Protein AF-0000000072099851 (afdb_homodimer)

Foldseek 3Di:
DPQLPQCAAAEEEEEPLLDDPNVVVQVLCLVSHAQYEYEYQPQVSQVVSQVVNDDDVGRRYHGFHDDLLDDLVVLLVSLVVVCVVSVAHAEYELDFADQFWQAAPVGDDPVRLSVRLSGQAVSLVSNCVNNLVSLQVVLPQEHEYEYEAAPCQVVVPDDHRRVSNNVNRVNNQVVQVVCQVPSVVSRYHGYYDHPPVPPPVVSCVSVVPPDPPPPDD/DPQLPQCAAAEEEEEPCLDDPNVVVQVNCLVSHAQYEYEYQPQVSQVVSQVVNDDDVGRRYHGFHDDLLDDLVVLLVSLVVVCVVRVAHAEYEYDFADQDWQAAPVGDDPVRLSVRLSGQAVSLVSNCVNNLVSLQVVLPQEHEYEYEAAPCQVVVPDDHRRVSNNVNRVNNQVVQVVCQVPSVVSRYHGYYDHPPVPPPVVSCVSPVPPDPPPPDD

Radius of gyration: 24.05 Å; Cα contacts (8 Å, |Δi|>4): 828; chains: 2; bounding box: 36×79×54 Å

Nearest PDB structures (foldseek):
  3rkr-assembly1_A-2  TM=8.604E-01  e=1.351E-16  uncultured bacterium Bio5
  8bci-assembly1_B  TM=9.138E-01  e=2.128E-15  Pseudomonas aeruginosa PAO1
  8bci-assembly1_A  TM=8.397E-01  e=1.746E-16  Pseudomonas aeruginosa PAO1
  5zi0-assembly1_D  TM=8.598E-01  e=4.871E-16  Levilactobacillus brevis ATCC 367
  1iy8-assembly1_B  TM=8.325E-01  e=2.751E-15  Leifsonia aquatica

Sequence (434 aa):
MEPWKDLRGKVVMVTGASSGIGRELCLDLAKAGCSVIAAARRIDRLKSLCNHFNSEGLHRAFSLKLDVTSNGATIEATVQRAWDAFGRIDALINNAGFRGSVSSPLELSEEEWDHTIKTNLRGAWLVSKYVCRCTRDAKLSGGSVINISSAAGQNWVLLPGSLAYASSKMALDMLTRMMALELGAYKIRVNSIAPGVFKSEITERLVEKEGFNNVILMEPWKDLRGKVVMVTGASSGIGRELCLDLAKAGCSVIAAARRIDRLKSLCNHFNSEGLHRAFSLKLDVTSNGATIEATVQRAWDAFGRIDALINNAGFRGSVSSPLELSEEEWDHTIKTNLRGAWLVSKYVCRCTRDAKLSGGSVINISSAAGQNWVLLPGSLAYASSKMALDMLTRMMALELGAYKIRVNSIAPGVFKSEITERLVEKEGFNNVIL

Secondary structure (DSSP, 8-state):
-------TT-EEEEESTTSHHHHHHHHHHHHTT-EEEEEES-HHHHHHHHHTT-BTTB--EEEEE--TTS-HHHHHHHHHHHHHHHT--SEEEE--------B-TTT--HHHHHHHHIIIIIHHHHHHHHHHHHHHHTT-S-EEEEEE--HHHHHT---TTBHHHHHHHHHHHHHHHHHHHHHGGGTEEEEEE-TTSHHHHHHHHHH--S-------/-------TT-EEEEESTTSHHHHHHHHHHHHTT-EEEEEES-HHHHHHHHHTT-BTTB--EEEEE--TTS-HHHHHHHHHHHHHHHT--SEEEE--------B-TTT--HHHHHHHHIIIIIHHHHHHHHHHHHHHHTT-S-EEEEEE--HHHHHT---TTBHHHHHHHHHHHHHHHHHHHHHGGGTEEEEEE-TTSHHHHHHHHHH--S-------

pLDDT: mean 85.49, std 19.68, range [21.44, 98.88]

Organism: Capsicum annuum (NCBI:txid4072)

Structure (mmCIF, N/CA/C/O backbone):
data_AF-0000000072099851-model_v1
#
loop_
_entity.id
_entity.type
_entity.pdbx_description
1 polymer 3-oxoacyl-
#
loop_
_atom_site.group_PDB
_atom_site.id
_atom_site.type_symbol
_atom_site.label_atom_id
_atom_site.label_alt_id
_atom_site.label_comp_id
_atom_site.label_asym_id
_atom_site.label_entity_id
_atom_site.label_seq_id
_atom_site.pdbx_PDB_ins_code
_atom_site.Cartn_x
_atom_site.Cartn_y
_atom_site.Cartn_z
_atom_site.occupancy
_atom_site.B_iso_or_equiv
_atom_site.auth_seq_id
_atom_site.auth_comp_id
_atom_site.auth_asym_id
_atom_site.auth_atom_id
_atom_site.pdbx_PDB_model_num
ATOM 1 N N . MET A 1 1 ? -16.281 -19.453 -29.062 1 25.25 1 MET A N 1
ATOM 2 C CA . MET A 1 1 ? -15.305 -18.984 -28.078 1 25.25 1 MET A CA 1
ATOM 3 C C . MET A 1 1 ? -13.922 -19.531 -28.391 1 25.25 1 MET A C 1
ATOM 5 O O . MET A 1 1 ? -13.758 -20.719 -28.656 1 25.25 1 MET A O 1
ATOM 9 N N . GLU A 1 2 ? -13 -18.844 -28.875 1 34.69 2 GLU A N 1
ATOM 10 C CA . GLU A 1 2 ? -11.797 -19.422 -29.453 1 34.69 2 GLU A CA 1
ATOM 11 C C . GLU A 1 2 ? -11.117 -20.375 -28.469 1 34.69 2 GLU A C 1
ATOM 13 O O . GLU A 1 2 ? -11.109 -20.125 -27.266 1 34.69 2 GLU A O 1
ATOM 18 N N . PRO A 1 3 ? -10.93 -21.547 -28.703 1 38.53 3 PRO A N 1
ATOM 19 C CA . PRO A 1 3 ? -10.438 -22.625 -27.844 1 38.53 3 PRO A CA 1
ATOM 20 C C . PRO A 1 3 ? -9.156 -22.25 -27.109 1 38.53 3 PRO A C 1
ATOM 22 O O . PRO A 1 3 ? -8.406 -21.375 -27.562 1 38.53 3 PRO A O 1
ATOM 25 N N . TRP A 1 4 ? -9.047 -22.234 -25.688 1 43.72 4 TRP A N 1
ATOM 26 C CA . TRP A 1 4 ? -7.828 -22.156 -24.891 1 43.72 4 TRP A CA 1
ATOM 27 C C . TRP A 1 4 ? -6.652 -22.812 -25.609 1 43.72 4 TRP A C 1
ATOM 29 O O . TRP A 1 4 ? -6.828 -23.797 -26.328 1 43.72 4 TRP A O 1
ATOM 39 N N . LYS A 1 5 ? -5.672 -22.031 -26.156 1 52.62 5 LYS A N 1
ATOM 40 C CA . LYS A 1 5 ? -4.469 -22.719 -26.609 1 52.62 5 LYS A CA 1
ATOM 41 C C . LYS A 1 5 ? -4.125 -23.891 -25.703 1 52.62 5 LYS A C 1
ATOM 43 O O . LYS A 1 5 ? -4.602 -23.953 -24.562 1 52.62 5 LYS A O 1
ATOM 48 N N . ASP A 1 6 ? -3.48 -24.859 -26.188 1 61.16 6 ASP A N 1
ATOM 49 C CA . ASP A 1 6 ? -3.133 -26.109 -25.531 1 61.16 6 ASP A CA 1
ATOM 50 C C . ASP A 1 6 ? -2.355 -25.859 -24.25 1 61.16 6 ASP A C 1
ATOM 52 O O . ASP A 1 6 ? -1.217 -25.391 -24.281 1 61.16 6 ASP A O 1
ATOM 56 N N . LEU A 1 7 ? -3.084 -25.641 -23.031 1 75.88 7 LEU A N 1
ATOM 57 C CA . LEU A 1 7 ? -2.516 -25.469 -21.703 1 75.88 7 LEU A CA 1
ATOM 58 C C . LEU A 1 7 ? -2.271 -26.812 -21.031 1 75.88 7 LEU A C 1
ATOM 60 O O . LEU A 1 7 ? -2.033 -26.875 -19.828 1 75.88 7 LEU A O 1
ATOM 64 N N . ARG A 1 8 ? -2.279 -27.812 -21.938 1 82.81 8 ARG A N 1
ATOM 65 C CA . ARG A 1 8 ? -2.129 -29.156 -21.375 1 82.81 8 ARG A CA 1
ATOM 66 C C . ARG A 1 8 ? -0.788 -29.297 -20.672 1 82.81 8 ARG A C 1
ATOM 68 O O . ARG A 1 8 ? 0.253 -28.922 -21.203 1 82.81 8 ARG A O 1
ATOM 75 N N . GLY A 1 9 ? -0.885 -29.672 -19.422 1 85.31 9 GLY A N 1
ATOM 76 C CA . GLY A 1 9 ? 0.287 -30.031 -18.625 1 85.31 9 GLY A CA 1
ATOM 77 C C . GLY A 1 9 ? 0.813 -28.859 -17.797 1 85.31 9 GLY A C 1
ATOM 78 O O . GLY A 1 9 ? 1.679 -29.047 -16.953 1 85.31 9 GLY A O 1
ATOM 79 N N . LYS A 1 10 ? 0.314 -27.656 -18.062 1 92.31 10 LYS A N 1
ATOM 80 C CA . LYS A 1 10 ? 0.747 -26.531 -17.25 1 92.31 10 LYS A CA 1
ATOM 81 C C . LYS A 1 10 ? 0.189 -26.625 -15.828 1 92.31 10 LYS A C 1
ATOM 83 O O . LYS A 1 10 ? -0.963 -27.016 -15.633 1 92.31 10 LYS A O 1
ATOM 88 N N . VAL A 1 11 ? 1.03 -26.266 -14.891 1 95.75 11 VAL A N 1
ATOM 89 C CA . VAL A 1 11 ? 0.613 -26.234 -13.5 1 95.75 11 VAL A CA 1
ATOM 90 C C . VAL A 1 11 ? 0.329 -24.797 -13.078 1 95.75 11 VAL A C 1
ATOM 92 O O . VAL A 1 11 ? 1.226 -23.953 -13.094 1 95.75 11 VAL A O 1
ATOM 95 N N . VAL A 1 12 ? -0.945 -24.5 -12.688 1 96.62 12 VAL A N 1
ATOM 96 C CA . VAL A 1 12 ? -1.36 -23.141 -12.359 1 96.62 12 VAL A CA 1
ATOM 97 C C . VAL A 1 12 ? -1.85 -23.078 -10.914 1 96.62 12 VAL A C 1
ATOM 99 O O . VAL A 1 12 ? -2.707 -23.859 -10.508 1 96.62 12 VAL A O 1
ATOM 102 N N . MET A 1 13 ? -1.251 -22.234 -10.141 1 98.12 13 MET A N 1
ATOM 103 C CA . MET A 1 13 ? -1.711 -21.969 -8.781 1 98.12 13 MET A CA 1
ATOM 104 C C . MET A 1 13 ? -2.617 -20.734 -8.742 1 98.12 13 MET A C 1
ATOM 106 O O . MET A 1 13 ? -2.279 -19.688 -9.297 1 98.12 13 MET A O 1
ATOM 110 N N . VAL A 1 14 ? -3.803 -20.859 -8.148 1 97.12 14 VAL A N 1
ATOM 111 C CA . VAL A 1 14 ? -4.77 -19.766 -8.031 1 97.12 14 VAL A CA 1
ATOM 112 C C . VAL A 1 14 ? -5.074 -19.5 -6.559 1 97.12 14 VAL A C 1
ATOM 114 O O . VAL A 1 14 ? -5.477 -20.406 -5.828 1 97.12 14 VAL A O 1
ATOM 117 N N . THR A 1 15 ? -4.852 -18.281 -6.117 1 98.19 15 THR A N 1
ATOM 118 C CA . THR A 1 15 ? -5.254 -17.922 -4.766 1 98.19 15 THR A CA 1
ATOM 119 C C . THR A 1 15 ? -6.691 -17.406 -4.746 1 98.19 15 THR A C 1
ATOM 121 O O . THR A 1 15 ? -7.195 -16.922 -5.766 1 98.19 15 THR A O 1
ATOM 124 N N . GLY A 1 16 ? -7.34 -17.484 -3.547 1 96.38 16 GLY A N 1
ATOM 125 C CA . GLY A 1 16 ? -8.742 -17.109 -3.463 1 96.38 16 GLY A CA 1
ATOM 126 C C . GLY A 1 16 ? -9.648 -18 -4.293 1 96.38 16 GLY A C 1
ATOM 127 O O . GLY A 1 16 ? -10.586 -17.516 -4.93 1 96.38 16 GLY A O 1
ATOM 128 N N . ALA A 1 17 ? -9.414 -19.234 -4.32 1 95.75 17 ALA A N 1
ATOM 129 C CA . ALA A 1 17 ? -10.016 -20.156 -5.277 1 95.75 17 ALA A CA 1
ATOM 130 C C . ALA A 1 17 ? -11.328 -20.719 -4.742 1 95.75 17 ALA A C 1
ATOM 132 O O . ALA A 1 17 ? -12.008 -21.469 -5.43 1 95.75 17 ALA A O 1
ATOM 133 N N . 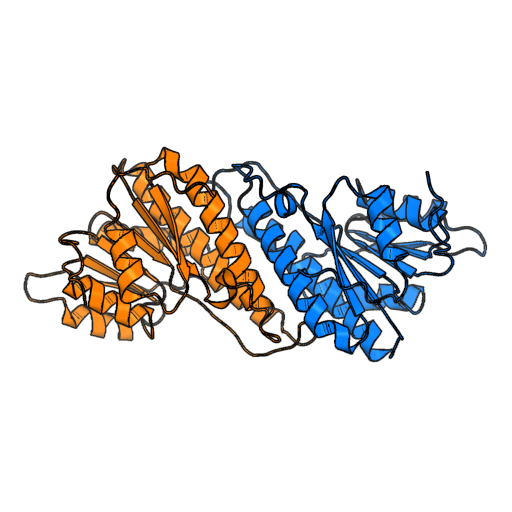SER A 1 18 ? -11.766 -20.375 -3.562 1 92.69 18 SER A N 1
ATOM 134 C CA . SER A 1 18 ? -12.898 -21.062 -2.934 1 92.69 18 SER A CA 1
ATOM 135 C C . SER A 1 18 ? -14.227 -20.453 -3.387 1 92.69 18 SER A C 1
ATOM 137 O O . SER A 1 18 ? -15.289 -21.016 -3.104 1 92.69 18 SER A O 1
ATOM 139 N N . SER A 1 19 ? -14.172 -19.312 -4.008 1 86.44 19 SER A N 1
ATOM 140 C CA . SER A 1 19 ? -15.422 -18.672 -4.414 1 86.44 19 SER A CA 1
ATOM 141 C C . SER A 1 19 ? -15.203 -17.703 -5.559 1 86.44 19 SER A C 1
ATOM 143 O O . SER A 1 19 ? -14.055 -17.438 -5.941 1 86.44 19 SER A O 1
ATOM 145 N N . GLY A 1 20 ? -16.312 -17.359 -6.156 1 86 20 GLY A N 1
ATOM 146 C CA . GLY A 1 20 ? -16.297 -16.266 -7.121 1 86 20 GLY A CA 1
ATOM 147 C C . GLY A 1 20 ? -15.445 -16.562 -8.344 1 86 20 GLY A C 1
ATOM 148 O O . GLY A 1 20 ? -15.523 -17.656 -8.906 1 86 20 GLY A O 1
ATOM 149 N N . ILE A 1 21 ? -14.703 -15.531 -8.727 1 83.69 21 ILE A N 1
ATOM 150 C CA . ILE A 1 21 ? -13.875 -15.578 -9.922 1 83.69 21 ILE A CA 1
ATOM 151 C C . ILE A 1 21 ? -12.797 -16.656 -9.773 1 83.69 21 ILE A C 1
ATOM 153 O O . ILE A 1 21 ? -12.508 -17.391 -10.719 1 83.69 21 ILE A O 1
ATOM 157 N N . GLY A 1 22 ? -12.289 -16.797 -8.562 1 91.19 22 GLY A N 1
ATOM 158 C CA . GLY A 1 22 ? -11.242 -17.781 -8.312 1 91.19 22 GLY A CA 1
ATOM 159 C C . GLY A 1 22 ? -11.68 -19.203 -8.562 1 91.19 22 GLY A C 1
ATOM 160 O O . GLY A 1 22 ? -10.961 -19.984 -9.188 1 91.19 22 GLY A O 1
ATOM 161 N N . ARG A 1 23 ? -12.828 -19.453 -8.109 1 90.75 23 ARG A N 1
ATOM 162 C CA . ARG A 1 23 ? -13.375 -20.781 -8.312 1 90.75 23 ARG A CA 1
ATOM 163 C C . ARG A 1 23 ? -13.625 -21.062 -9.789 1 90.75 23 ARG A C 1
ATOM 165 O O . ARG A 1 23 ? -13.258 -22.125 -10.297 1 90.75 23 ARG A O 1
ATOM 172 N N . GLU A 1 24 ? -14.195 -20.156 -10.469 1 87.12 24 GLU A N 1
ATOM 173 C CA . GLU A 1 24 ? -14.484 -20.297 -11.891 1 87.12 24 GLU A CA 1
ATOM 174 C C . GLU A 1 24 ? -13.195 -20.453 -12.703 1 87.12 24 GLU A C 1
ATOM 176 O O . GLU A 1 24 ? -13.141 -21.234 -13.648 1 87.12 24 GLU A O 1
ATOM 181 N N . LEU A 1 25 ? -12.203 -19.766 -12.305 1 89.38 25 LEU A N 1
ATOM 182 C CA . LEU A 1 25 ? -10.914 -19.859 -12.969 1 89.38 25 LEU A CA 1
ATOM 183 C C . LEU A 1 25 ? -10.328 -21.266 -12.836 1 89.38 25 LEU A C 1
ATOM 185 O O . LEU A 1 25 ? -9.82 -21.828 -13.812 1 89.38 25 LEU A O 1
ATOM 189 N N . CYS A 1 26 ? -10.414 -21.734 -11.688 1 92.25 26 CYS A N 1
ATOM 190 C CA . CYS A 1 26 ? -9.906 -23.078 -11.461 1 92.25 26 CYS A CA 1
ATOM 191 C C . CYS A 1 26 ? -10.617 -24.094 -12.344 1 92.25 26 CYS A C 1
ATOM 193 O O . CYS A 1 26 ? -9.977 -24.969 -12.945 1 92.25 26 CYS A O 1
ATOM 195 N N . LEU A 1 27 ? -11.906 -23.969 -12.453 1 88.31 27 LEU A N 1
ATOM 196 C CA . LEU A 1 27 ? -12.695 -24.891 -13.266 1 88.31 27 LEU A CA 1
ATOM 197 C C . LEU A 1 27 ? -12.312 -24.781 -14.734 1 88.31 27 LEU A C 1
ATOM 199 O O . LEU A 1 27 ? -12.078 -25.797 -15.398 1 88.31 27 LEU A O 1
ATOM 203 N N . ASP A 1 28 ? -12.18 -23.609 -15.172 1 86.81 28 ASP A N 1
ATOM 204 C CA . ASP A 1 28 ? -11.859 -23.359 -16.578 1 86.81 28 ASP A CA 1
ATOM 205 C C . ASP A 1 28 ? -10.453 -23.859 -16.906 1 86.81 28 ASP A C 1
ATOM 207 O O . ASP A 1 28 ? -10.234 -24.438 -17.969 1 86.81 28 ASP A O 1
ATOM 211 N N . LEU A 1 29 ? -9.531 -23.625 -16.047 1 90.31 29 LEU A N 1
ATOM 212 C CA . LEU A 1 29 ? -8.156 -24.062 -16.25 1 90.31 29 LEU A CA 1
ATOM 213 C C . LEU A 1 29 ? -8.062 -25.594 -16.266 1 90.31 29 LEU A C 1
ATOM 215 O O . LEU A 1 29 ? -7.363 -26.156 -17.109 1 90.31 29 LEU A O 1
ATOM 219 N N . ALA A 1 30 ? -8.75 -26.188 -15.391 1 88.81 30 ALA A N 1
ATOM 220 C CA . ALA A 1 30 ? -8.758 -27.641 -15.352 1 88.81 30 ALA A CA 1
ATOM 221 C C . ALA A 1 30 ? -9.367 -28.219 -16.625 1 88.81 30 ALA A C 1
ATOM 223 O O . ALA A 1 30 ? -8.836 -29.188 -17.188 1 88.81 30 ALA A O 1
ATOM 224 N N . LYS A 1 31 ? -10.43 -27.625 -17.047 1 85.38 31 LYS A N 1
ATOM 225 C CA . LYS A 1 31 ? -11.086 -28.062 -18.281 1 85.38 31 LYS A CA 1
ATOM 226 C C . LYS A 1 31 ? -10.156 -27.906 -19.484 1 85.38 31 LYS A C 1
ATOM 228 O O . LYS A 1 31 ? -10.227 -28.688 -20.438 1 85.38 31 LYS A O 1
ATOM 233 N N . ALA A 1 32 ? -9.32 -26.953 -19.359 1 85.19 32 ALA A N 1
ATOM 234 C CA . ALA A 1 32 ? -8.391 -26.672 -20.438 1 85.19 32 ALA A CA 1
ATOM 235 C C . ALA A 1 32 ? -7.184 -27.609 -20.391 1 85.19 32 ALA A C 1
ATOM 237 O O . ALA A 1 32 ? -6.297 -27.531 -21.25 1 85.19 32 ALA A O 1
ATOM 238 N N . GLY A 1 33 ? -7.125 -28.484 -19.375 1 86.62 33 GLY A N 1
ATOM 239 C CA . GLY A 1 33 ? -6.094 -29.516 -19.312 1 86.62 33 GLY A CA 1
ATOM 240 C C . GLY A 1 33 ? -4.973 -29.172 -18.344 1 86.62 33 GLY A C 1
ATOM 241 O O . GLY A 1 33 ? -4.008 -29.938 -18.219 1 86.62 33 GLY A O 1
ATOM 242 N N . CYS A 1 34 ? -5.09 -28.078 -17.641 1 91.62 34 CYS A N 1
ATOM 243 C CA . CYS A 1 34 ? -4.074 -27.703 -16.672 1 91.62 34 CYS A CA 1
ATOM 244 C C . CYS A 1 34 ? -4.184 -28.547 -15.406 1 91.62 34 CYS A C 1
ATOM 246 O O . CYS A 1 34 ? -5.25 -29.094 -15.102 1 91.62 34 CYS A O 1
ATOM 248 N N . SER A 1 35 ? -2.994 -28.75 -14.805 1 95.06 35 SER A N 1
ATOM 249 C CA . SER A 1 35 ? -3.023 -29.094 -13.391 1 95.06 35 SER A CA 1
ATOM 250 C C . SER A 1 35 ? -3.199 -27.844 -12.523 1 95.06 35 SER A C 1
ATOM 252 O O . SER A 1 35 ? -2.518 -26.844 -12.734 1 95.06 35 SER A O 1
ATOM 254 N N . VAL A 1 36 ? -4.16 -27.906 -11.578 1 96.62 36 VAL A N 1
ATOM 255 C CA . VAL A 1 36 ? -4.531 -26.703 -10.859 1 96.62 36 VAL A CA 1
ATOM 256 C C . VAL A 1 36 ? -4.246 -26.875 -9.367 1 96.62 36 VAL A C 1
ATOM 258 O O . VAL A 1 36 ? -4.605 -27.906 -8.781 1 96.62 36 VAL A O 1
ATOM 261 N N . ILE A 1 37 ? -3.512 -25.938 -8.797 1 98.19 37 ILE A N 1
ATOM 262 C CA . ILE A 1 37 ? -3.402 -25.797 -7.348 1 98.19 37 ILE A CA 1
ATOM 263 C C . ILE A 1 37 ? -4.367 -24.719 -6.855 1 98.19 37 ILE A C 1
ATOM 265 O O . ILE A 1 37 ? -4.117 -23.531 -7.039 1 98.19 37 ILE A O 1
ATOM 269 N N . ALA A 1 38 ? -5.488 -25.172 -6.27 1 97.81 38 ALA A N 1
ATOM 270 C CA . ALA A 1 38 ? -6.492 -24.25 -5.727 1 97.81 38 ALA A CA 1
ATOM 271 C C . ALA A 1 38 ? -6.18 -23.891 -4.281 1 97.81 38 ALA A C 1
ATOM 273 O O . ALA A 1 38 ? -6.18 -24.75 -3.4 1 97.81 38 ALA A O 1
ATOM 274 N N . ALA A 1 39 ? -5.938 -22.609 -4.016 1 98.56 39 ALA A N 1
ATOM 275 C CA . ALA A 1 39 ? -5.504 -22.188 -2.684 1 98.56 39 ALA A CA 1
ATOM 276 C C . ALA A 1 39 ? -6.484 -21.172 -2.082 1 98.56 39 ALA A C 1
ATOM 278 O O . ALA A 1 39 ? -6.875 -20.203 -2.74 1 98.56 39 ALA A O 1
ATOM 279 N N . ALA A 1 40 ? -6.898 -21.391 -0.935 1 98 40 ALA A N 1
ATOM 280 C CA . ALA A 1 40 ? -7.773 -20.5 -0.192 1 98 40 ALA A CA 1
ATOM 281 C C . ALA A 1 40 ? -7.816 -20.859 1.287 1 98 40 ALA A C 1
ATOM 283 O O . ALA A 1 40 ? -7.156 -21.812 1.714 1 98 40 ALA A O 1
ATOM 284 N N . ARG A 1 41 ? -8.555 -20.062 2.029 1 95.25 41 ARG A N 1
ATOM 285 C CA . ARG A 1 41 ? -8.672 -20.312 3.463 1 95.25 41 ARG A CA 1
ATOM 286 C C . ARG A 1 41 ? -9.641 -21.453 3.746 1 95.25 41 ARG A C 1
ATOM 288 O O . ARG A 1 41 ? -9.43 -22.234 4.676 1 95.25 41 ARG A O 1
ATOM 295 N N . ARG A 1 42 ? -10.711 -21.609 2.912 1 91.5 42 ARG A N 1
ATOM 296 C CA . ARG A 1 42 ? -11.758 -22.594 3.123 1 91.5 42 ARG A CA 1
ATOM 297 C C . ARG A 1 42 ? -11.453 -23.875 2.352 1 91.5 42 ARG A C 1
ATOM 299 O O . ARG A 1 42 ? -11.977 -24.094 1.255 1 91.5 42 ARG A O 1
ATOM 306 N N . ILE A 1 43 ? -10.828 -24.703 3.062 1 94 43 ILE A N 1
ATOM 307 C CA . ILE A 1 43 ? -10.25 -25.859 2.393 1 94 43 ILE A CA 1
ATOM 308 C C . ILE A 1 43 ? -11.359 -26.828 1.984 1 94 43 ILE A C 1
ATOM 310 O O . ILE A 1 43 ? -11.258 -27.5 0.959 1 94 43 ILE A O 1
ATOM 314 N N . ASP A 1 44 ? -12.453 -26.859 2.707 1 93.25 44 ASP A N 1
ATOM 315 C CA . ASP A 1 44 ? -13.531 -27.781 2.395 1 93.25 44 ASP A CA 1
ATOM 316 C C . ASP A 1 44 ? -14.164 -27.469 1.039 1 93.25 44 ASP A C 1
ATOM 318 O O . ASP A 1 44 ? -14.508 -28.375 0.278 1 93.25 44 ASP A O 1
ATOM 322 N N . ARG A 1 45 ? -14.25 -26.219 0.767 1 90.88 45 ARG A N 1
ATOM 323 C CA . ARG A 1 45 ? -14.797 -25.781 -0.521 1 90.88 45 ARG A CA 1
ATOM 324 C C . ARG A 1 45 ? -13.844 -26.141 -1.659 1 90.88 45 ARG A C 1
ATOM 326 O O . ARG A 1 45 ? -14.289 -26.406 -2.781 1 90.88 45 ARG A O 1
ATOM 333 N N . LEU A 1 46 ? -12.602 -26.203 -1.383 1 94.75 46 LEU A N 1
ATOM 334 C CA . LEU A 1 46 ? -11.594 -26.547 -2.383 1 94.75 46 LEU A CA 1
ATOM 335 C C . LEU A 1 46 ? -11.617 -28.031 -2.697 1 94.75 46 LEU A C 1
ATOM 337 O O . LEU A 1 46 ? -11.469 -28.422 -3.855 1 94.75 46 LEU A O 1
ATOM 341 N N . LYS A 1 47 ? -11.797 -28.781 -1.665 1 93.5 47 LYS A N 1
ATOM 342 C CA . LYS A 1 47 ? -11.805 -30.234 -1.851 1 93.5 47 LYS A CA 1
ATOM 343 C C . LYS A 1 47 ? -12.945 -30.656 -2.775 1 93.5 47 LYS A C 1
ATOM 345 O O . LYS A 1 47 ? -12.75 -31.516 -3.648 1 93.5 47 LYS A O 1
ATOM 350 N N . SER A 1 48 ? -14.047 -30.062 -2.557 1 87.75 48 SER A N 1
ATOM 351 C CA . SER A 1 48 ? -15.18 -30.359 -3.43 1 87.75 48 SER A CA 1
ATOM 352 C C . SER A 1 48 ? -14.859 -30.016 -4.883 1 87.75 48 SER A C 1
ATOM 354 O O . SER A 1 48 ? -15.156 -30.797 -5.785 1 87.75 48 SER A O 1
ATOM 356 N N . LEU A 1 49 ? -14.219 -28.938 -5.109 1 86.56 49 LEU A N 1
ATOM 357 C CA . LEU A 1 49 ? -13.805 -28.484 -6.438 1 86.56 49 LEU A CA 1
ATOM 358 C C . LEU A 1 49 ? -12.781 -29.453 -7.035 1 86.56 49 LEU A C 1
ATOM 360 O O . LEU A 1 49 ? -12.914 -29.859 -8.188 1 86.56 49 LEU A O 1
ATOM 364 N N . CYS A 1 50 ? -11.828 -29.859 -6.277 1 91.94 50 CYS A N 1
ATOM 365 C CA . CYS A 1 50 ? -10.727 -30.688 -6.758 1 91.94 50 CYS A CA 1
ATOM 366 C C . CYS A 1 50 ? -11.195 -32.094 -7.035 1 91.94 50 CYS A C 1
ATOM 368 O O . CYS A 1 50 ? -10.695 -32.781 -7.949 1 91.94 50 CYS A O 1
ATOM 370 N N . ASN A 1 51 ? -12.125 -32.562 -6.281 1 89.88 51 ASN A N 1
ATOM 371 C CA . ASN A 1 51 ? -12.648 -33.906 -6.469 1 89.88 51 ASN A CA 1
ATOM 372 C C . ASN A 1 51 ? -13.305 -34.062 -7.836 1 89.88 51 ASN A C 1
ATOM 374 O O . ASN A 1 51 ? -13.32 -35.156 -8.391 1 89.88 51 ASN A O 1
ATOM 378 N N . HIS A 1 52 ? -13.75 -32.969 -8.289 1 84.31 52 HIS A N 1
ATOM 379 C CA . HIS A 1 52 ? -14.367 -33 -9.609 1 84.31 52 HIS A CA 1
ATOM 380 C C . HIS A 1 52 ? -13.344 -33.312 -10.688 1 84.31 52 HIS A C 1
ATOM 382 O O . HIS A 1 52 ? -13.688 -33.906 -11.711 1 84.31 52 HIS A O 1
ATOM 388 N N . PHE A 1 53 ? -12.117 -33.031 -10.406 1 87.06 53 PHE A N 1
ATOM 389 C CA . PHE A 1 53 ? -11.117 -33.156 -11.461 1 87.06 53 PHE A CA 1
ATOM 390 C C . PHE A 1 53 ? -10.141 -34.281 -11.141 1 87.06 53 PHE A C 1
ATOM 392 O O . PHE A 1 53 ? -9.266 -34.625 -11.945 1 87.06 53 PHE A O 1
ATOM 399 N N . ASN A 1 54 ? -10.328 -34.75 -9.984 1 90 54 ASN A N 1
ATOM 400 C CA . ASN A 1 54 ? -9.484 -35.875 -9.594 1 90 54 ASN A CA 1
ATOM 401 C C . ASN A 1 54 ? -10.234 -37.219 -9.672 1 90 54 ASN A C 1
ATOM 403 O O . ASN A 1 54 ? -11.43 -37.281 -9.375 1 90 54 ASN A O 1
ATOM 407 N N . SER A 1 55 ? -9.719 -38.125 -10.352 1 83.31 55 SER A N 1
ATOM 408 C CA . SER A 1 55 ? -10.227 -39.469 -10.406 1 83.31 55 SER A CA 1
ATOM 409 C C . SER A 1 55 ? -9.102 -40.5 -10.195 1 83.31 55 SER A C 1
ATOM 411 O O . SER A 1 55 ? -7.969 -40.125 -9.891 1 83.31 55 SER A O 1
ATOM 413 N N . GLU A 1 56 ? -9.633 -41.781 -10.188 1 75.56 56 GLU A N 1
ATOM 414 C CA . GLU A 1 56 ? -8.633 -42.844 -10.039 1 75.56 56 GLU A CA 1
ATOM 415 C C . GLU A 1 56 ? -7.555 -42.719 -11.117 1 75.56 56 GLU A C 1
ATOM 417 O O . GLU A 1 56 ? -7.855 -42.781 -12.312 1 75.56 56 GLU A O 1
ATOM 422 N N . GLY A 1 57 ? -6.328 -42.312 -10.711 1 78.06 57 GLY A N 1
ATOM 423 C CA . GLY A 1 57 ? -5.188 -42.25 -11.609 1 78.06 57 GLY A CA 1
ATOM 424 C C . GLY A 1 57 ? -4.965 -40.875 -12.195 1 78.06 57 GLY A C 1
ATOM 425 O O . GLY A 1 57 ? -3.977 -40.656 -12.898 1 78.06 57 GLY A O 1
ATOM 426 N N . LEU A 1 58 ? -5.988 -40.031 -12.062 1 79.81 58 LEU A N 1
ATOM 427 C CA . LEU A 1 58 ? -5.84 -38.688 -12.609 1 79.81 58 LEU A CA 1
ATOM 428 C C . LEU A 1 58 ? -5.887 -37.656 -11.5 1 79.81 58 LEU A C 1
ATOM 430 O O . LEU A 1 58 ? -6.902 -37.5 -10.812 1 79.81 58 LEU A O 1
ATOM 434 N N . HIS A 1 59 ? -4.73 -37.062 -11.25 1 87.25 59 HIS A N 1
ATOM 435 C CA . HIS A 1 59 ? -4.602 -36 -10.258 1 87.25 59 HIS A CA 1
ATOM 436 C C . HIS A 1 59 ? -4.219 -34.688 -10.914 1 87.25 59 HIS A C 1
ATOM 438 O O . HIS A 1 59 ? -3.041 -34.438 -11.195 1 87.25 59 HIS A O 1
ATOM 444 N N . ARG A 1 60 ? -5.258 -33.938 -11.109 1 91.56 60 ARG A N 1
ATOM 445 C CA . ARG A 1 60 ? -5.012 -32.688 -11.852 1 91.56 60 ARG A CA 1
ATOM 446 C C . ARG A 1 60 ? -5.34 -31.469 -11 1 91.56 60 ARG A C 1
ATOM 448 O O . ARG A 1 60 ? -5.156 -30.328 -11.438 1 91.56 60 ARG A O 1
ATOM 455 N N . ALA A 1 61 ? -5.84 -31.75 -9.805 1 95.44 61 ALA A N 1
ATOM 456 C CA . ALA A 1 61 ? -6.176 -30.625 -8.93 1 95.44 61 ALA A CA 1
ATOM 457 C C . ALA A 1 61 ? -5.699 -30.891 -7.5 1 95.44 61 ALA A C 1
ATOM 459 O O . ALA A 1 61 ? -5.809 -32 -6.996 1 95.44 61 ALA A O 1
ATOM 460 N N . PHE A 1 62 ? -5.078 -29.922 -6.918 1 96.88 62 PHE A N 1
ATOM 461 C CA . PHE A 1 62 ? -4.566 -29.984 -5.555 1 96.88 62 PHE A CA 1
ATOM 462 C C . PHE A 1 62 ? -5.164 -28.859 -4.707 1 96.88 62 PHE A C 1
ATOM 464 O O . PHE A 1 62 ? -5.105 -27.688 -5.078 1 96.88 62 PHE A O 1
ATOM 471 N N . SER A 1 63 ? -5.891 -29.234 -3.59 1 97.62 63 SER A N 1
ATOM 472 C CA . SER A 1 63 ? -6.449 -28.266 -2.66 1 97.62 63 SER A CA 1
ATOM 473 C C . SER A 1 63 ? -5.418 -27.828 -1.622 1 97.62 63 SER A C 1
ATOM 475 O O . SER A 1 63 ? -4.844 -28.672 -0.927 1 97.62 63 SER A O 1
ATOM 477 N N . LEU A 1 64 ? -5.211 -26.5 -1.472 1 98.31 64 LEU A N 1
ATOM 478 C CA . LEU A 1 64 ? -4.176 -25.969 -0.594 1 98.31 64 LEU A CA 1
ATOM 479 C C . LEU A 1 64 ? -4.762 -24.938 0.36 1 98.31 64 LEU A C 1
ATOM 481 O O . LEU A 1 64 ? -5.324 -23.922 -0.078 1 98.31 64 LEU A O 1
ATOM 485 N N . LYS A 1 65 ? -4.664 -25.188 1.689 1 98.31 65 LYS A N 1
ATOM 486 C CA . LYS A 1 65 ? -5.074 -24.188 2.662 1 98.31 65 LYS A CA 1
ATOM 487 C C . LYS A 1 65 ? -4.059 -23.047 2.732 1 98.31 65 LYS A C 1
ATOM 489 O O . LYS A 1 65 ? -2.9 -23.25 3.09 1 98.31 65 LYS A O 1
ATOM 494 N N . LEU A 1 66 ? -4.52 -21.859 2.346 1 98.5 66 LEU A N 1
ATOM 495 C CA . LEU A 1 66 ? -3.633 -20.703 2.338 1 98.5 66 LEU A CA 1
ATOM 496 C C . LEU A 1 66 ? -4.383 -19.438 2.75 1 98.5 66 LEU A C 1
ATOM 498 O O . LEU A 1 66 ? -5.414 -19.109 2.162 1 98.5 66 LEU A O 1
ATOM 502 N N . ASP A 1 67 ? -3.943 -18.859 3.801 1 98.44 67 ASP A N 1
ATOM 503 C CA . ASP A 1 67 ? -4.297 -17.484 4.148 1 98.44 67 ASP A CA 1
ATOM 504 C C . ASP A 1 67 ? -3.211 -16.516 3.701 1 98.44 67 ASP A C 1
ATOM 506 O O . ASP A 1 67 ? -2.137 -16.453 4.305 1 98.44 67 ASP A O 1
ATOM 510 N N . VAL A 1 68 ? -3.559 -15.711 2.668 1 98.5 68 VAL A N 1
ATOM 511 C CA . VAL A 1 68 ? -2.539 -14.867 2.062 1 98.5 68 VAL A CA 1
ATOM 512 C C . VAL A 1 68 ? -2.135 -13.766 3.041 1 98.5 68 VAL A C 1
ATOM 514 O O . VAL A 1 68 ? -1.144 -13.062 2.822 1 98.5 68 VAL A O 1
ATOM 517 N N . THR A 1 69 ? -2.873 -13.578 4.125 1 98.19 69 THR A N 1
ATOM 518 C CA . THR A 1 69 ? -2.531 -12.547 5.105 1 98.19 69 THR A CA 1
ATOM 519 C C . THR A 1 69 ? -1.564 -13.102 6.148 1 98.19 69 THR A C 1
ATOM 521 O O . THR A 1 69 ? -1.141 -12.375 7.051 1 98.19 69 THR A O 1
ATOM 524 N N . SER A 1 70 ? -1.203 -14.375 6.078 1 98.5 70 SER A N 1
ATOM 525 C CA . SER A 1 70 ? -0.26 -14.969 7.02 1 98.5 70 SER A CA 1
ATOM 526 C C . SER A 1 70 ? 1.119 -14.328 6.898 1 98.5 70 SER A C 1
ATOM 528 O O . SER A 1 70 ? 1.373 -13.562 5.965 1 98.5 70 SER A O 1
ATOM 530 N N . ASN A 1 71 ? 1.999 -14.641 7.922 1 98 71 ASN A N 1
ATOM 531 C CA . ASN A 1 71 ? 3.361 -14.125 7.844 1 98 71 ASN A CA 1
ATOM 532 C C . ASN A 1 71 ? 4.176 -14.852 6.773 1 98 71 ASN A C 1
ATOM 534 O O . ASN A 1 71 ? 3.775 -15.914 6.301 1 98 71 ASN A O 1
ATOM 538 N N . GLY A 1 72 ? 5.293 -14.266 6.477 1 98.25 72 GLY A N 1
ATOM 539 C CA . GLY A 1 72 ? 6.125 -14.75 5.387 1 98.25 72 GLY A CA 1
ATOM 540 C C . GLY A 1 72 ? 6.543 -16.203 5.551 1 98.25 72 GLY A C 1
ATOM 541 O O . GLY A 1 72 ? 6.48 -16.984 4.598 1 98.25 72 GLY A O 1
ATOM 542 N N . ALA A 1 73 ? 6.941 -16.562 6.707 1 98.38 73 ALA A N 1
ATOM 543 C CA . ALA A 1 73 ? 7.41 -17.922 6.949 1 98.38 73 ALA A CA 1
ATOM 544 C C . ALA A 1 73 ? 6.305 -18.938 6.68 1 98.38 73 ALA A C 1
ATOM 546 O O . ALA A 1 73 ? 6.551 -19.984 6.086 1 98.38 73 ALA A O 1
ATOM 547 N N . THR A 1 74 ? 5.102 -18.625 7.09 1 98.56 74 THR A N 1
ATOM 548 C CA . THR A 1 74 ? 3.955 -19.5 6.871 1 98.56 74 THR A CA 1
ATOM 549 C C . THR A 1 74 ? 3.637 -19.609 5.383 1 98.56 74 THR A C 1
ATOM 551 O O . THR A 1 74 ? 3.395 -20.703 4.875 1 98.56 74 THR A O 1
ATOM 554 N N . ILE A 1 75 ? 3.678 -18.531 4.652 1 98.81 75 ILE A N 1
ATOM 555 C CA . ILE A 1 75 ? 3.385 -18.516 3.225 1 98.81 75 ILE A CA 1
ATOM 556 C C . ILE A 1 75 ? 4.473 -19.281 2.471 1 98.81 75 ILE A C 1
ATOM 558 O O . ILE A 1 75 ? 4.18 -20.047 1.554 1 98.81 75 ILE A O 1
ATOM 562 N N . GLU A 1 76 ? 5.676 -19.094 2.893 1 98.69 76 GLU A N 1
ATOM 563 C CA . GLU A 1 76 ? 6.781 -19.812 2.26 1 98.69 76 GLU A CA 1
ATOM 564 C C . GLU A 1 76 ? 6.605 -21.312 2.379 1 98.69 76 GLU A C 1
ATOM 566 O O . GLU A 1 76 ? 6.723 -22.047 1.388 1 98.69 76 GLU A O 1
ATOM 571 N N . ALA A 1 77 ? 6.301 -21.75 3.559 1 98.75 77 ALA A N 1
ATOM 572 C CA . ALA A 1 77 ? 6.094 -23.188 3.787 1 98.75 77 ALA A CA 1
ATOM 573 C C . ALA A 1 77 ? 4.914 -23.703 2.969 1 98.75 77 ALA A C 1
ATOM 575 O O . ALA A 1 77 ? 4.969 -24.812 2.428 1 98.75 77 ALA A O 1
ATOM 576 N N . THR A 1 78 ? 3.871 -22.906 2.924 1 98.81 78 THR A N 1
ATOM 577 C CA . THR A 1 78 ? 2.684 -23.297 2.17 1 98.81 78 THR A CA 1
ATOM 578 C C . THR A 1 78 ? 2.988 -23.375 0.677 1 98.81 78 THR A C 1
ATOM 580 O O . THR A 1 78 ? 2.539 -24.281 -0.012 1 98.81 78 THR A O 1
ATOM 583 N N . VAL A 1 79 ? 3.75 -22.422 0.158 1 98.75 79 VAL A N 1
ATOM 584 C CA . VAL A 1 79 ? 4.133 -22.391 -1.25 1 98.75 79 VAL A CA 1
ATOM 585 C C . VAL A 1 79 ? 5 -23.609 -1.567 1 98.75 79 VAL A C 1
ATOM 587 O O . VAL A 1 79 ? 4.891 -24.203 -2.648 1 98.75 79 VAL A O 1
ATOM 590 N N . GLN A 1 80 ? 5.805 -24 -0.599 1 98.69 80 GLN A N 1
ATOM 591 C CA . GLN A 1 80 ? 6.613 -25.188 -0.805 1 98.69 80 GLN A CA 1
ATOM 592 C C . GLN A 1 80 ? 5.734 -26.422 -0.966 1 98.69 80 GLN A C 1
ATOM 594 O O . GLN A 1 80 ? 6 -27.281 -1.814 1 98.69 80 GLN A O 1
ATOM 599 N N . ARG A 1 81 ? 4.727 -26.547 -0.177 1 98.56 81 ARG A N 1
ATOM 600 C CA . ARG A 1 81 ? 3.777 -27.641 -0.322 1 98.56 81 ARG A CA 1
ATOM 601 C C . ARG A 1 81 ? 3.1 -27.609 -1.687 1 98.56 81 ARG A C 1
ATOM 603 O O . ARG A 1 81 ? 2.891 -28.656 -2.312 1 98.56 81 ARG A O 1
ATOM 610 N N . ALA A 1 82 ? 2.754 -26.422 -2.115 1 98.56 82 ALA A N 1
ATOM 611 C CA . ALA A 1 82 ? 2.168 -26.25 -3.441 1 98.56 82 ALA A CA 1
ATOM 612 C C . ALA A 1 82 ? 3.125 -26.734 -4.527 1 98.56 82 ALA A C 1
ATOM 614 O O . ALA A 1 82 ? 2.725 -27.469 -5.434 1 98.56 82 ALA A O 1
ATOM 615 N N . TRP A 1 83 ? 4.367 -26.312 -4.41 1 98.12 83 TRP A N 1
ATOM 616 C CA . TRP A 1 83 ? 5.406 -26.688 -5.367 1 98.12 83 TRP A CA 1
ATOM 617 C C . TRP A 1 83 ? 5.586 -28.188 -5.422 1 98.12 83 TRP A C 1
ATOM 619 O O . TRP A 1 83 ? 5.688 -28.766 -6.508 1 98.12 83 TRP A O 1
ATOM 629 N N . ASP A 1 84 ? 5.531 -28.859 -4.289 1 97.94 84 ASP A N 1
ATOM 630 C CA . ASP A 1 84 ? 5.797 -30.281 -4.168 1 97.94 84 ASP A CA 1
ATOM 631 C C . ASP A 1 84 ? 4.66 -31.109 -4.766 1 97.94 84 ASP A C 1
ATOM 633 O O . ASP A 1 84 ? 4.852 -32.281 -5.133 1 97.94 84 ASP A O 1
ATOM 637 N N . ALA A 1 85 ? 3.482 -30.562 -4.844 1 96.94 85 ALA A N 1
ATOM 638 C CA . ALA A 1 85 ? 2.324 -31.297 -5.352 1 96.94 85 ALA A CA 1
ATOM 639 C C . ALA A 1 85 ? 2.557 -31.766 -6.789 1 96.94 85 ALA A C 1
ATOM 641 O O . ALA A 1 85 ? 2.129 -32.844 -7.172 1 96.94 85 ALA A O 1
ATOM 642 N N . PHE A 1 86 ? 3.209 -30.953 -7.598 1 96.12 86 PHE A N 1
ATOM 643 C CA . PHE A 1 86 ? 3.398 -31.297 -9 1 96.12 86 PHE A CA 1
ATOM 644 C C . PHE A 1 86 ? 4.855 -31.125 -9.406 1 96.12 86 PHE A C 1
ATOM 646 O O . PHE A 1 86 ? 5.227 -31.422 -10.547 1 96.12 86 PHE A O 1
ATOM 653 N N . GLY A 1 87 ? 5.703 -30.609 -8.523 1 96 87 GLY A N 1
ATOM 654 C CA . GLY A 1 87 ? 7.125 -30.406 -8.773 1 96 87 GLY A CA 1
ATOM 655 C C . GLY A 1 87 ? 7.434 -29.125 -9.523 1 96 87 GLY A C 1
ATOM 656 O O . GLY A 1 87 ? 8.57 -28.906 -9.938 1 96 87 GLY A O 1
ATOM 657 N N . ARG A 1 88 ? 6.391 -28.375 -9.773 1 95.94 88 ARG A N 1
ATOM 658 C CA . ARG A 1 88 ? 6.555 -27.125 -10.492 1 95.94 88 ARG A CA 1
ATOM 659 C C . ARG A 1 88 ? 5.297 -26.266 -10.391 1 95.94 88 ARG A C 1
ATOM 661 O O . ARG A 1 88 ? 4.227 -26.766 -10.031 1 95.94 88 ARG A O 1
ATOM 668 N N . ILE A 1 89 ? 5.445 -25 -10.656 1 97.31 89 ILE A N 1
ATOM 669 C CA . ILE A 1 89 ? 4.363 -24.047 -10.898 1 97.31 89 ILE A CA 1
ATOM 670 C C . ILE A 1 89 ? 4.695 -23.188 -12.117 1 97.31 89 ILE A C 1
ATOM 672 O O . ILE A 1 89 ? 5.641 -22.391 -12.086 1 97.31 89 ILE A O 1
ATOM 676 N N . ASP A 1 90 ? 3.9 -23.391 -13.172 1 95.44 90 ASP A N 1
ATOM 677 C CA . ASP A 1 90 ? 4.148 -22.656 -14.406 1 95.44 90 ASP A CA 1
ATOM 678 C C . ASP A 1 90 ? 3.578 -21.234 -14.32 1 95.44 90 ASP A C 1
ATOM 680 O O . ASP A 1 90 ? 4.105 -20.312 -14.945 1 95.44 90 ASP A O 1
ATOM 684 N N . ALA A 1 91 ? 2.453 -21.109 -13.602 1 96.25 91 ALA A N 1
ATOM 685 C CA . ALA A 1 91 ? 1.799 -19.812 -13.492 1 96.25 91 ALA A CA 1
ATOM 686 C C . ALA A 1 91 ? 1.146 -19.656 -12.125 1 96.25 91 ALA A C 1
ATOM 688 O O . ALA A 1 91 ? 0.591 -20.609 -11.57 1 96.25 91 ALA A O 1
ATOM 689 N N . LEU A 1 92 ? 1.297 -18.5 -11.625 1 97.81 92 LEU A N 1
ATOM 690 C CA . LEU A 1 92 ? 0.601 -18.062 -10.422 1 97.81 92 LEU A CA 1
ATOM 691 C C . LEU A 1 92 ? -0.435 -17 -10.742 1 97.81 92 LEU A C 1
ATOM 693 O O . LEU A 1 92 ? -0.122 -16 -11.406 1 97.81 92 LEU A O 1
ATOM 697 N N . ILE A 1 93 ? -1.655 -17.219 -10.328 1 96.44 93 ILE A N 1
ATOM 698 C CA . ILE A 1 93 ? -2.695 -16.203 -10.414 1 96.44 93 ILE A CA 1
ATOM 699 C C . ILE A 1 93 ? -3.055 -15.719 -9.016 1 96.44 93 ILE A C 1
ATOM 701 O O . ILE A 1 93 ? -3.705 -16.438 -8.25 1 96.44 93 ILE A O 1
ATOM 705 N N . ASN A 1 94 ? -2.615 -14.562 -8.742 1 97.56 94 ASN A N 1
ATOM 706 C CA . ASN A 1 94 ? -3.033 -13.891 -7.52 1 97.56 94 ASN A CA 1
ATOM 707 C C . ASN A 1 94 ? -4.438 -13.305 -7.652 1 97.56 94 ASN A C 1
ATOM 709 O O . ASN A 1 94 ? -4.598 -12.164 -8.086 1 97.56 94 ASN A O 1
ATOM 713 N N . ASN A 1 95 ? -5.375 -14.039 -7.152 1 94.62 95 ASN A N 1
ATOM 714 C CA . ASN A 1 95 ? -6.773 -13.648 -7.277 1 94.62 95 ASN A CA 1
ATOM 715 C C . ASN A 1 95 ? -7.371 -13.266 -5.926 1 94.62 95 ASN A C 1
ATOM 717 O O . ASN A 1 95 ? -8.367 -12.539 -5.863 1 94.62 95 ASN A O 1
ATOM 721 N N . ALA A 1 96 ? -6.75 -13.82 -4.875 1 95.88 96 ALA A N 1
ATOM 722 C CA . ALA A 1 96 ? -7.242 -13.453 -3.553 1 95.88 96 ALA A CA 1
ATOM 723 C C . ALA A 1 96 ? -7.324 -11.938 -3.402 1 95.88 96 ALA A C 1
ATOM 725 O O . ALA A 1 96 ? -6.379 -11.219 -3.746 1 95.88 96 ALA A O 1
ATOM 726 N N . GLY A 1 97 ? -8.422 -11.438 -2.967 1 93 97 GLY A N 1
ATOM 727 C CA . GLY A 1 97 ? -8.641 -10.008 -2.793 1 93 97 GLY A CA 1
ATOM 728 C C . GLY A 1 97 ? -9.805 -9.688 -1.871 1 93 97 GLY A C 1
ATOM 729 O O . GLY A 1 97 ? -10.633 -10.555 -1.587 1 93 97 GLY A O 1
ATOM 730 N N . PHE A 1 98 ? -9.773 -8.461 -1.408 1 91.94 98 PHE A N 1
ATOM 731 C CA . PHE A 1 98 ? -10.781 -7.953 -0.483 1 91.94 98 PHE A CA 1
ATOM 732 C C . PHE A 1 98 ? -11.141 -6.508 -0.812 1 91.94 98 PHE A C 1
ATOM 734 O O . PHE A 1 98 ? -10.266 -5.645 -0.867 1 91.94 98 PHE A O 1
ATOM 741 N N . ARG A 1 99 ? -12.336 -6.289 -1.142 1 86.38 99 ARG A N 1
ATOM 742 C CA . ARG A 1 99 ? -12.773 -4.938 -1.479 1 86.38 99 ARG A CA 1
ATOM 743 C C . ARG A 1 99 ? -13.031 -4.113 -0.22 1 86.38 99 ARG A C 1
ATOM 745 O O . ARG A 1 99 ? -12.688 -2.93 -0.167 1 86.38 99 ARG A O 1
ATOM 752 N N . GLY A 1 100 ? -13.602 -4.762 0.813 1 89.12 100 GLY A N 1
ATOM 753 C CA . GLY A 1 100 ? -13.953 -4.07 2.045 1 89.12 100 GLY A CA 1
ATOM 754 C C . GLY A 1 100 ? -15.266 -3.307 1.942 1 89.12 100 GLY A C 1
ATOM 755 O O . GLY A 1 100 ? -15.93 -3.338 0.904 1 89.12 100 GLY A O 1
ATOM 756 N N . SER A 1 101 ? -15.664 -2.623 3.023 1 90.69 101 SER A N 1
ATOM 757 C CA . SER A 1 101 ? -16.906 -1.864 3.121 1 90.69 101 SER A CA 1
ATOM 758 C C . SER A 1 101 ? -16.766 -0.491 2.473 1 90.69 101 SER A C 1
ATOM 760 O O . SER A 1 101 ? -15.664 -0.044 2.184 1 90.69 101 SER A O 1
ATOM 762 N N . VAL A 1 102 ? -17.938 0.067 2.143 1 92.31 102 VAL A N 1
ATOM 763 C CA . VAL A 1 102 ? -17.953 1.46 1.708 1 92.31 102 VAL A CA 1
ATOM 764 C C . VAL A 1 102 ? -17.797 2.381 2.916 1 92.31 102 VAL A C 1
ATOM 766 O O . VAL A 1 102 ? -18.609 2.326 3.85 1 92.31 102 VAL A O 1
ATOM 769 N N . SER A 1 103 ? -16.797 3.152 2.908 1 95.44 103 SER A N 1
ATOM 770 C CA . SER A 1 103 ? -16.516 4.043 4.031 1 95.44 103 SER A CA 1
ATOM 771 C C . SER A 1 103 ? -15.719 5.262 3.59 1 95.44 103 SER A C 1
ATOM 773 O O . SER A 1 103 ? -14.852 5.16 2.719 1 95.44 103 SER A O 1
ATOM 775 N N . SER A 1 104 ? -16.016 6.414 4.223 1 95.81 104 SER A N 1
ATOM 776 C CA . SER A 1 104 ? -15.195 7.594 3.982 1 95.81 104 SER A CA 1
ATOM 777 C C . SER A 1 104 ? -13.781 7.402 4.523 1 95.81 104 SER A C 1
ATOM 779 O O . SER A 1 104 ? -13.57 6.629 5.461 1 95.81 104 SER A O 1
ATOM 781 N N . PRO A 1 105 ? -12.773 8.172 3.93 1 97.38 105 PRO A N 1
ATOM 782 C CA . PRO A 1 105 ? -11.414 8.109 4.477 1 97.38 105 PRO A CA 1
ATOM 783 C C . PRO A 1 105 ? -11.359 8.453 5.961 1 97.38 105 PRO A C 1
ATOM 785 O O . PRO A 1 105 ? -10.445 8.023 6.664 1 97.38 105 PRO A O 1
ATOM 788 N N . LEU A 1 106 ? -12.352 9.219 6.426 1 98 106 LEU A N 1
ATOM 789 C CA . LEU A 1 106 ? -12.344 9.688 7.809 1 98 106 LEU A CA 1
ATOM 790 C C . LEU A 1 106 ? -12.969 8.656 8.734 1 98 106 LEU A C 1
ATOM 792 O O . LEU A 1 106 ? -12.789 8.719 9.953 1 98 106 LEU A O 1
ATOM 796 N N . GLU A 1 107 ? -13.688 7.68 8.18 1 97.56 107 GLU A N 1
ATOM 797 C CA . GLU A 1 107 ? -14.414 6.711 9 1 97.56 107 GLU A CA 1
ATOM 798 C C . GLU A 1 107 ? -13.836 5.309 8.836 1 97.56 107 GLU A C 1
ATOM 800 O O . GLU A 1 107 ? -14.133 4.414 9.625 1 97.56 107 GLU A O 1
ATOM 805 N N . LEU A 1 108 ? -13.062 5.117 7.812 1 97.94 108 LEU A N 1
ATOM 806 C CA . LEU A 1 108 ? -12.43 3.828 7.559 1 97.94 108 LEU A CA 1
ATOM 807 C C . LEU A 1 108 ? -11.609 3.379 8.766 1 97.94 108 LEU A C 1
ATOM 809 O O . LEU A 1 108 ? -10.812 4.148 9.305 1 97.94 108 LEU A O 1
ATOM 813 N N . SER A 1 109 ? -11.891 2.143 9.219 1 97.94 109 SER A N 1
ATOM 814 C CA . SER A 1 109 ? -11.156 1.648 10.375 1 97.94 109 SER A CA 1
ATOM 815 C C . SER A 1 109 ? -9.75 1.199 9.992 1 97.94 109 SER A C 1
ATOM 817 O O . SER A 1 109 ? -9.516 0.788 8.852 1 97.94 109 SER A O 1
ATOM 819 N N . GLU A 1 110 ? -8.875 1.298 10.953 1 97.75 110 GLU A N 1
ATOM 820 C CA . GLU A 1 110 ? -7.512 0.817 10.75 1 97.75 110 GLU A CA 1
ATOM 821 C C . GLU A 1 110 ? -7.492 -0.684 10.477 1 97.75 110 GLU A C 1
ATOM 823 O O . GLU A 1 110 ? -6.676 -1.164 9.688 1 97.75 110 GLU A O 1
ATOM 828 N N . GLU A 1 111 ? -8.305 -1.375 11.148 1 97.56 111 GLU A N 1
ATOM 829 C CA . GLU A 1 111 ? -8.398 -2.82 10.969 1 97.56 111 GLU A CA 1
ATOM 830 C C . GLU A 1 111 ? -8.758 -3.18 9.531 1 97.56 111 GLU A C 1
ATOM 832 O O . GLU A 1 111 ? -8.148 -4.07 8.938 1 97.56 111 GLU A O 1
ATOM 837 N N . GLU A 1 112 ? -9.766 -2.521 9.016 1 97.56 112 GLU A N 1
ATOM 838 C CA . GLU A 1 112 ? -10.164 -2.791 7.641 1 97.56 112 GLU A CA 1
ATOM 839 C C . GLU A 1 112 ? -9.07 -2.379 6.66 1 97.56 112 GLU A C 1
ATOM 841 O O . GLU A 1 112 ? -8.805 -3.088 5.684 1 97.56 112 GLU A O 1
ATOM 846 N N . TRP A 1 113 ? -8.453 -1.233 6.887 1 98.31 113 TRP A N 1
ATOM 847 C CA . TRP A 1 113 ? -7.32 -0.804 6.074 1 98.31 113 TRP A CA 1
ATOM 848 C C . TRP A 1 113 ? -6.242 -1.88 6.031 1 98.31 113 TRP A C 1
ATOM 850 O O . TRP A 1 113 ? -5.812 -2.299 4.953 1 98.31 113 TRP A O 1
ATOM 860 N N . ASP A 1 114 ? -5.887 -2.316 7.188 1 98.06 114 ASP A N 1
ATOM 861 C CA . ASP A 1 114 ? -4.809 -3.293 7.297 1 98.06 114 ASP A CA 1
ATOM 862 C C . ASP A 1 114 ? -5.172 -4.598 6.598 1 98.06 114 ASP A C 1
ATOM 864 O O . ASP A 1 114 ? -4.34 -5.195 5.91 1 98.06 114 ASP A O 1
ATOM 868 N N . HIS A 1 115 ? -6.352 -5.016 6.805 1 97.94 115 HIS A N 1
ATOM 869 C CA . HIS A 1 115 ? -6.801 -6.25 6.176 1 97.94 115 HIS A CA 1
ATOM 870 C C . HIS A 1 115 ? -6.758 -6.141 4.656 1 97.94 115 HIS A C 1
ATOM 872 O O . HIS A 1 115 ? -6.301 -7.062 3.975 1 97.94 115 HIS A O 1
ATOM 878 N N . THR A 1 116 ? -7.199 -5.059 4.129 1 97.56 116 THR A N 1
ATOM 879 C CA . THR A 1 116 ? -7.215 -4.828 2.688 1 97.56 116 THR A CA 1
ATOM 880 C C . THR A 1 116 ? -5.797 -4.828 2.123 1 97.56 116 THR A C 1
ATOM 882 O O . THR A 1 116 ? -5.512 -5.52 1.145 1 97.56 116 THR A O 1
ATOM 885 N N . ILE A 1 117 ? -4.887 -4.086 2.777 1 98.38 117 ILE A N 1
ATOM 886 C CA . ILE A 1 117 ? -3.516 -3.945 2.299 1 98.38 117 ILE A CA 1
ATOM 887 C C . ILE A 1 117 ? -2.787 -5.281 2.426 1 98.38 117 ILE A C 1
ATOM 889 O O . ILE A 1 117 ? -2.035 -5.672 1.531 1 98.38 117 ILE A O 1
ATOM 893 N N . LYS A 1 118 ? -3.021 -6.008 3.48 1 98.38 118 LYS A N 1
ATOM 894 C CA . LYS A 1 118 ? -2.383 -7.305 3.682 1 98.38 118 LYS A CA 1
ATOM 895 C C . LYS A 1 118 ? -2.855 -8.32 2.645 1 98.38 118 LYS A C 1
ATOM 897 O O . LYS A 1 118 ? -2.061 -9.102 2.129 1 98.38 118 LYS A O 1
ATOM 902 N N . THR A 1 119 ? -4.094 -8.281 2.375 1 98.06 119 THR A N 1
ATOM 903 C CA . THR A 1 119 ? -4.672 -9.266 1.465 1 98.06 119 THR A CA 1
ATOM 904 C C . THR A 1 119 ? -4.332 -8.922 0.017 1 98.06 119 THR A C 1
ATOM 906 O O . THR A 1 119 ? -3.744 -9.742 -0.695 1 98.06 119 THR A O 1
ATOM 909 N N . ASN A 1 120 ? -4.605 -7.688 -0.407 1 97.19 120 ASN A N 1
ATOM 910 C CA . ASN A 1 120 ? -4.566 -7.305 -1.815 1 97.19 120 ASN A CA 1
ATOM 911 C C . ASN A 1 120 ? -3.137 -7.039 -2.281 1 97.19 120 ASN A C 1
ATOM 913 O O . ASN A 1 120 ? -2.854 -7.074 -3.48 1 97.19 120 ASN A O 1
ATOM 917 N N . LEU A 1 121 ? -2.266 -6.727 -1.34 1 98.25 121 LEU A N 1
ATOM 918 C CA . LEU A 1 121 ? -0.959 -6.227 -1.753 1 98.25 121 LEU A CA 1
ATOM 919 C C . LEU A 1 121 ? 0.16 -7.078 -1.169 1 98.25 121 LEU A C 1
ATOM 921 O O . LEU A 1 121 ? 0.814 -7.832 -1.893 1 98.25 121 LEU A O 1
ATOM 925 N N . ARG A 1 122 ? 0.291 -7.059 0.134 1 98.75 122 ARG A N 1
ATOM 926 C CA . ARG A 1 122 ? 1.383 -7.809 0.747 1 98.75 122 ARG A CA 1
ATOM 927 C C . ARG A 1 122 ? 1.256 -9.305 0.453 1 98.75 122 ARG A C 1
ATOM 929 O O . ARG A 1 122 ? 2.25 -9.969 0.158 1 98.75 122 ARG A O 1
ATOM 936 N N . GLY A 1 123 ? 0.057 -9.836 0.587 1 98.75 123 GLY A N 1
ATOM 937 C CA . GLY A 1 123 ? -0.181 -11.242 0.301 1 98.75 123 GLY A CA 1
ATOM 938 C C . GLY A 1 123 ? 0.2 -11.633 -1.113 1 98.75 123 GLY A C 1
ATOM 939 O O . GLY A 1 123 ? 0.86 -12.656 -1.323 1 98.75 123 GLY A O 1
ATOM 940 N N . ALA A 1 124 ? -0.217 -10.805 -2.08 1 98.56 124 ALA A N 1
ATOM 941 C CA . ALA A 1 124 ? 0.128 -11.055 -3.477 1 98.56 124 ALA A CA 1
ATOM 942 C C . ALA A 1 124 ? 1.641 -11.047 -3.68 1 98.56 124 ALA A C 1
ATOM 944 O O . ALA A 1 124 ? 2.182 -11.875 -4.414 1 98.56 124 ALA A O 1
ATOM 945 N N . TRP A 1 125 ? 2.33 -10.148 -3.029 1 98.81 125 TRP A N 1
ATOM 946 C CA . TRP A 1 125 ? 3.785 -10.086 -3.123 1 98.81 125 TRP A CA 1
ATOM 947 C C . TRP A 1 125 ? 4.43 -11.328 -2.516 1 98.81 125 TRP A C 1
ATOM 949 O O . TRP A 1 125 ? 5.293 -11.953 -3.133 1 98.81 125 TRP A O 1
ATOM 959 N N . LEU A 1 126 ? 4.055 -11.68 -1.348 1 98.88 126 LEU A N 1
ATOM 960 C CA . LEU A 1 126 ? 4.703 -12.781 -0.644 1 98.88 126 LEU A CA 1
ATOM 961 C C . LEU A 1 126 ? 4.504 -14.094 -1.391 1 98.88 126 LEU A C 1
ATOM 963 O O . LEU A 1 126 ? 5.449 -14.875 -1.542 1 98.88 126 LEU A O 1
ATOM 967 N N . VAL A 1 127 ? 3.271 -14.328 -1.84 1 98.88 127 VAL A N 1
ATOM 968 C CA . VAL A 1 127 ? 3.041 -15.555 -2.6 1 98.88 127 VAL A CA 1
ATOM 969 C C . VAL A 1 127 ? 3.885 -15.539 -3.871 1 98.88 127 VAL A C 1
ATOM 971 O O . VAL A 1 127 ? 4.535 -16.531 -4.203 1 98.88 127 VAL A O 1
ATOM 974 N N . SER A 1 128 ? 3.908 -14.406 -4.586 1 98.88 128 SER A N 1
ATOM 975 C CA . SER A 1 128 ? 4.73 -14.266 -5.785 1 98.88 128 SER A CA 1
ATOM 976 C C . SER A 1 128 ? 6.203 -14.5 -5.473 1 98.88 128 SER A C 1
ATOM 978 O O . SER A 1 128 ? 6.898 -15.203 -6.215 1 98.88 128 SER A O 1
ATOM 980 N N . LYS A 1 129 ? 6.633 -13.883 -4.391 1 98.75 129 LYS A N 1
ATOM 981 C CA . LYS A 1 129 ? 8.023 -13.984 -3.971 1 98.75 129 LYS A CA 1
ATOM 982 C C . LYS A 1 129 ? 8.453 -15.445 -3.84 1 98.75 129 LYS A C 1
ATOM 984 O O . LYS A 1 129 ? 9.453 -15.859 -4.438 1 98.75 129 LYS A O 1
ATOM 989 N N . TYR A 1 130 ? 7.715 -16.172 -3.184 1 98.81 130 TYR A N 1
ATOM 990 C CA . TYR A 1 130 ? 8.156 -17.516 -2.85 1 98.81 130 TYR A CA 1
ATOM 991 C C . TYR A 1 130 ? 7.941 -18.469 -4.023 1 98.81 130 TYR A C 1
ATOM 993 O O . TYR A 1 130 ? 8.734 -19.391 -4.238 1 98.81 130 TYR A O 1
ATOM 1001 N N . VAL A 1 131 ? 6.887 -18.281 -4.828 1 98.81 131 VAL A N 1
ATOM 1002 C CA . VAL A 1 131 ? 6.723 -19.078 -6.043 1 98.81 131 VAL A CA 1
ATOM 1003 C C . VAL A 1 131 ? 7.871 -18.797 -7.004 1 98.81 131 VAL A C 1
ATOM 1005 O O . VAL A 1 131 ? 8.469 -19.734 -7.559 1 98.81 131 VAL A O 1
ATOM 1008 N N . CYS A 1 132 ? 8.211 -17.531 -7.164 1 98.44 132 CYS A N 1
ATOM 1009 C CA . CYS A 1 132 ? 9.25 -17.141 -8.109 1 98.44 132 CYS A CA 1
ATOM 1010 C C . CYS A 1 132 ? 10.625 -17.594 -7.617 1 98.44 132 CYS A C 1
ATOM 1012 O O . CYS A 1 132 ? 11.5 -17.922 -8.422 1 98.44 132 CYS A O 1
ATOM 1014 N N . ARG A 1 133 ? 10.781 -17.609 -6.289 1 98 133 ARG A N 1
ATOM 1015 C CA . ARG A 1 133 ? 12.031 -18.156 -5.75 1 98 133 ARG A CA 1
ATOM 1016 C C . ARG A 1 133 ? 12.188 -19.625 -6.102 1 98 133 ARG A C 1
ATOM 1018 O O . ARG A 1 133 ? 13.273 -20.078 -6.473 1 98 133 ARG A O 1
ATOM 1025 N N . CYS A 1 134 ? 11.133 -20.359 -5.945 1 98 134 CYS A N 1
ATOM 1026 C CA . CYS A 1 134 ? 11.156 -21.766 -6.336 1 98 134 CYS A CA 1
ATOM 1027 C C . CYS A 1 134 ? 11.5 -21.922 -7.812 1 98 134 CYS A C 1
ATOM 1029 O O . CYS A 1 134 ? 12.312 -22.766 -8.188 1 98 134 CYS A O 1
ATOM 1031 N N . THR A 1 135 ? 10.852 -21.094 -8.633 1 97.19 135 THR A N 1
ATOM 1032 C CA . THR A 1 135 ? 11.07 -21.125 -10.07 1 97.19 135 THR A CA 1
ATOM 1033 C C . THR A 1 135 ? 12.531 -20.812 -10.398 1 97.19 135 THR A C 1
ATOM 1035 O O . THR A 1 135 ? 13.156 -21.531 -11.195 1 97.19 135 THR A O 1
ATOM 1038 N N . ARG A 1 136 ? 13.031 -19.781 -9.781 1 96.31 136 ARG A N 1
ATOM 1039 C CA . ARG A 1 136 ? 14.422 -19.391 -9.977 1 96.31 136 ARG A CA 1
ATOM 1040 C C . ARG A 1 136 ? 15.367 -20.5 -9.539 1 96.31 136 ARG A C 1
ATOM 1042 O O . ARG A 1 136 ? 16.281 -20.859 -10.273 1 96.31 136 ARG A O 1
ATOM 1049 N N . ASP A 1 137 ? 15.125 -21.047 -8.383 1 96.31 137 ASP A N 1
ATOM 1050 C CA . ASP A 1 137 ? 16.031 -22.016 -7.785 1 96.31 137 ASP A CA 1
ATOM 1051 C C . ASP A 1 137 ? 16.016 -23.328 -8.547 1 96.31 137 ASP A C 1
ATOM 1053 O O . ASP A 1 137 ? 17.031 -24.047 -8.594 1 96.31 137 ASP A O 1
ATOM 1057 N N . ALA A 1 138 ? 14.922 -23.625 -9.164 1 95.88 138 ALA A N 1
ATOM 1058 C CA . ALA A 1 138 ? 14.789 -24.844 -9.969 1 95.88 138 ALA A CA 1
ATOM 1059 C C . ALA A 1 138 ? 15.328 -24.625 -11.375 1 95.88 138 ALA A C 1
ATOM 1061 O O . ALA A 1 138 ? 15.367 -25.562 -12.18 1 95.88 138 ALA A O 1
ATOM 1062 N N . LYS A 1 139 ? 15.703 -23.359 -11.734 1 92.38 139 LYS A N 1
ATOM 1063 C CA . LYS A 1 139 ? 16.234 -22.984 -13.039 1 92.38 139 LYS A CA 1
ATOM 1064 C C . LYS A 1 139 ? 15.258 -23.375 -14.156 1 92.38 139 LYS A C 1
ATOM 1066 O O . LYS A 1 139 ? 15.672 -23.938 -15.172 1 92.38 139 LYS A O 1
ATOM 1071 N N . LEU A 1 140 ? 14.039 -23.219 -13.812 1 86.69 140 LEU A N 1
ATOM 1072 C CA . LEU A 1 140 ? 13.031 -23.438 -14.836 1 86.69 140 LEU A CA 1
ATOM 1073 C C . LEU A 1 140 ? 13.07 -22.344 -15.891 1 86.69 140 LEU A C 1
ATOM 1075 O O . LEU A 1 140 ? 13.445 -21.203 -15.594 1 86.69 140 LEU A O 1
ATOM 1079 N N . SER A 1 141 ? 12.852 -22.719 -17.188 1 79.25 141 SER A N 1
ATOM 1080 C CA . SER A 1 141 ? 12.938 -21.766 -18.297 1 79.25 141 SER A CA 1
ATOM 1081 C C . SER A 1 141 ? 11.688 -20.891 -18.375 1 79.25 141 SER A C 1
ATOM 1083 O O . SER A 1 141 ? 11.227 -20.562 -19.469 1 79.25 141 SER A O 1
ATOM 1085 N N . GLY A 1 142 ? 11.156 -20.516 -17.312 1 85.06 142 GLY A N 1
ATOM 1086 C CA . GLY A 1 142 ? 10.039 -19.594 -17.469 1 85.06 142 GLY A CA 1
ATOM 1087 C C . GLY A 1 142 ? 9.055 -19.656 -16.312 1 85.06 142 GLY A C 1
ATOM 1088 O O . GLY A 1 142 ? 9.086 -20.594 -15.516 1 85.06 142 GLY A O 1
ATOM 1089 N N . GLY A 1 143 ? 8.273 -18.656 -16.094 1 93.81 143 GLY A N 1
ATOM 1090 C CA . GLY A 1 143 ? 7.207 -18.484 -15.117 1 93.81 143 GLY A CA 1
ATOM 1091 C C . GLY A 1 143 ? 6.324 -17.297 -15.391 1 93.81 143 GLY A C 1
ATOM 1092 O O . GLY A 1 143 ? 6.676 -16.422 -16.188 1 93.81 143 GLY A O 1
ATOM 1093 N N . SER A 1 144 ? 5.141 -17.469 -14.898 1 95.56 144 SER A N 1
ATOM 1094 C CA . SER A 1 144 ? 4.203 -16.359 -15.094 1 95.56 144 SER A CA 1
ATOM 1095 C C . SER A 1 144 ? 3.447 -16.047 -13.805 1 95.56 144 SER A C 1
ATOM 1097 O O . SER A 1 144 ? 2.986 -1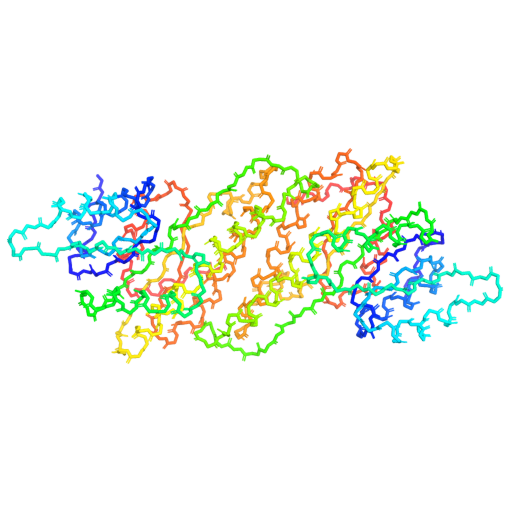6.953 -13.117 1 95.56 144 SER A O 1
ATOM 1099 N N . VAL A 1 145 ? 3.469 -14.789 -13.492 1 97 145 VAL A N 1
ATOM 1100 C CA . VAL A 1 145 ? 2.635 -14.297 -12.406 1 97 145 VAL A CA 1
ATOM 1101 C C . VAL A 1 145 ? 1.562 -13.359 -12.953 1 97 145 VAL A C 1
ATOM 1103 O O . VAL A 1 145 ? 1.866 -12.438 -13.711 1 97 145 VAL A O 1
ATOM 1106 N N . ILE A 1 146 ? 0.34 -13.648 -12.625 1 95 146 ILE A N 1
ATOM 1107 C CA . ILE A 1 146 ? -0.778 -12.797 -13.023 1 95 146 ILE A CA 1
ATOM 1108 C C . ILE A 1 146 ? -1.468 -12.242 -11.773 1 95 146 ILE A C 1
ATOM 1110 O O . ILE A 1 146 ? -1.96 -13.008 -10.938 1 95 146 ILE A O 1
ATOM 1114 N N . ASN A 1 147 ? -1.454 -10.953 -11.656 1 95.56 147 ASN A N 1
ATOM 1115 C CA . ASN A 1 147 ? -2.176 -10.266 -10.594 1 95.56 147 ASN A CA 1
ATOM 1116 C C . ASN A 1 147 ? -3.545 -9.781 -11.062 1 95.56 147 ASN A C 1
ATOM 1118 O O . ASN A 1 147 ? -3.654 -9.141 -12.109 1 95.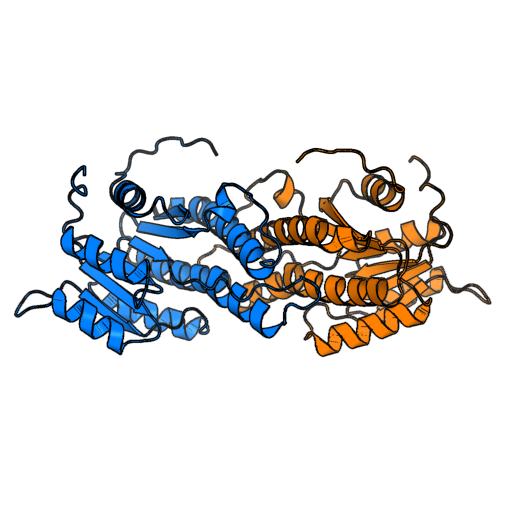56 147 ASN A O 1
ATOM 1122 N N . ILE A 1 148 ? -4.555 -10.109 -10.305 1 90 148 ILE A N 1
ATOM 1123 C CA . ILE A 1 148 ? -5.887 -9.617 -10.656 1 90 148 ILE A CA 1
ATOM 1124 C C . ILE A 1 148 ? -6.09 -8.219 -10.086 1 90 148 ILE A C 1
ATOM 1126 O O . ILE A 1 148 ? -6.152 -8.039 -8.867 1 90 148 ILE A O 1
ATOM 1130 N N . SER A 1 149 ? -6.105 -7.301 -10.984 1 82.25 149 SER A N 1
ATOM 1131 C CA . SER A 1 149 ? -6.289 -5.902 -10.594 1 82.25 149 SER A CA 1
ATOM 1132 C C . SER A 1 149 ? -7.758 -5.504 -10.648 1 82.25 149 SER A C 1
ATOM 1134 O O . SER A 1 149 ? -8.641 -6.363 -10.641 1 82.25 149 SER A O 1
ATOM 1136 N N . SER A 1 150 ? -8.148 -4.301 -10.32 1 66.69 150 SER A N 1
ATOM 1137 C CA . SER A 1 150 ? -9.523 -3.824 -10.398 1 66.69 150 SER A CA 1
ATOM 1138 C C . SER A 1 150 ? -9.773 -3.062 -11.695 1 66.69 150 SER A C 1
ATOM 1140 O O . SER A 1 150 ? -8.844 -2.504 -12.281 1 66.69 150 SER A O 1
ATOM 1142 N N . ALA A 1 151 ? -11.016 -3.455 -12.305 1 53.97 151 ALA A N 1
ATOM 1143 C CA . ALA A 1 151 ? -11.438 -2.588 -13.406 1 53.97 151 ALA A CA 1
ATOM 1144 C C . ALA A 1 151 ? -11.219 -1.118 -13.055 1 53.97 151 ALA A C 1
ATOM 1146 O O . ALA A 1 151 ? -10.859 -0.315 -13.922 1 53.97 151 ALA A O 1
ATOM 1147 N N . ALA A 1 152 ? -11.5 -0.798 -11.789 1 48.88 152 ALA A N 1
ATOM 1148 C CA . ALA A 1 152 ? -11.336 0.583 -11.336 1 48.88 152 ALA A CA 1
ATOM 1149 C C . ALA A 1 152 ? -9.867 0.999 -11.359 1 48.88 152 ALA A C 1
ATOM 1151 O O . ALA A 1 152 ? -9.555 2.174 -11.562 1 48.88 152 ALA A O 1
ATOM 1152 N N . GLY A 1 153 ? -8.938 0.071 -11.047 1 49.41 153 GLY A N 1
ATOM 1153 C CA . GLY A 1 153 ? -7.516 0.391 -11.102 1 49.41 153 GLY A CA 1
ATOM 1154 C C . GLY A 1 153 ? -7.051 0.787 -12.484 1 49.41 153 GLY A C 1
ATOM 1155 O O . GLY A 1 153 ? -6.191 1.66 -12.633 1 49.41 153 GLY A O 1
ATOM 1156 N N . GLN A 1 154 ? -7.676 0.053 -13.617 1 50.06 154 GLN A N 1
ATOM 1157 C CA . GLN A 1 154 ? -7.191 0.303 -14.969 1 50.06 154 GLN A CA 1
ATOM 1158 C C . GLN A 1 154 ? -7.832 1.556 -15.555 1 50.06 154 GLN A C 1
ATOM 1160 O O . GLN A 1 154 ? -7.199 2.277 -16.328 1 50.06 154 GLN A O 1
ATOM 1165 N N . ASN A 1 155 ? -9.211 1.664 -15.359 1 49.94 155 ASN A N 1
ATOM 1166 C CA . ASN A 1 155 ? -9.82 2.85 -15.953 1 49.94 155 ASN A CA 1
ATOM 1167 C C . ASN A 1 155 ? -9.805 4.031 -14.984 1 49.94 155 ASN A C 1
ATOM 1169 O O . ASN A 1 155 ? -10.258 5.125 -15.328 1 49.94 155 ASN A O 1
ATOM 1173 N N . TRP A 1 156 ? -9.086 4.098 -13.984 1 54.91 156 TRP A N 1
ATOM 1174 C CA . TRP A 1 156 ? -8.828 5.148 -13 1 54.91 156 TRP A CA 1
ATOM 1175 C C . TRP A 1 156 ? -10.133 5.793 -12.547 1 54.91 156 TRP A C 1
ATOM 1177 O O . TRP A 1 156 ? -10.188 7.004 -12.32 1 54.91 156 TRP A O 1
ATOM 1187 N N . VAL A 1 157 ? -11.289 5.07 -12.648 1 62.16 157 VAL A N 1
ATOM 1188 C CA . VAL A 1 157 ? -12.5 5.66 -12.078 1 62.16 157 VAL A CA 1
ATOM 1189 C C . VAL A 1 157 ? -12.422 5.621 -10.555 1 62.16 157 VAL A C 1
ATOM 1191 O O . VAL A 1 157 ? -12.195 4.559 -9.961 1 62.16 157 VAL A O 1
ATOM 1194 N N . LEU A 1 158 ? -12.305 6.832 -9.992 1 79.06 158 LEU A N 1
ATOM 1195 C CA . LEU A 1 158 ? -12.305 6.969 -8.539 1 79.06 158 LEU A CA 1
ATOM 1196 C C . LEU A 1 158 ? -13.68 6.652 -7.965 1 79.06 158 LEU A C 1
ATOM 1198 O O . LEU A 1 158 ? -14.672 7.312 -8.305 1 79.06 158 LEU A O 1
ATOM 1202 N N . LEU A 1 159 ? -13.828 5.488 -7.254 1 82.56 159 LEU A N 1
ATOM 1203 C CA . LEU A 1 159 ? -15.062 5.145 -6.555 1 82.56 159 LEU A CA 1
ATOM 1204 C C . LEU A 1 159 ? -14.984 5.547 -5.086 1 82.56 159 LEU A C 1
ATOM 1206 O O . LEU A 1 159 ? -14.344 4.863 -4.285 1 82.56 159 LEU A O 1
ATOM 1210 N N . PRO A 1 160 ? -15.75 6.672 -4.773 1 89.44 160 PRO A N 1
ATOM 1211 C CA . PRO A 1 160 ? -15.727 7.098 -3.371 1 89.44 160 PRO A CA 1
ATOM 1212 C C . PRO A 1 160 ? -16.094 5.969 -2.408 1 89.44 160 PRO A C 1
ATOM 1214 O O . PRO A 1 160 ? -16.953 5.137 -2.725 1 89.44 160 PRO A O 1
ATOM 1217 N N . GLY A 1 161 ? -15.461 5.945 -1.314 1 93.69 161 GLY A N 1
ATOM 1218 C CA . GLY A 1 161 ? -15.789 4.98 -0.276 1 93.69 161 GLY A CA 1
ATOM 1219 C C . GLY A 1 161 ? -14.93 3.73 -0.334 1 93.69 161 GLY A C 1
ATOM 1220 O O . GLY A 1 161 ? -15.156 2.781 0.418 1 93.69 161 GLY A O 1
ATOM 1221 N N . SER A 1 162 ? -13.906 3.754 -1.177 1 94.44 162 SER A N 1
ATOM 1222 C CA . SER A 1 162 ? -13.086 2.559 -1.344 1 94.44 162 SER A CA 1
ATOM 1223 C C . SER A 1 162 ? -11.602 2.889 -1.242 1 94.44 162 SER A C 1
ATOM 1225 O O . SER A 1 162 ? -10.789 2.346 -1.991 1 94.44 162 SER A O 1
ATOM 1227 N N . LEU A 1 163 ? -11.273 3.701 -0.339 1 96.31 163 LEU A N 1
ATOM 1228 C CA . LEU A 1 163 ? -9.93 4.262 -0.247 1 96.31 163 LEU A CA 1
ATOM 1229 C C . LEU A 1 163 ? -8.883 3.156 -0.151 1 96.31 163 LEU A C 1
ATOM 1231 O O . LEU A 1 163 ? -7.93 3.125 -0.935 1 96.31 163 LEU A O 1
ATOM 1235 N N . ALA A 1 164 ? -9.078 2.244 0.831 1 97.06 164 ALA A N 1
ATOM 1236 C CA . ALA A 1 164 ? -8.094 1.188 1.038 1 97.06 164 ALA A CA 1
ATOM 1237 C C . ALA A 1 164 ? -7.992 0.282 -0.185 1 97.06 164 ALA A C 1
ATOM 1239 O O . ALA A 1 164 ? -6.891 -0.082 -0.608 1 97.06 164 ALA A O 1
ATOM 1240 N N . TYR A 1 165 ? -9.125 0.011 -0.731 1 94.88 165 TYR A N 1
ATOM 1241 C CA . TYR A 1 165 ? -9.164 -0.868 -1.895 1 94.88 165 TYR A CA 1
ATOM 1242 C C . TYR A 1 165 ? -8.469 -0.23 -3.088 1 94.88 165 TYR A C 1
ATOM 1244 O O . TYR A 1 165 ? -7.57 -0.835 -3.686 1 94.88 165 TYR A O 1
ATOM 1252 N N . ALA A 1 166 ? -8.852 0.963 -3.42 1 93.5 166 ALA A N 1
ATOM 1253 C CA . ALA A 1 166 ? -8.258 1.677 -4.551 1 93.5 166 ALA A CA 1
ATOM 1254 C C . ALA A 1 166 ? -6.754 1.834 -4.371 1 93.5 166 ALA A C 1
ATOM 1256 O O . ALA A 1 166 ? -5.984 1.622 -5.312 1 93.5 166 ALA A O 1
ATOM 1257 N N . SER A 1 167 ? -6.328 2.184 -3.184 1 95.44 167 SER A N 1
ATOM 1258 C CA . SER A 1 167 ? -4.906 2.332 -2.902 1 95.44 167 SER A CA 1
ATOM 1259 C C . SER A 1 167 ? -4.164 1.01 -3.08 1 95.44 167 SER A C 1
ATOM 1261 O O . SER A 1 167 ? -3.08 0.973 -3.662 1 95.44 167 SER A O 1
ATOM 1263 N N . SER A 1 168 ? -4.727 -0.056 -2.58 1 96.38 168 SER A N 1
ATOM 1264 C CA . SER A 1 168 ? -4.094 -1.367 -2.67 1 96.38 168 SER A CA 1
ATOM 1265 C C . SER A 1 168 ? -3.924 -1.803 -4.121 1 96.38 168 SER A C 1
ATOM 1267 O O . SER A 1 168 ? -2.891 -2.363 -4.492 1 96.38 168 SER A O 1
ATOM 1269 N N . LYS A 1 169 ? -4.91 -1.55 -4.867 1 93.69 169 LYS A N 1
ATOM 1270 C CA . LYS A 1 169 ? -4.859 -1.991 -6.258 1 93.69 169 LYS A CA 1
ATOM 1271 C C . LYS A 1 169 ? -3.871 -1.155 -7.066 1 93.69 169 LYS A C 1
ATOM 1273 O O . LYS A 1 169 ? -3.207 -1.67 -7.969 1 93.69 169 LYS A O 1
ATOM 1278 N N . MET A 1 170 ? -3.797 0.083 -6.773 1 92.56 170 MET A N 1
ATOM 1279 C CA . MET A 1 170 ? -2.783 0.912 -7.418 1 92.56 170 MET A CA 1
ATOM 1280 C C . MET A 1 170 ? -1.38 0.446 -7.043 1 92.56 170 MET A C 1
ATOM 1282 O O . MET A 1 170 ? -0.493 0.386 -7.898 1 92.56 170 MET A O 1
ATOM 1286 N N . ALA A 1 171 ? -1.228 0.205 -5.828 1 95.25 171 ALA A N 1
ATOM 1287 C CA . ALA A 1 171 ? 0.057 -0.328 -5.383 1 95.25 171 ALA A CA 1
ATOM 1288 C C . ALA A 1 171 ? 0.364 -1.66 -6.062 1 95.25 171 ALA A C 1
ATOM 1290 O O . ALA A 1 171 ? 1.513 -1.934 -6.418 1 95.25 171 ALA A O 1
ATOM 1291 N N . LEU A 1 172 ? -0.646 -2.467 -6.191 1 96.12 172 LEU A N 1
ATOM 1292 C CA . LEU A 1 172 ? -0.483 -3.754 -6.859 1 96.12 172 LEU A CA 1
ATOM 1293 C C . LEU A 1 172 ? -0.026 -3.564 -8.305 1 96.12 172 LEU A C 1
ATOM 1295 O O . LEU A 1 172 ? 0.783 -4.344 -8.812 1 96.12 172 LEU A O 1
ATOM 1299 N N . ASP A 1 173 ? -0.551 -2.619 -8.906 1 92.5 173 ASP A N 1
ATOM 1300 C CA . ASP A 1 173 ? -0.125 -2.312 -10.266 1 92.5 173 ASP A CA 1
ATOM 1301 C C . ASP A 1 173 ? 1.366 -1.988 -10.32 1 92.5 173 ASP A C 1
ATOM 1303 O O . ASP A 1 173 ? 2.086 -2.482 -11.188 1 92.5 173 ASP A O 1
ATOM 1307 N N . MET A 1 174 ? 1.796 -1.162 -9.414 1 93.5 174 MET A N 1
ATOM 1308 C CA . MET A 1 174 ? 3.217 -0.83 -9.383 1 93.5 174 MET A CA 1
ATOM 1309 C C . MET A 1 174 ? 4.055 -2.061 -9.047 1 93.5 174 MET A C 1
ATOM 1311 O O . MET A 1 174 ? 5.117 -2.27 -9.625 1 93.5 174 MET A O 1
ATOM 1315 N N . LEU A 1 175 ? 3.57 -2.795 -8.109 1 96.44 175 LEU A N 1
ATOM 1316 C CA . LEU A 1 175 ? 4.23 -4.055 -7.781 1 96.44 175 LEU A CA 1
ATOM 1317 C C . LEU A 1 175 ? 4.398 -4.922 -9.023 1 96.44 175 LEU A C 1
ATOM 1319 O O . LEU A 1 175 ? 5.473 -5.488 -9.25 1 96.44 175 LEU A O 1
ATOM 1323 N N . THR A 1 176 ? 3.346 -4.98 -9.797 1 96.5 176 THR A N 1
ATOM 1324 C CA . THR A 1 176 ? 3.35 -5.758 -11.031 1 96.5 176 THR A CA 1
ATOM 1325 C C . THR A 1 176 ? 4.438 -5.262 -11.984 1 96.5 176 THR A C 1
ATOM 1327 O O . THR A 1 176 ? 5.242 -6.055 -12.477 1 96.5 176 THR A O 1
ATOM 1330 N N . ARG A 1 177 ? 4.473 -4.016 -12.156 1 94.69 177 ARG A N 1
ATOM 1331 C CA . ARG A 1 177 ? 5.434 -3.422 -13.086 1 94.69 177 ARG A CA 1
ATOM 1332 C C . ARG A 1 177 ? 6.863 -3.646 -12.609 1 94.69 177 ARG A C 1
ATOM 1334 O O . ARG A 1 177 ? 7.738 -4.012 -13.398 1 94.69 177 ARG A O 1
ATOM 1341 N N . MET A 1 178 ? 7.105 -3.441 -11.352 1 95.56 178 MET A N 1
ATOM 1342 C CA . MET A 1 178 ? 8.445 -3.58 -10.789 1 95.56 178 MET A CA 1
ATOM 1343 C C . MET A 1 178 ? 8.922 -5.027 -10.875 1 95.56 178 MET A C 1
ATOM 1345 O O . MET A 1 178 ? 10.062 -5.289 -11.258 1 95.56 178 MET A O 1
ATOM 1349 N N . MET A 1 179 ? 8.094 -5.906 -10.547 1 97.5 179 MET A N 1
ATOM 1350 C CA . MET A 1 179 ? 8.477 -7.312 -10.586 1 97.5 179 MET A CA 1
ATOM 1351 C C . MET A 1 179 ? 8.664 -7.793 -12.016 1 97.5 179 MET A C 1
ATOM 1353 O O . MET A 1 179 ? 9.531 -8.633 -12.289 1 97.5 179 MET A O 1
ATOM 1357 N N . ALA A 1 180 ? 7.77 -7.32 -12.938 1 96.69 180 ALA A N 1
ATOM 1358 C CA . ALA A 1 180 ? 7.965 -7.648 -14.344 1 96.69 180 ALA A CA 1
ATOM 1359 C C . ALA A 1 180 ? 9.367 -7.258 -14.812 1 96.69 180 ALA A C 1
ATOM 1361 O O . ALA A 1 180 ? 10.031 -8.031 -15.5 1 96.69 180 ALA A O 1
ATOM 1362 N N . LEU A 1 181 ? 9.758 -6.102 -14.406 1 95.19 181 LEU A N 1
ATOM 1363 C CA . LEU A 1 181 ? 11.062 -5.578 -14.797 1 95.19 181 LEU A CA 1
ATOM 1364 C C . LEU A 1 181 ? 12.188 -6.418 -14.195 1 95.19 181 LEU A C 1
ATOM 1366 O O . LEU A 1 181 ? 13.109 -6.824 -14.906 1 95.19 181 LEU A O 1
ATOM 1370 N N . GLU A 1 182 ? 12.109 -6.758 -12.977 1 96.12 182 GLU A N 1
ATOM 1371 C CA . GLU A 1 182 ? 13.234 -7.348 -12.258 1 96.12 182 GLU A CA 1
ATOM 1372 C C . GLU A 1 182 ? 13.289 -8.859 -12.461 1 96.12 182 GLU A C 1
ATOM 1374 O O . GLU A 1 182 ? 14.375 -9.445 -12.469 1 96.12 182 GLU A O 1
ATOM 1379 N N . LEU A 1 183 ? 12.203 -9.469 -12.656 1 97.06 183 LEU A N 1
ATOM 1380 C CA . LEU A 1 183 ? 12.195 -10.922 -12.727 1 97.06 183 LEU A CA 1
ATOM 1381 C C . LEU A 1 183 ? 12.383 -11.398 -14.164 1 97.06 183 LEU A C 1
ATOM 1383 O O . LEU A 1 183 ? 12.539 -12.602 -14.406 1 97.06 183 LEU A O 1
ATOM 1387 N N . GLY A 1 184 ? 12.359 -10.445 -15.078 1 95.06 184 GLY A N 1
ATOM 1388 C CA . GLY A 1 184 ? 12.695 -10.773 -16.453 1 95.06 184 GLY A CA 1
ATOM 1389 C C . GLY A 1 184 ? 14.023 -11.5 -16.594 1 95.06 184 GLY A C 1
ATOM 1390 O O . GLY A 1 184 ? 14.195 -12.328 -17.484 1 95.06 184 GLY A O 1
ATOM 1391 N N . ALA A 1 185 ? 14.898 -11.219 -15.703 1 93 185 ALA A N 1
ATOM 1392 C CA . ALA A 1 185 ? 16.219 -11.852 -15.711 1 93 185 ALA A CA 1
ATOM 1393 C C . ALA A 1 185 ? 16.109 -13.359 -15.516 1 93 185 ALA A C 1
ATOM 1395 O O . ALA A 1 185 ? 17 -14.109 -15.914 1 93 185 ALA A O 1
ATOM 1396 N N . TYR A 1 186 ? 15.039 -13.789 -14.953 1 94.56 186 TYR A N 1
ATOM 1397 C CA . TYR A 1 186 ? 14.805 -15.211 -14.727 1 94.56 186 TYR A CA 1
ATOM 1398 C C . TYR A 1 186 ? 13.766 -15.758 -15.688 1 94.56 186 TYR A C 1
ATOM 1400 O O . TYR A 1 186 ? 13.219 -16.844 -15.477 1 94.56 186 TYR A O 1
ATOM 1408 N N . LYS A 1 187 ? 13.391 -14.922 -16.641 1 95.19 187 LYS A N 1
ATOM 1409 C CA . LYS A 1 187 ? 12.391 -15.266 -17.656 1 95.19 187 LYS A CA 1
ATOM 1410 C C . LYS A 1 187 ? 11.023 -15.484 -17.016 1 95.19 187 LYS A C 1
ATOM 1412 O O . LYS A 1 187 ? 10.266 -16.359 -17.453 1 95.19 187 LYS A O 1
ATOM 1417 N N . ILE A 1 188 ? 10.797 -14.82 -15.93 1 96.25 188 ILE A N 1
ATOM 1418 C CA . ILE A 1 188 ? 9.484 -14.828 -15.297 1 96.25 188 ILE A CA 1
ATOM 1419 C C . ILE A 1 188 ? 8.703 -13.578 -15.711 1 96.25 188 ILE A C 1
ATOM 1421 O O . ILE A 1 188 ? 9.18 -12.453 -15.523 1 96.25 188 ILE A O 1
ATOM 1425 N N . ARG A 1 189 ? 7.57 -13.797 -16.328 1 95.81 189 ARG A N 1
ATOM 1426 C CA . ARG A 1 189 ? 6.699 -12.688 -16.703 1 95.81 189 ARG A CA 1
ATOM 1427 C C . ARG A 1 189 ? 5.73 -12.344 -15.578 1 95.81 189 ARG A C 1
ATOM 1429 O O . ARG A 1 189 ? 5.215 -13.234 -14.898 1 95.81 189 ARG A O 1
ATOM 1436 N N . VAL A 1 190 ? 5.516 -11.055 -15.352 1 96.19 190 VAL A N 1
ATOM 1437 C CA . VAL A 1 190 ? 4.562 -10.57 -14.359 1 96.19 190 VAL A CA 1
ATOM 1438 C C . VAL A 1 190 ? 3.613 -9.555 -15 1 96.19 190 VAL A C 1
ATOM 1440 O O . VAL A 1 190 ? 4.055 -8.555 -15.57 1 96.19 190 VAL A O 1
ATOM 1443 N N . ASN A 1 191 ? 2.291 -9.906 -14.922 1 93.19 191 ASN A N 1
ATOM 1444 C CA . ASN A 1 191 ? 1.281 -9.047 -15.539 1 93.19 191 ASN A CA 1
ATOM 1445 C C . ASN A 1 191 ? 0.061 -8.883 -14.633 1 93.19 191 ASN A C 1
ATOM 1447 O O . ASN A 1 191 ? -0.071 -9.586 -13.633 1 93.19 191 ASN A O 1
ATOM 1451 N N . SER A 1 192 ? -0.734 -7.871 -14.961 1 91.31 192 SER A N 1
ATOM 1452 C CA . SER A 1 192 ? -2.004 -7.668 -14.273 1 91.31 192 SER A CA 1
ATOM 1453 C C . SER A 1 192 ? -3.18 -7.777 -15.242 1 91.31 192 SER A C 1
ATOM 1455 O O . SER A 1 192 ? -3.064 -7.414 -16.406 1 91.31 192 SER A O 1
ATOM 1457 N N . ILE A 1 193 ? -4.266 -8.297 -14.727 1 83.75 193 ILE A N 1
ATOM 1458 C CA . ILE A 1 193 ? -5.5 -8.367 -15.5 1 83.75 193 ILE A CA 1
ATOM 1459 C C . ILE A 1 193 ? -6.648 -7.762 -14.695 1 83.75 193 ILE A C 1
ATOM 1461 O O . ILE A 1 193 ? -6.75 -7.977 -13.484 1 83.75 193 ILE A O 1
ATOM 1465 N N . ALA A 1 194 ? -7.438 -6.84 -15.281 1 76 194 ALA A N 1
ATOM 1466 C CA . ALA A 1 194 ? -8.625 -6.297 -14.617 1 76 194 ALA A CA 1
ATOM 1467 C C . ALA A 1 194 ? -9.758 -7.316 -14.617 1 76 194 ALA A C 1
ATOM 1469 O O . ALA A 1 194 ? -9.891 -8.117 -15.547 1 76 194 ALA A O 1
ATOM 1470 N N . PRO A 1 195 ? -10.539 -7.129 -13.477 1 62 195 PRO A N 1
ATOM 1471 C CA . PRO A 1 195 ? -11.688 -8.039 -13.43 1 62 195 PRO A CA 1
ATOM 1472 C C . PRO A 1 195 ? -12.68 -7.793 -14.562 1 62 195 PRO A C 1
ATOM 1474 O O . PRO A 1 195 ? -12.906 -6.645 -14.945 1 62 195 PRO A O 1
ATOM 1477 N N . GLY A 1 196 ? -13.352 -8.789 -15.188 1 55.56 196 GLY A N 1
ATOM 1478 C CA . GLY A 1 196 ? -14.32 -8.734 -16.266 1 55.56 196 GLY A CA 1
ATOM 1479 C C . GLY A 1 196 ? -13.773 -9.234 -17.594 1 55.56 196 GLY A C 1
ATOM 1480 O O . GLY A 1 196 ? -14.539 -9.617 -18.484 1 55.56 196 GLY A O 1
ATOM 1481 N N . VAL A 1 197 ? -12.602 -8.812 -17.781 1 47.78 197 VAL A N 1
ATOM 1482 C CA . VAL A 1 197 ? -11.984 -9.266 -19.031 1 47.78 197 VAL A CA 1
ATOM 1483 C C . VAL A 1 197 ? -11.547 -10.719 -18.875 1 47.78 197 VAL A C 1
ATOM 1485 O O . VAL A 1 197 ? -10.82 -11.242 -19.734 1 47.78 197 VAL A O 1
ATOM 1488 N N . PHE A 1 198 ? -11.992 -11.336 -17.953 1 53.72 198 PHE A N 1
ATOM 1489 C CA . PHE A 1 198 ? -11.398 -12.508 -17.312 1 53.72 198 PHE A CA 1
ATOM 1490 C C . PHE A 1 198 ? -11.211 -13.633 -18.312 1 53.72 198 PHE A C 1
ATOM 1492 O O . PHE A 1 198 ? -10.117 -14.18 -18.453 1 53.72 198 PHE A O 1
ATOM 1499 N N . LYS A 1 199 ? -12.383 -14.172 -18.844 1 52.56 199 LYS A N 1
ATOM 1500 C CA . LYS A 1 199 ? -12.211 -15.5 -19.438 1 52.56 199 LYS A CA 1
ATOM 1501 C C . LYS A 1 199 ? -11.25 -15.453 -20.609 1 52.56 199 LYS A C 1
ATOM 1503 O O . LYS A 1 199 ? -10.352 -16.281 -20.719 1 52.56 199 LYS A O 1
ATOM 1508 N N . SER A 1 200 ? -11.43 -14.492 -21.359 1 47.75 200 SER A N 1
ATOM 1509 C CA . SER A 1 200 ? -10.672 -14.492 -22.594 1 47.75 200 SER A CA 1
ATOM 1510 C C . SER A 1 200 ? -9.242 -14 -22.375 1 47.75 200 SER A C 1
ATOM 1512 O O . SER A 1 200 ? -8.297 -14.578 -22.906 1 47.75 200 SER A O 1
ATOM 1514 N N . GLU A 1 201 ? -9.086 -13.07 -21.5 1 49.38 201 GLU A N 1
ATOM 1515 C CA . GLU A 1 201 ? -7.773 -12.438 -21.422 1 49.38 201 GLU A CA 1
ATOM 1516 C C . GLU A 1 201 ? -6.801 -13.289 -20.609 1 49.38 201 GLU A C 1
ATOM 1518 O O . GLU A 1 201 ? -5.621 -13.383 -20.953 1 49.38 201 GLU A O 1
ATOM 1523 N N . ILE A 1 202 ? -7.23 -13.906 -19.625 1 50.88 202 ILE A N 1
ATOM 1524 C CA . ILE A 1 202 ? -6.336 -14.789 -18.875 1 50.88 202 ILE A CA 1
ATOM 1525 C C . ILE A 1 202 ? -5.828 -15.906 -19.781 1 50.88 202 ILE A C 1
ATOM 1527 O O . ILE A 1 202 ? -4.633 -16.203 -19.797 1 50.88 202 ILE A O 1
ATOM 1531 N N . THR A 1 203 ? -6.785 -16.391 -20.484 1 48.62 203 THR A N 1
ATOM 1532 C CA . THR A 1 203 ? -6.391 -17.469 -21.375 1 48.62 203 THR A CA 1
ATOM 1533 C C . THR A 1 203 ? -5.352 -16.984 -22.391 1 48.62 203 THR A C 1
ATOM 1535 O O . THR A 1 203 ? -4.406 -17.703 -22.719 1 48.62 203 THR A O 1
ATOM 1538 N N . GLU A 1 204 ? -5.551 -15.805 -22.781 1 49.97 204 GLU A N 1
ATOM 1539 C CA . GLU A 1 204 ? -4.613 -15.266 -23.75 1 49.97 204 GLU A CA 1
ATOM 1540 C C . GLU A 1 204 ? -3.223 -15.086 -23.141 1 49.97 204 GLU A C 1
ATOM 1542 O O . GLU A 1 204 ? -2.215 -15.359 -23.797 1 49.97 204 GLU A O 1
ATOM 1547 N N . ARG A 1 205 ? -3.189 -14.617 -22 1 48.72 205 ARG A N 1
ATOM 1548 C CA . ARG A 1 205 ? -1.9 -14.336 -21.375 1 48.72 205 ARG A CA 1
ATOM 1549 C C . ARG A 1 205 ? -1.18 -15.625 -21 1 48.72 205 ARG A C 1
ATOM 1551 O O . ARG A 1 205 ? 0.051 -15.68 -21.016 1 48.72 205 ARG A O 1
ATOM 1558 N N . LEU A 1 206 ? -1.908 -16.547 -20.594 1 46.84 206 LEU A N 1
ATOM 1559 C CA . LEU A 1 206 ? -1.303 -17.828 -20.266 1 46.84 206 LEU A CA 1
ATOM 1560 C C . LEU A 1 206 ? -0.827 -18.531 -21.547 1 46.84 206 LEU A C 1
ATOM 1562 O O . LEU A 1 206 ? 0.099 -19.344 -21.5 1 46.84 206 LEU A O 1
ATOM 1566 N N . VAL A 1 207 ? -1.521 -18.141 -22.656 1 43.75 207 VAL A N 1
ATOM 1567 C CA . VAL A 1 207 ? -1.132 -18.703 -23.953 1 43.75 207 VAL A CA 1
ATOM 1568 C C . VAL A 1 207 ? -0.076 -17.812 -24.594 1 43.75 207 VAL A C 1
ATOM 1570 O O . VAL A 1 207 ? 0.609 -18.219 -25.531 1 43.75 207 VAL A O 1
ATOM 1573 N N . GLU A 1 208 ? -0.111 -16.5 -24.391 1 44.09 208 GLU A N 1
ATOM 1574 C CA . GLU A 1 208 ? 0.841 -15.648 -25.094 1 44.09 208 GLU A CA 1
ATOM 1575 C C . GLU A 1 208 ? 2.271 -16.156 -24.906 1 44.09 208 GLU A C 1
ATOM 1577 O O . GLU A 1 208 ? 2.742 -16.281 -23.781 1 44.09 208 GLU A O 1
ATOM 1582 N N . LYS A 1 209 ? 2.57 -17.203 -25.812 1 39.03 209 LYS A N 1
ATOM 1583 C CA . LYS A 1 209 ? 3.939 -17.641 -26.062 1 39.03 209 LYS A CA 1
ATOM 1584 C C . LYS A 1 209 ? 4.93 -16.5 -25.859 1 39.03 209 LYS A C 1
ATOM 1586 O O . LYS A 1 209 ? 4.539 -15.328 -25.875 1 39.03 209 LYS A O 1
ATOM 1591 N N . GLU A 1 210 ? 6.348 -16.797 -25.969 1 35.47 210 GLU A N 1
ATOM 1592 C CA . GLU A 1 210 ? 7.648 -16.141 -25.906 1 35.47 210 GLU A CA 1
ATOM 1593 C C . GLU A 1 210 ? 7.613 -14.789 -26.625 1 35.47 210 GLU A C 1
ATOM 1595 O O . GLU A 1 210 ? 8.633 -14.102 -26.719 1 35.47 210 GLU A O 1
ATOM 1600 N N . GLY A 1 211 ? 6.723 -14.586 -27.5 1 31.22 211 GLY A N 1
ATOM 1601 C CA . GLY A 1 211 ? 7.109 -13.445 -28.312 1 31.22 211 GLY A CA 1
ATOM 1602 C C . GLY A 1 211 ? 7.016 -12.117 -27.578 1 31.22 211 GLY A C 1
ATOM 1603 O O . GLY A 1 211 ? 6.094 -11.906 -26.781 1 31.22 211 GLY A O 1
ATOM 1604 N N . PHE A 1 212 ? 8.156 -11.492 -27.234 1 31.66 212 PHE A N 1
ATOM 1605 C CA . PHE A 1 212 ? 8.516 -10.148 -26.781 1 31.66 212 PHE A CA 1
ATOM 1606 C C . PHE A 1 212 ? 7.551 -9.109 -27.344 1 31.66 212 PHE A C 1
ATOM 1608 O O . PHE A 1 212 ? 7.766 -8.594 -28.438 1 31.66 212 PHE A O 1
ATOM 1615 N N . ASN A 1 213 ? 6.395 -9.406 -27.625 1 29.36 213 ASN A N 1
ATOM 1616 C CA . ASN A 1 213 ? 5.824 -8.195 -28.203 1 29.36 213 ASN A CA 1
ATOM 1617 C C . ASN A 1 213 ? 5.887 -7.023 -27.234 1 29.36 213 ASN A C 1
ATOM 1619 O O . ASN A 1 213 ? 5.664 -7.195 -26.031 1 29.36 213 ASN A O 1
ATOM 1623 N N . ASN A 1 214 ? 6.566 -5.988 -27.641 1 26.38 214 ASN A N 1
ATOM 1624 C CA . ASN A 1 214 ? 6.871 -4.617 -27.25 1 26.38 214 ASN A CA 1
ATOM 1625 C C . ASN A 1 214 ? 5.645 -3.91 -26.672 1 26.38 214 ASN A C 1
ATOM 1627 O O . ASN A 1 214 ? 4.812 -3.402 -27.422 1 26.38 214 ASN A O 1
ATOM 1631 N N . VAL A 1 215 ? 4.824 -4.449 -26.016 1 27.59 215 VAL A N 1
ATOM 1632 C CA . VAL A 1 215 ? 3.873 -3.447 -25.547 1 27.59 215 VAL A CA 1
ATOM 1633 C C . VAL A 1 215 ? 4.617 -2.328 -24.812 1 27.59 215 VAL A C 1
ATOM 1635 O O . VAL A 1 215 ? 5.312 -2.574 -23.828 1 27.59 215 VAL A O 1
ATOM 1638 N N . ILE A 1 216 ? 4.965 -1.334 -25.484 1 23.5 216 ILE A N 1
ATOM 1639 C CA . ILE A 1 216 ? 5.258 0.012 -25 1 23.5 216 ILE A CA 1
ATOM 1640 C C . ILE A 1 216 ? 4.32 0.369 -23.859 1 23.5 216 ILE A C 1
ATOM 1642 O O . ILE A 1 216 ? 3.098 0.322 -24 1 23.5 216 ILE A O 1
ATOM 1646 N N . LEU A 1 217 ? 4.754 0.229 -22.562 1 22.14 217 LEU A N 1
ATOM 1647 C CA . LEU A 1 217 ? 4.199 1.069 -21.5 1 22.14 217 LEU A CA 1
ATOM 1648 C C . LEU A 1 217 ? 3.982 2.494 -22 1 22.14 217 LEU A C 1
ATOM 1650 O O . LEU A 1 217 ? 4.812 3.031 -22.734 1 22.14 217 LEU A O 1
ATOM 1654 N N . MET B 1 1 ? 14.188 34.094 -5.715 1 25.62 1 MET B N 1
ATOM 1655 C CA . MET B 1 1 ? 13.242 33.125 -5.203 1 25.62 1 MET B CA 1
ATOM 1656 C C . MET B 1 1 ? 11.891 33.75 -4.918 1 25.62 1 MET B C 1
ATOM 1658 O O . MET B 1 1 ? 11.812 34.781 -4.234 1 25.62 1 MET B O 1
ATOM 1662 N N . GLU B 1 2 ? 10.922 33.656 -5.664 1 34.94 2 GLU B N 1
ATOM 1663 C CA . GLU B 1 2 ? 9.758 34.5 -5.496 1 34.94 2 GLU B CA 1
ATOM 1664 C C . GLU B 1 2 ? 9.219 34.438 -4.07 1 34.94 2 GLU B C 1
ATOM 1666 O O . GLU B 1 2 ? 9.258 33.375 -3.441 1 34.94 2 GLU B O 1
ATOM 1671 N N . PRO B 1 3 ? 9.109 35.375 -3.389 1 39.78 3 PRO B N 1
ATOM 1672 C CA . PRO B 1 3 ? 8.711 35.5 -1.983 1 39.78 3 PRO B CA 1
ATOM 1673 C C . PRO B 1 3 ? 7.461 34.688 -1.653 1 39.78 3 PRO B C 1
ATOM 1675 O O . PRO B 1 3 ? 6.637 34.438 -2.533 1 39.78 3 PRO B O 1
ATOM 1678 N N . TRP B 1 4 ? 7.496 33.594 -0.741 1 45.28 4 TRP B N 1
ATOM 1679 C CA . TRP B 1 4 ? 6.34 32.938 -0.14 1 45.28 4 TRP B CA 1
ATOM 1680 C C . TRP B 1 4 ? 5.172 33.906 -0.01 1 45.28 4 TRP B C 1
ATOM 1682 O O . TRP B 1 4 ? 5.367 35.094 0.307 1 45.28 4 TRP B O 1
ATOM 1692 N N . LYS B 1 5 ? 4.141 33.844 -0.913 1 52.78 5 LYS B N 1
ATOM 1693 C CA . LYS B 1 5 ? 2.965 34.656 -0.616 1 52.78 5 LYS B CA 1
ATOM 1694 C C . LYS B 1 5 ? 2.707 34.719 0.886 1 52.78 5 LYS B C 1
ATOM 1696 O O . LYS B 1 5 ? 3.232 33.906 1.648 1 52.78 5 LYS B O 1
ATOM 1701 N N . ASP B 1 6 ? 2.049 35.75 1.383 1 60.19 6 ASP B N 1
ATOM 1702 C CA . ASP B 1 6 ? 1.787 36.062 2.781 1 60.19 6 ASP B CA 1
ATOM 1703 C C . ASP B 1 6 ? 1.095 34.906 3.496 1 60.19 6 ASP B C 1
ATOM 1705 O O . ASP B 1 6 ? -0.079 34.625 3.242 1 60.19 6 ASP B O 1
ATOM 1709 N N . LEU B 1 7 ? 1.935 33.844 4.055 1 76.31 7 LEU B N 1
ATOM 1710 C CA . LEU B 1 7 ? 1.467 32.688 4.828 1 76.31 7 LEU B CA 1
ATOM 1711 C C . LEU B 1 7 ? 1.363 33.031 6.309 1 76.31 7 LEU B C 1
ATOM 1713 O O . LEU B 1 7 ? 1.266 32.156 7.156 1 76.31 7 LEU B O 1
ATOM 1717 N N . ARG B 1 8 ? 1.327 34.375 6.484 1 82.88 8 ARG B N 1
ATOM 1718 C CA . ARG B 1 8 ? 1.312 34.812 7.875 1 82.88 8 ARG B CA 1
ATOM 1719 C C . ARG B 1 8 ? 0.072 34.312 8.602 1 82.88 8 ARG B C 1
ATOM 1721 O O . ARG B 1 8 ? -1.041 34.406 8.078 1 82.88 8 ARG B O 1
ATOM 1728 N N . GLY B 1 9 ? 0.332 33.625 9.68 1 85.81 9 GLY B N 1
ATOM 1729 C CA . GLY B 1 9 ? -0.721 33.188 10.578 1 85.81 9 GLY B CA 1
ATOM 1730 C C . GLY B 1 9 ? -1.206 31.781 10.305 1 85.81 9 GLY B C 1
ATOM 1731 O O . GLY B 1 9 ? -1.954 31.203 11.094 1 85.81 9 GLY B O 1
ATOM 1732 N N . LYS B 1 10 ? -0.788 31.203 9.188 1 92.5 10 LYS B N 1
ATOM 1733 C CA . LYS B 1 10 ? -1.185 29.828 8.898 1 92.5 10 LYS B CA 1
ATOM 1734 C C . LYS B 1 10 ? -0.46 28.844 9.82 1 92.5 10 LYS B C 1
ATOM 1736 O O . LYS B 1 10 ? 0.726 29.016 10.102 1 92.5 10 LYS B O 1
ATOM 1741 N N . VAL B 1 11 ? -1.197 27.875 10.25 1 95.88 11 VAL B N 1
ATOM 1742 C CA . VAL B 1 11 ? -0.623 26.812 11.078 1 95.88 11 VAL B CA 1
ATOM 1743 C C . VAL B 1 11 ? -0.37 25.562 10.219 1 95.88 11 VAL B C 1
ATOM 1745 O O . VAL B 1 11 ? -1.306 24.984 9.672 1 95.88 11 VAL B O 1
ATOM 1748 N N . VAL B 1 12 ? 0.922 25.141 10.102 1 96.69 12 VAL B N 1
ATOM 1749 C CA . VAL B 1 12 ? 1.298 24.031 9.234 1 96.69 12 VAL B CA 1
ATOM 1750 C C . VAL B 1 12 ? 1.947 22.922 10.062 1 96.69 12 VAL B C 1
ATOM 1752 O O . VAL B 1 12 ? 2.887 23.188 10.82 1 96.69 12 VAL B O 1
ATOM 1755 N N . MET B 1 13 ? 1.394 21.766 9.992 1 98.12 13 MET B N 1
ATOM 1756 C CA . MET B 1 13 ? 1.992 20.578 10.609 1 98.12 13 MET B CA 1
ATOM 1757 C C . MET B 1 13 ? 2.83 19.797 9.602 1 98.12 13 MET B C 1
ATOM 1759 O O . MET B 1 13 ? 2.371 19.531 8.492 1 98.12 13 MET B O 1
ATOM 1763 N N . VAL B 1 14 ? 4.078 19.484 9.938 1 97.31 14 VAL B N 1
ATOM 1764 C CA . VAL B 1 14 ? 4.992 18.75 9.07 1 97.31 14 VAL B CA 1
ATOM 1765 C C . VAL B 1 14 ? 5.449 17.484 9.773 1 97.31 14 VAL B C 1
ATOM 1767 O O . VAL B 1 14 ? 5.988 17.531 10.883 1 97.31 14 VAL B O 1
ATOM 1770 N N . THR B 1 15 ? 5.211 16.328 9.156 1 98.19 15 THR B N 1
ATOM 1771 C CA . THR B 1 15 ? 5.75 15.094 9.703 1 98.19 15 THR B CA 1
ATOM 1772 C C . THR B 1 15 ? 7.152 14.828 9.156 1 98.19 15 THR B C 1
ATOM 1774 O O . THR B 1 15 ? 7.508 15.312 8.086 1 98.19 15 THR B O 1
ATOM 1777 N N . GLY B 1 16 ? 7.941 14.008 9.906 1 96.38 16 GLY B N 1
ATOM 1778 C CA . GLY B 1 16 ? 9.32 13.773 9.508 1 96.38 16 GLY B CA 1
ATOM 1779 C C . GLY B 1 16 ? 10.172 15.031 9.547 1 96.38 16 GLY B C 1
ATOM 1780 O O . GLY B 1 16 ? 11 15.25 8.656 1 96.38 16 GLY B O 1
ATOM 1781 N N . ALA B 1 17 ? 10 15.836 10.492 1 95.81 17 ALA B N 1
ATOM 1782 C CA . ALA B 1 17 ? 10.539 17.188 10.508 1 95.81 17 ALA B CA 1
ATOM 1783 C C . ALA B 1 17 ? 11.93 17.219 11.125 1 95.81 17 ALA B C 1
ATOM 1785 O O . ALA B 1 17 ? 12.57 18.281 11.18 1 95.81 17 ALA B O 1
ATOM 1786 N N . SER B 1 18 ? 12.477 16.125 11.578 1 92.5 18 SER B N 1
ATOM 1787 C CA . SER B 1 18 ? 13.703 16.156 12.367 1 92.5 18 SER B CA 1
ATOM 1788 C C . SER B 1 18 ? 14.938 16.188 11.469 1 92.5 18 SER B C 1
ATOM 1790 O O . SER B 1 18 ? 16.062 16.375 11.945 1 92.5 18 SER B O 1
ATOM 1792 N N . SER B 1 19 ? 14.758 15.898 10.203 1 86.12 19 SER B N 1
ATOM 1793 C CA . SER B 1 19 ? 15.914 15.859 9.32 1 86.12 19 SER B CA 1
ATOM 1794 C C . SER B 1 19 ? 15.508 16.078 7.867 1 86.12 19 SER B C 1
ATOM 1796 O O . SER B 1 19 ? 14.32 16.141 7.551 1 86.12 19 SER B O 1
ATOM 1798 N N . GLY B 1 20 ? 16.516 16.375 7.102 1 86.06 20 GLY B N 1
ATOM 1799 C CA . GLY B 1 20 ? 16.344 16.406 5.66 1 86.06 20 GLY B CA 1
ATOM 1800 C C . GLY B 1 20 ? 15.375 17.484 5.203 1 86.06 20 GLY B C 1
ATOM 1801 O O . GLY B 1 20 ? 15.445 18.625 5.66 1 86.06 20 GLY B O 1
ATOM 1802 N N . ILE B 1 21 ? 14.531 17.062 4.258 1 83.69 21 ILE B N 1
ATOM 1803 C CA . ILE B 1 21 ? 13.57 17.953 3.615 1 83.69 21 ILE B CA 1
ATOM 1804 C C . ILE B 1 21 ? 12.578 18.484 4.648 1 83.69 21 ILE B C 1
ATOM 1806 O O . ILE B 1 21 ? 12.219 19.656 4.633 1 83.69 21 ILE B O 1
ATOM 1810 N N . GLY B 1 22 ? 12.227 17.609 5.594 1 91.31 22 GLY B N 1
ATOM 1811 C CA . GLY B 1 22 ? 11.266 18 6.617 1 91.31 22 GLY B CA 1
ATOM 1812 C C . GLY B 1 22 ? 11.75 19.156 7.488 1 91.31 22 GLY B C 1
ATOM 1813 O O . GLY B 1 22 ? 11.008 20.094 7.762 1 91.31 22 GLY B O 1
ATOM 1814 N N . ARG B 1 23 ? 12.953 19.047 7.824 1 90.56 23 ARG B N 1
ATOM 1815 C CA . ARG B 1 23 ? 13.547 20.094 8.648 1 90.56 23 ARG B CA 1
ATOM 1816 C C . ARG B 1 23 ? 13.641 21.406 7.883 1 90.56 23 ARG B C 1
ATOM 1818 O O . ARG B 1 23 ? 13.273 22.453 8.406 1 90.56 23 ARG B O 1
ATOM 1825 N N . GLU B 1 24 ? 14.086 21.359 6.695 1 87.38 24 GLU B N 1
ATOM 1826 C CA . GLU B 1 24 ? 14.211 22.547 5.855 1 87.38 24 GLU B CA 1
ATOM 1827 C C . GLU B 1 24 ? 12.852 23.188 5.594 1 87.38 24 GLU B C 1
ATOM 1829 O O . GLU B 1 24 ? 12.727 24.406 5.586 1 87.38 24 GLU B O 1
ATOM 1834 N N . LEU B 1 25 ? 11.875 22.391 5.453 1 89.5 25 LEU B N 1
ATOM 1835 C CA . LEU B 1 25 ? 10.516 22.891 5.242 1 89.5 25 LEU B CA 1
ATOM 1836 C C . LEU B 1 25 ? 10.023 23.672 6.457 1 89.5 25 LEU B C 1
ATOM 1838 O O . LEU B 1 25 ? 9.445 24.75 6.316 1 89.5 25 LEU B O 1
ATOM 1842 N N . CYS B 1 26 ? 10.281 23.109 7.555 1 92.44 26 CYS B N 1
ATOM 1843 C CA . CYS B 1 26 ? 9.867 23.781 8.781 1 92.44 26 CYS B CA 1
ATOM 1844 C C . CYS B 1 26 ? 10.523 25.141 8.898 1 92.44 26 CYS B C 1
ATOM 1846 O O . CYS B 1 26 ? 9.867 26.125 9.242 1 92.44 26 CYS B O 1
ATOM 1848 N N . LEU B 1 27 ? 11.781 25.219 8.578 1 88.56 27 LEU B N 1
ATOM 1849 C CA . LEU B 1 27 ? 12.523 26.469 8.656 1 88.56 27 LEU B CA 1
ATOM 1850 C C . LEU B 1 27 ? 11.961 27.5 7.676 1 88.56 27 LEU B C 1
ATOM 1852 O O . LEU B 1 27 ? 11.719 28.641 8.047 1 88.56 27 LEU B O 1
ATOM 1856 N N . ASP B 1 28 ? 11.719 27.062 6.516 1 87.12 28 ASP B N 1
ATOM 1857 C CA . ASP B 1 28 ? 11.219 27.938 5.469 1 87.12 28 ASP B CA 1
ATOM 1858 C C . ASP B 1 28 ? 9.812 28.438 5.793 1 87.12 28 ASP B C 1
ATOM 1860 O O . ASP B 1 28 ? 9.508 29.609 5.586 1 87.12 28 ASP B O 1
ATOM 1864 N N . LEU B 1 29 ? 8.984 27.594 6.281 1 90.38 29 LEU B N 1
ATOM 1865 C CA . LEU B 1 29 ? 7.617 27.953 6.645 1 90.38 29 LEU B CA 1
ATOM 1866 C C . LEU B 1 29 ? 7.605 28.953 7.797 1 90.38 29 LEU B C 1
ATOM 1868 O O . LEU B 1 29 ? 6.844 29.922 7.777 1 90.38 29 LEU B O 1
ATOM 1872 N N . ALA B 1 30 ? 8.43 28.703 8.727 1 88.94 30 ALA B N 1
ATOM 1873 C CA . ALA B 1 30 ? 8.523 29.625 9.859 1 88.94 30 ALA B CA 1
ATOM 1874 C C . ALA B 1 30 ? 9.008 31 9.406 1 88.94 30 ALA B C 1
ATOM 1876 O O . ALA B 1 30 ? 8.477 32.031 9.836 1 88.94 30 ALA B O 1
ATOM 1877 N N . LYS B 1 31 ? 9.977 31 8.562 1 85.44 31 LYS B N 1
ATOM 1878 C CA . LYS B 1 31 ? 10.508 32.25 8.031 1 85.44 31 LYS B CA 1
ATOM 1879 C C . LYS B 1 31 ? 9.445 33 7.238 1 85.44 31 LYS B C 1
ATOM 1881 O O . LYS B 1 31 ? 9.445 34.25 7.211 1 85.44 31 LYS B O 1
ATOM 1886 N N . ALA B 1 32 ? 8.562 32.25 6.695 1 85.81 32 ALA B N 1
ATOM 1887 C CA . ALA B 1 32 ? 7.5 32.844 5.891 1 85.81 32 ALA B CA 1
ATOM 1888 C C . ALA B 1 32 ? 6.363 33.344 6.77 1 85.81 32 ALA B C 1
ATOM 1890 O O . ALA B 1 32 ? 5.383 33.906 6.27 1 85.81 32 ALA B O 1
ATOM 1891 N N . GLY B 1 33 ? 6.473 33.156 8.102 1 86.94 33 GLY B N 1
ATOM 1892 C CA . GLY B 1 33 ? 5.508 33.719 9.031 1 86.94 33 GLY B CA 1
ATOM 1893 C C . GLY B 1 33 ? 4.492 32.688 9.531 1 86.94 33 GLY B C 1
ATOM 1894 O O . GLY B 1 33 ? 3.59 33.062 10.297 1 86.94 33 GLY B O 1
ATOM 1895 N N . CYS B 1 34 ? 4.648 31.453 9.156 1 91.75 34 CYS B N 1
ATOM 1896 C CA . CYS B 1 34 ? 3.732 30.406 9.609 1 91.75 34 CYS B CA 1
ATOM 1897 C C . CYS B 1 34 ? 4.035 30.016 11.055 1 91.75 34 CYS B C 1
ATOM 1899 O O . CYS B 1 34 ? 5.156 30.188 11.523 1 91.75 34 CYS B O 1
ATOM 1901 N N . SER B 1 35 ? 2.939 29.641 11.727 1 95 35 SER B N 1
ATOM 1902 C CA . SER B 1 35 ? 3.152 28.781 12.891 1 95 35 SER B CA 1
ATOM 1903 C C . SER B 1 35 ? 3.359 27.328 12.477 1 95 35 SER B C 1
ATOM 1905 O O . SER B 1 35 ? 2.609 26.797 11.656 1 95 35 SER B O 1
ATOM 1907 N N . VAL B 1 36 ? 4.422 26.688 13.031 1 96.69 36 VAL B N 1
ATOM 1908 C CA . VAL B 1 36 ? 4.805 25.375 12.531 1 96.69 36 VAL B CA 1
ATOM 1909 C C . VAL B 1 36 ? 4.711 24.344 13.656 1 96.69 36 VAL B C 1
ATOM 1911 O O . VAL B 1 36 ? 5.188 24.578 14.766 1 96.69 36 VAL B O 1
ATOM 1914 N N . ILE B 1 37 ? 3.992 23.266 13.406 1 98.12 37 ILE B N 1
ATOM 1915 C CA . ILE B 1 37 ? 4.047 22.078 14.242 1 98.12 37 ILE B CA 1
ATOM 1916 C C . ILE B 1 37 ? 5 21.047 13.625 1 98.12 37 ILE B C 1
ATOM 1918 O O . ILE B 1 37 ? 4.664 20.406 12.633 1 98.12 37 ILE B O 1
ATOM 1922 N N . ALA B 1 38 ? 6.199 20.969 14.203 1 97.75 38 ALA B N 1
ATOM 1923 C CA . ALA B 1 38 ? 7.207 20.016 13.742 1 97.75 38 ALA B CA 1
ATOM 1924 C C . ALA B 1 38 ? 7.043 18.656 14.43 1 97.75 38 ALA B C 1
ATOM 1926 O O . ALA B 1 38 ? 7.191 18.562 15.648 1 97.75 38 ALA B O 1
ATOM 1927 N N . ALA B 1 39 ? 6.777 17.609 13.656 1 98.56 39 ALA B N 1
ATOM 1928 C CA . ALA B 1 39 ? 6.48 16.297 14.234 1 98.56 39 ALA B CA 1
ATOM 1929 C C . ALA B 1 39 ? 7.473 15.25 13.742 1 98.56 39 ALA B C 1
ATOM 1931 O O . ALA B 1 39 ? 7.73 15.141 12.547 1 98.56 39 ALA B O 1
ATOM 1932 N N . ALA B 1 40 ? 8.023 14.539 14.602 1 97.94 40 ALA B N 1
ATOM 1933 C CA . ALA B 1 40 ? 8.93 13.445 14.297 1 97.94 40 ALA B CA 1
ATOM 1934 C C . ALA B 1 40 ? 9.164 12.562 15.523 1 97.94 40 ALA B C 1
ATOM 1936 O O . ALA B 1 40 ? 8.617 12.828 16.594 1 97.94 40 ALA B O 1
ATOM 1937 N N . ARG B 1 41 ? 9.938 11.516 15.305 1 95.19 41 ARG B N 1
ATOM 1938 C CA . ARG B 1 41 ? 10.234 10.594 16.391 1 95.19 41 ARG B CA 1
ATOM 1939 C C . ARG B 1 41 ? 11.289 11.18 17.328 1 95.19 41 ARG B C 1
ATOM 1941 O O . ARG B 1 41 ? 11.227 10.984 18.547 1 95.19 41 ARG B O 1
ATOM 1948 N N . ARG B 1 42 ? 12.258 11.953 16.797 1 91.44 42 ARG B N 1
ATOM 1949 C CA . ARG B 1 42 ? 13.375 12.5 17.562 1 91.44 42 ARG B CA 1
ATOM 1950 C C . ARG B 1 42 ? 13.055 13.906 18.062 1 91.44 42 ARG B C 1
A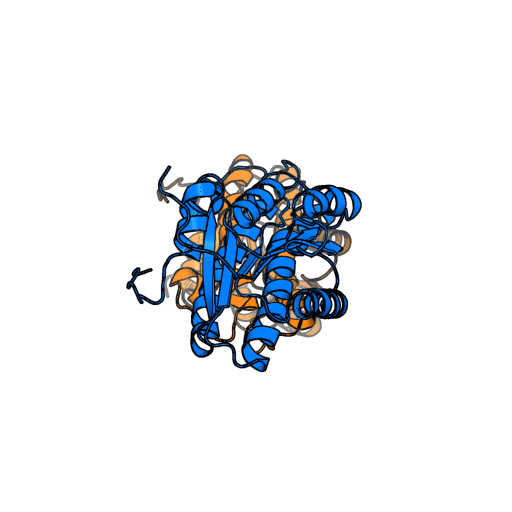TOM 1952 O O . ARG B 1 42 ? 13.445 14.898 17.453 1 91.44 42 ARG B O 1
ATOM 1959 N N . ILE B 1 43 ? 12.555 13.867 19.219 1 93.88 43 ILE B N 1
ATOM 1960 C CA . ILE B 1 43 ? 11.969 15.102 19.734 1 93.88 43 ILE B CA 1
ATOM 1961 C C . ILE B 1 43 ? 13.078 16.094 20.062 1 93.88 43 ILE B C 1
ATOM 1963 O O . ILE B 1 43 ? 12.891 17.312 19.938 1 93.88 43 ILE B O 1
ATOM 1967 N N . ASP B 1 44 ? 14.25 15.633 20.438 1 93.06 44 ASP B N 1
ATOM 1968 C CA . ASP B 1 44 ? 15.328 16.531 20.812 1 93.06 44 ASP B CA 1
ATOM 1969 C C . ASP B 1 44 ? 15.781 17.375 19.625 1 93.06 44 ASP B C 1
ATOM 1971 O O . ASP B 1 44 ? 16.078 18.562 19.781 1 93.06 44 ASP B O 1
ATOM 1975 N N . ARG B 1 45 ? 15.766 16.781 18.484 1 90.56 45 ARG B N 1
ATOM 1976 C CA . ARG B 1 45 ? 16.125 17.5 17.281 1 90.56 45 ARG B CA 1
ATOM 1977 C C . ARG B 1 45 ? 15.078 18.547 16.922 1 90.56 45 ARG B C 1
ATOM 1979 O O . ARG B 1 45 ? 15.398 19.594 16.344 1 90.56 45 ARG B O 1
ATOM 1986 N N . LEU B 1 46 ? 13.883 18.312 17.297 1 94.62 46 LEU B N 1
ATOM 1987 C CA . LEU B 1 46 ? 12.789 19.234 17.031 1 94.62 46 LEU B CA 1
ATOM 1988 C C . LEU B 1 46 ? 12.852 20.453 17.953 1 94.62 46 LEU B C 1
ATOM 1990 O O . LEU B 1 46 ? 12.594 21.578 17.531 1 94.62 46 LEU B O 1
ATOM 1994 N N . LYS B 1 47 ? 13.195 20.172 19.156 1 93.38 47 LYS B N 1
ATOM 1995 C CA . LYS B 1 47 ? 13.258 21.25 20.141 1 93.38 47 LYS B CA 1
ATOM 1996 C C . LYS B 1 47 ? 14.305 22.281 19.734 1 93.38 47 LYS B C 1
ATOM 1998 O O . LYS B 1 47 ? 14.062 23.5 19.844 1 93.38 47 LYS B O 1
ATOM 2003 N N . SER B 1 48 ? 15.398 21.797 19.297 1 87.5 48 SER B N 1
ATOM 2004 C CA . SER B 1 48 ? 16.438 22.703 18.812 1 87.5 48 SER B CA 1
ATOM 2005 C C . SER B 1 48 ? 15.938 23.562 17.672 1 87.5 48 SER B C 1
ATOM 2007 O O . SER B 1 48 ? 16.156 24.781 17.656 1 87.5 48 SER B O 1
ATOM 2009 N N . LEU B 1 49 ? 15.203 23 16.781 1 86.38 49 LEU B N 1
ATOM 2010 C CA . LEU B 1 49 ? 14.609 23.703 15.641 1 86.38 49 LEU B CA 1
ATOM 2011 C C . LEU B 1 49 ? 13.578 24.719 16.109 1 86.38 49 LEU B C 1
ATOM 2013 O O . LEU B 1 49 ? 13.594 25.875 15.664 1 86.38 49 LEU B O 1
ATOM 2017 N N . CYS B 1 50 ? 12.742 24.359 17.016 1 91.81 50 CYS B N 1
ATOM 2018 C CA . CYS B 1 50 ? 11.641 25.203 17.469 1 91.81 50 CYS B CA 1
ATOM 2019 C C . CYS B 1 50 ? 12.156 26.359 18.312 1 91.81 50 CYS B C 1
ATOM 2021 O O . CYS B 1 50 ? 11.594 27.453 18.281 1 91.81 50 CYS B O 1
ATOM 2023 N N . ASN B 1 51 ? 13.188 26.125 19.016 1 89.62 51 ASN B N 1
ATOM 2024 C CA . ASN B 1 51 ? 13.766 27.172 19.859 1 89.62 51 ASN B CA 1
ATOM 2025 C C . ASN B 1 51 ? 14.266 28.344 19.031 1 89.62 51 ASN B C 1
ATOM 2027 O O . ASN B 1 51 ? 14.289 29.484 19.5 1 89.62 51 ASN B O 1
ATOM 2031 N N . HIS B 1 52 ? 14.594 28 17.859 1 84.1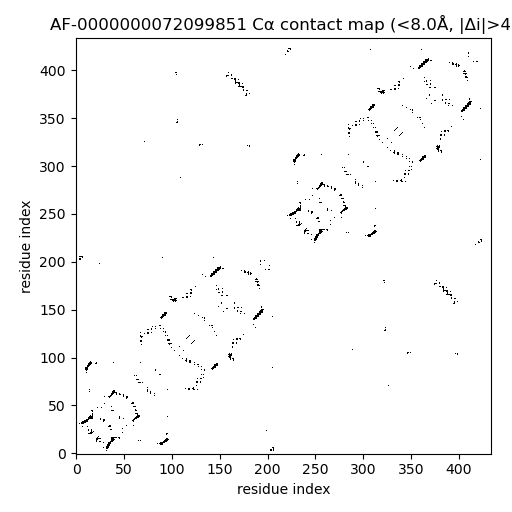2 52 HIS B N 1
ATOM 2032 C CA . HIS B 1 52 ? 15.062 29.047 16.953 1 84.12 52 HIS B CA 1
ATOM 2033 C C . HIS B 1 52 ? 13.938 30.031 16.625 1 84.12 52 HIS B C 1
ATOM 2035 O O . HIS B 1 52 ? 14.195 31.203 16.391 1 84.12 52 HIS B O 1
ATOM 2041 N N . PHE B 1 53 ? 12.734 29.562 16.734 1 86.94 53 PHE B N 1
ATOM 2042 C CA . PHE B 1 53 ? 11.625 30.391 16.266 1 86.94 53 PHE B CA 1
ATOM 2043 C C . PHE B 1 53 ? 10.766 30.844 17.453 1 86.94 53 PHE B C 1
ATOM 2045 O O . PHE B 1 53 ? 9.828 31.625 17.266 1 86.94 53 PHE B O 1
ATOM 2052 N N . ASN B 1 54 ? 11.094 30.266 18.5 1 89.94 54 ASN B N 1
ATOM 2053 C CA . ASN B 1 54 ? 10.359 30.656 19.703 1 89.94 54 ASN B CA 1
ATOM 2054 C C . ASN B 1 54 ? 11.172 31.609 20.578 1 89.94 54 ASN B C 1
ATOM 2056 O O . ASN B 1 54 ? 12.391 31.484 20.672 1 89.94 54 ASN B O 1
ATOM 2060 N N . SER B 1 55 ? 10.633 32.688 20.875 1 83.25 55 SER B N 1
ATOM 2061 C CA . SER B 1 55 ? 11.203 33.656 21.812 1 83.25 55 SER B CA 1
ATOM 2062 C C . SER B 1 55 ? 10.172 34.094 22.859 1 83.25 55 SER B C 1
ATOM 2064 O O . SER B 1 55 ? 9.062 33.531 22.891 1 83.25 55 SER B O 1
ATOM 2066 N N . GLU B 1 56 ? 10.773 34.938 23.766 1 75.56 56 GLU B N 1
ATOM 2067 C CA . GLU B 1 56 ? 9.852 35.469 24.781 1 75.56 56 GLU B CA 1
ATOM 2068 C C . GLU B 1 56 ? 8.648 36.156 24.141 1 75.56 56 GLU B C 1
ATOM 2070 O O . GLU B 1 56 ? 8.812 37.094 23.375 1 75.56 56 GLU B O 1
ATOM 2075 N N . GLY B 1 57 ? 7.477 35.531 24.234 1 77.69 57 GLY B N 1
ATOM 2076 C CA . GLY B 1 57 ? 6.238 36.094 23.75 1 77.69 57 GLY B CA 1
ATOM 2077 C C . GLY B 1 57 ? 5.871 35.625 22.344 1 77.69 57 GLY B C 1
ATOM 2078 O O . GLY B 1 57 ? 4.801 35.969 21.844 1 77.69 57 GLY B O 1
ATOM 2079 N N . LEU B 1 58 ? 6.84 35.031 21.688 1 79.56 58 LEU B N 1
ATOM 2080 C CA . LEU B 1 58 ? 6.555 34.562 20.328 1 79.56 58 LEU B CA 1
ATOM 2081 C C . LEU B 1 58 ? 6.676 33.031 20.25 1 79.56 58 LEU B C 1
ATOM 2083 O O . LEU B 1 58 ? 7.758 32.5 20.453 1 79.56 58 LEU B O 1
ATOM 2087 N N . HIS B 1 59 ? 5.52 32.406 20.109 1 87.25 59 HIS B N 1
ATOM 2088 C CA . HIS B 1 59 ? 5.453 30.969 19.953 1 87.25 59 HIS B CA 1
ATOM 2089 C C . HIS B 1 59 ? 4.922 30.578 18.578 1 87.25 59 HIS B C 1
ATOM 2091 O O . HIS B 1 59 ? 3.709 30.578 18.344 1 87.25 59 HIS B O 1
ATOM 2097 N N . ARG B 1 60 ? 5.883 30.297 17.75 1 91.5 60 ARG B N 1
ATOM 2098 C CA . ARG B 1 60 ? 5.484 30.047 16.375 1 91.5 60 ARG B CA 1
ATOM 2099 C C . ARG B 1 60 ? 5.844 28.625 15.953 1 91.5 60 ARG B C 1
ATOM 2101 O O . ARG B 1 60 ? 5.543 28.203 14.836 1 91.5 60 ARG B O 1
ATOM 2108 N N . ALA B 1 61 ? 6.5 27.938 16.891 1 95.38 61 ALA B N 1
ATOM 2109 C CA . ALA B 1 61 ? 6.875 26.562 16.547 1 95.38 61 ALA B CA 1
ATOM 2110 C C . ALA B 1 61 ? 6.586 25.609 17.719 1 95.38 61 ALA B C 1
ATOM 2112 O O . ALA B 1 61 ? 6.816 25.969 18.875 1 95.38 61 ALA B O 1
ATOM 2113 N N . PHE B 1 62 ? 5.984 24.516 17.438 1 96.81 62 PHE B N 1
ATOM 2114 C CA . PHE B 1 62 ? 5.637 23.5 18.406 1 96.81 62 PHE B CA 1
ATOM 2115 C C . PHE B 1 62 ? 6.27 22.156 18.047 1 96.81 62 PHE B C 1
ATOM 2117 O O . PHE B 1 62 ? 6.109 21.688 16.922 1 96.81 62 PHE B O 1
ATOM 2124 N N . SER B 1 63 ? 7.133 21.594 18.969 1 97.56 63 SER B N 1
ATOM 2125 C CA . SER B 1 63 ? 7.742 20.281 18.766 1 97.56 63 SER B CA 1
ATOM 2126 C C . SER B 1 63 ? 6.816 19.156 19.219 1 97.56 63 SER B C 1
ATOM 2128 O O . SER B 1 63 ? 6.367 19.156 20.359 1 97.56 63 SER B O 1
ATOM 2130 N N . LEU B 1 64 ? 6.555 18.172 18.328 1 98.31 64 LEU B N 1
ATOM 2131 C CA . LEU B 1 64 ? 5.605 17.109 18.594 1 98.31 64 LEU B CA 1
ATOM 2132 C C . LEU B 1 64 ? 6.242 15.734 18.344 1 98.31 64 LEU B C 1
ATOM 2134 O O . LEU B 1 64 ? 6.695 15.445 17.234 1 98.31 64 LEU B O 1
ATOM 2138 N N . LYS B 1 65 ? 6.312 14.891 19.422 1 98.25 65 LYS B N 1
ATOM 2139 C CA . LYS B 1 65 ? 6.777 13.516 19.234 1 98.25 65 LYS B CA 1
ATOM 2140 C C . LYS B 1 65 ? 5.723 12.672 18.531 1 98.25 65 LYS B C 1
ATOM 2142 O O . LYS B 1 65 ? 4.625 12.469 19.062 1 98.25 65 LYS B O 1
ATOM 2147 N N . LEU B 1 66 ? 6.059 12.227 17.328 1 98.5 66 LEU B N 1
ATOM 2148 C CA . LEU B 1 66 ? 5.117 11.43 16.547 1 98.5 66 LEU B CA 1
ATOM 2149 C C . LEU B 1 66 ? 5.84 10.336 15.773 1 98.5 66 LEU B C 1
ATOM 2151 O O . LEU B 1 66 ? 6.785 10.617 15.031 1 98.5 66 LEU B O 1
ATOM 2155 N N . ASP B 1 67 ? 5.504 9.141 16.062 1 98.44 67 ASP B N 1
ATOM 2156 C CA . ASP B 1 67 ? 5.82 8.008 15.203 1 98.44 67 ASP B CA 1
ATOM 2157 C C . ASP B 1 67 ? 4.641 7.656 14.297 1 98.44 67 ASP B C 1
ATOM 2159 O O . ASP B 1 67 ? 3.641 7.102 14.758 1 98.44 67 ASP B O 1
ATOM 2163 N N . VAL B 1 68 ? 4.824 7.938 12.984 1 98.5 68 VAL B N 1
ATOM 2164 C CA . VAL B 1 68 ? 3.699 7.789 12.07 1 98.5 68 VAL B CA 1
ATOM 2165 C C . VAL B 1 68 ? 3.354 6.309 11.914 1 98.5 68 VAL B C 1
ATOM 2167 O O . VAL B 1 68 ? 2.311 5.965 11.352 1 98.5 68 VAL B O 1
ATOM 2170 N N . THR B 1 69 ? 4.203 5.402 12.383 1 98.19 69 THR B N 1
ATOM 2171 C CA . THR B 1 69 ? 3.92 3.975 12.273 1 98.19 69 THR B CA 1
ATOM 2172 C C . THR B 1 69 ? 3.113 3.486 13.469 1 98.19 69 THR B C 1
ATOM 2174 O O . THR B 1 69 ? 2.75 2.311 13.547 1 98.19 69 THR B O 1
ATOM 2177 N N . SER B 1 70 ? 2.824 4.352 14.43 1 98.5 70 SER B N 1
ATOM 2178 C CA . SER B 1 70 ? 2.031 3.969 15.594 1 98.5 70 SER B CA 1
ATOM 2179 C C . SER B 1 70 ? 0.615 3.57 15.188 1 98.5 70 SER B C 1
ATOM 2181 O O . SER B 1 70 ? 0.213 3.766 14.039 1 98.5 70 SER B O 1
ATOM 2183 N N . ASN B 1 71 ? -0.13 2.955 16.188 1 98 71 ASN B N 1
ATOM 2184 C CA . ASN B 1 71 ? -1.518 2.605 15.906 1 98 71 ASN B CA 1
ATOM 2185 C C . ASN B 1 71 ? -2.41 3.842 15.867 1 98 71 ASN B C 1
ATOM 2187 O O . ASN B 1 71 ? -2.012 4.914 16.328 1 98 71 ASN B O 1
ATOM 2191 N N . GLY B 1 72 ? -3.586 3.625 15.367 1 98.25 72 GLY B N 1
ATOM 2192 C CA . GLY B 1 72 ? -4.516 4.719 15.133 1 98.25 72 GLY B CA 1
ATOM 2193 C C . GLY B 1 72 ? -4.832 5.512 16.375 1 98.25 72 GLY B C 1
ATOM 2194 O O . GLY B 1 72 ? -4.836 6.746 16.359 1 98.25 72 GLY B O 1
ATOM 2195 N N . ALA B 1 73 ? -5.062 4.848 17.438 1 98.38 73 ALA B N 1
ATOM 2196 C CA . ALA B 1 73 ? -5.426 5.52 18.688 1 98.38 73 ALA B CA 1
ATOM 2197 C C . ALA B 1 73 ? -4.305 6.445 19.156 1 98.38 73 ALA B C 1
ATOM 2199 O O . ALA B 1 73 ? -4.562 7.562 19.609 1 98.38 73 ALA B O 1
ATOM 2200 N N . THR B 1 74 ? -3.08 6.004 19.047 1 98.56 74 THR B N 1
ATOM 2201 C CA . THR B 1 74 ? -1.918 6.797 19.438 1 98.56 74 THR B CA 1
ATOM 2202 C C . THR B 1 74 ? -1.772 8.016 18.531 1 98.56 74 THR B C 1
ATOM 2204 O O . THR B 1 74 ? -1.534 9.125 19.016 1 98.56 74 THR B O 1
ATOM 2207 N N . ILE B 1 75 ? -1.963 7.863 17.25 1 98.75 75 ILE B N 1
ATOM 2208 C CA . ILE B 1 75 ? -1.839 8.953 16.281 1 98.75 75 ILE B CA 1
ATOM 2209 C C . ILE B 1 75 ? -2.965 9.961 16.516 1 98.75 75 ILE B C 1
ATOM 2211 O O . ILE B 1 75 ? -2.74 11.172 16.469 1 98.75 75 ILE B O 1
ATOM 2215 N N . GLU B 1 76 ? -4.117 9.453 16.781 1 98.69 76 GLU B N 1
ATOM 2216 C CA . GLU B 1 76 ? -5.246 10.336 17.047 1 98.69 76 GLU B CA 1
ATOM 2217 C C . GLU B 1 76 ? -4.977 11.234 18.25 1 98.69 76 GLU B C 1
ATOM 2219 O O . GLU B 1 76 ? -5.172 12.453 18.172 1 98.69 76 GLU B O 1
ATOM 2224 N N . ALA B 1 77 ? -4.508 10.641 19.297 1 98.75 77 ALA B N 1
ATOM 2225 C CA . ALA B 1 77 ? -4.199 11.406 20.5 1 98.75 77 ALA B CA 1
ATOM 2226 C C . ALA B 1 77 ? -3.098 12.43 20.234 1 98.75 77 ALA B C 1
ATOM 2228 O O . ALA B 1 77 ? -3.154 13.555 20.734 1 98.75 77 ALA B O 1
ATOM 2229 N N . THR B 1 78 ? -2.105 12.016 19.484 1 98.81 78 THR B N 1
ATOM 2230 C CA . THR B 1 78 ? -0.995 12.906 19.156 1 98.81 78 THR B CA 1
ATOM 2231 C C . THR B 1 78 ? -1.468 14.062 18.297 1 98.81 78 THR B C 1
ATOM 2233 O O . THR B 1 78 ? -1.053 15.203 18.484 1 98.81 78 THR B O 1
ATOM 2236 N N . VAL B 1 79 ? -2.346 13.789 17.312 1 98.75 79 VAL B N 1
ATOM 2237 C CA . VAL B 1 79 ? -2.889 14.82 16.453 1 98.75 79 VAL B CA 1
ATOM 2238 C C . VAL B 1 79 ? -3.723 15.805 17.266 1 98.75 79 VAL B C 1
ATOM 2240 O O . VAL B 1 79 ? -3.715 17.016 17 1 98.75 79 VAL B O 1
ATOM 2243 N N . GLN B 1 80 ? -4.383 15.281 18.266 1 98.69 80 GLN B N 1
ATOM 2244 C CA . GLN B 1 80 ? -5.145 16.172 19.141 1 98.69 80 GLN B CA 1
ATOM 2245 C C . GLN B 1 80 ? -4.223 17.141 19.875 1 98.69 80 GLN B C 1
ATOM 2247 O O . GLN B 1 80 ? -4.543 18.328 20 1 98.69 80 GLN B O 1
ATOM 2252 N N . ARG B 1 81 ? -3.125 16.672 20.344 1 98.5 81 ARG B N 1
ATOM 2253 C CA . ARG B 1 81 ? -2.143 17.547 20.984 1 98.5 81 ARG B CA 1
ATOM 2254 C C . ARG B 1 81 ? -1.631 18.594 20 1 98.5 81 ARG B C 1
ATOM 2256 O O . ARG B 1 81 ? -1.439 19.766 20.359 1 98.5 81 ARG B O 1
ATOM 2263 N N . ALA B 1 82 ? -1.412 18.172 18.781 1 98.56 82 ALA B N 1
ATOM 2264 C CA . ALA B 1 82 ? -0.998 19.094 17.734 1 98.56 82 ALA B CA 1
ATOM 2265 C C . ALA B 1 82 ? -2.047 20.188 17.516 1 98.56 82 ALA B C 1
ATOM 2267 O O . ALA B 1 82 ? -1.718 21.375 17.438 1 98.56 82 ALA B O 1
ATOM 2268 N N . TRP B 1 83 ? -3.289 19.766 17.422 1 98.12 83 TRP B N 1
ATOM 2269 C CA . TRP B 1 83 ? -4.414 20.672 17.203 1 98.12 83 TRP B CA 1
ATOM 2270 C C . TRP B 1 83 ? -4.516 21.688 18.344 1 98.12 83 TRP B C 1
ATOM 2272 O O . TRP B 1 83 ? -4.715 22.875 18.094 1 98.12 83 TRP B O 1
ATOM 2282 N N . ASP B 1 84 ? -4.285 21.266 19.547 1 97.88 84 ASP B N 1
ATOM 2283 C CA . ASP B 1 84 ? -4.461 22.094 20.75 1 97.88 84 ASP B CA 1
ATOM 2284 C C . ASP B 1 84 ? -3.355 23.141 20.859 1 97.88 84 ASP B C 1
ATOM 2286 O O . ASP B 1 84 ? -3.525 24.156 21.531 1 97.88 84 ASP B O 1
ATOM 2290 N N . ALA B 1 85 ? -2.225 22.906 20.25 1 96.88 85 ALA B N 1
ATOM 2291 C CA . ALA B 1 85 ? -1.096 23.828 20.328 1 96.88 85 ALA B CA 1
ATOM 2292 C C . ALA B 1 85 ? -1.468 25.203 19.797 1 96.88 85 ALA B C 1
ATOM 2294 O O . ALA B 1 85 ? -1.031 26.219 20.328 1 96.88 85 ALA B O 1
ATOM 2295 N N . PHE B 1 86 ? -2.256 25.25 18.734 1 96.06 86 PHE B N 1
ATOM 2296 C CA . PHE B 1 86 ? -2.592 26.531 18.141 1 96.06 86 PHE B CA 1
ATOM 2297 C C . PHE B 1 86 ? -4.094 26.656 17.922 1 96.06 86 PHE B C 1
ATOM 2299 O O . PHE B 1 86 ? -4.582 27.688 17.453 1 96.06 86 PHE B O 1
ATOM 2306 N N . GLY B 1 87 ? -4.859 25.594 18.188 1 95.88 87 GLY B N 1
ATOM 2307 C CA . GLY B 1 87 ? -6.309 25.578 18.047 1 95.88 87 GLY B CA 1
ATOM 2308 C C . GLY B 1 87 ? -6.773 25.312 16.625 1 95.88 87 GLY B C 1
ATOM 2309 O O . GLY B 1 87 ? -7.965 25.422 16.328 1 95.88 87 GLY B O 1
ATOM 2310 N N . ARG B 1 88 ? -5.809 25.062 15.781 1 95.88 88 ARG B N 1
ATOM 2311 C CA . ARG B 1 88 ? -6.121 24.781 14.383 1 95.88 88 ARG B CA 1
ATOM 2312 C C . ARG B 1 88 ? -4.914 24.219 13.648 1 95.88 88 ARG B C 1
ATOM 2314 O O . ARG B 1 88 ? -3.783 24.312 14.133 1 95.88 88 ARG B O 1
ATOM 2321 N N . ILE B 1 89 ? -5.152 23.594 12.539 1 97.31 89 ILE B N 1
ATOM 2322 C CA . ILE B 1 89 ? -4.16 23.219 11.539 1 97.31 89 ILE B CA 1
ATOM 2323 C C . ILE B 1 89 ? -4.676 23.562 10.141 1 97.31 89 ILE B C 1
ATOM 2325 O O . ILE B 1 89 ? -5.652 22.984 9.672 1 97.31 89 ILE B O 1
ATOM 2329 N N . ASP B 1 90 ? -3.998 24.547 9.523 1 95.5 90 ASP B N 1
ATOM 2330 C CA . ASP B 1 90 ? -4.43 24.984 8.203 1 95.5 90 ASP B CA 1
ATOM 2331 C C . ASP B 1 90 ? -3.932 24.031 7.113 1 95.5 90 ASP B C 1
ATOM 2333 O O . ASP B 1 90 ? -4.582 23.859 6.082 1 95.5 90 ASP B O 1
ATOM 2337 N N . ALA B 1 91 ? -2.742 23.469 7.359 1 96.31 91 ALA B N 1
ATOM 2338 C CA . ALA B 1 91 ? -2.154 22.562 6.367 1 96.31 91 ALA B CA 1
ATOM 2339 C C . ALA B 1 91 ? -1.355 21.453 7.043 1 96.31 91 ALA B C 1
ATOM 2341 O O . ALA B 1 91 ? -0.691 21.688 8.055 1 96.31 91 ALA B O 1
ATOM 2342 N N . LEU B 1 92 ? -1.511 20.312 6.504 1 97.94 92 LEU B N 1
ATOM 2343 C CA . LEU B 1 92 ? -0.701 19.156 6.867 1 97.94 92 LEU B CA 1
ATOM 2344 C C . LEU B 1 92 ? 0.23 18.766 5.723 1 97.94 92 LEU B C 1
ATOM 2346 O O . LEU B 1 92 ? -0.211 18.609 4.582 1 97.94 92 LEU B O 1
ATOM 2350 N N . ILE B 1 93 ? 1.498 18.688 6.02 1 96.62 93 ILE B N 1
ATOM 2351 C CA . ILE B 1 93 ? 2.467 18.141 5.07 1 96.62 93 ILE B CA 1
ATOM 2352 C C . ILE B 1 93 ? 2.963 16.781 5.555 1 96.62 93 ILE B C 1
ATOM 2354 O O . ILE B 1 93 ? 3.736 16.703 6.512 1 96.62 93 ILE B O 1
ATOM 2358 N N . ASN B 1 94 ? 2.492 15.805 4.906 1 97.62 94 ASN B N 1
ATOM 2359 C CA . ASN B 1 94 ? 3.016 14.461 5.133 1 97.62 94 ASN B CA 1
ATOM 2360 C C . ASN B 1 94 ? 4.355 14.25 4.434 1 97.62 94 ASN B C 1
ATOM 2362 O O . ASN B 1 94 ? 4.398 13.852 3.27 1 97.62 94 ASN B O 1
ATOM 2366 N N . ASN B 1 95 ? 5.379 14.406 5.211 1 94.75 95 ASN B N 1
ATOM 2367 C CA . ASN B 1 95 ? 6.73 14.32 4.672 1 94.75 95 ASN B CA 1
ATOM 2368 C C . ASN B 1 95 ? 7.461 13.078 5.176 1 94.75 95 ASN B C 1
ATOM 2370 O O . ASN B 1 95 ? 8.414 12.617 4.547 1 94.75 95 ASN B O 1
ATOM 2374 N N . ALA B 1 96 ? 7.008 12.609 6.344 1 95.81 96 ALA B N 1
ATOM 2375 C CA . ALA B 1 96 ? 7.633 11.391 6.855 1 95.81 96 ALA B CA 1
ATOM 2376 C C . ALA B 1 96 ? 7.645 10.297 5.793 1 95.81 96 ALA B C 1
ATOM 2378 O O . ALA B 1 96 ? 6.629 10.047 5.141 1 95.81 96 ALA B O 1
ATOM 2379 N N . GLY B 1 97 ? 8.758 9.703 5.562 1 92.94 97 GLY B N 1
ATOM 2380 C CA . GLY B 1 97 ? 8.914 8.656 4.566 1 92.94 97 GLY B CA 1
ATOM 2381 C C . GLY B 1 97 ? 10.156 7.809 4.781 1 92.94 97 GLY B C 1
ATOM 2382 O O . GLY B 1 97 ? 11.062 8.203 5.527 1 92.94 97 GLY B O 1
ATOM 2383 N N . PHE B 1 98 ? 10.117 6.648 4.145 1 91.69 98 PHE B N 1
ATOM 2384 C CA . PHE B 1 98 ? 11.195 5.668 4.23 1 91.69 98 PHE B CA 1
ATOM 2385 C C . PHE B 1 98 ? 11.43 5 2.883 1 91.69 98 PHE B C 1
ATOM 2387 O O . PHE B 1 98 ? 10.5 4.441 2.291 1 91.69 98 PHE B O 1
ATOM 2394 N N . ARG B 1 99 ? 12.578 5.172 2.377 1 86 99 ARG B N 1
ATOM 2395 C CA . ARG B 1 99 ? 12.898 4.574 1.084 1 86 99 ARG B CA 1
ATOM 2396 C C . ARG B 1 99 ? 13.25 3.1 1.234 1 86 99 ARG B C 1
ATOM 2398 O O . ARG B 1 99 ? 12.844 2.273 0.413 1 86 99 ARG B O 1
ATOM 2405 N N . GLY B 1 100 ? 13.977 2.771 2.309 1 88.94 100 GLY B N 1
ATOM 2406 C CA . GLY B 1 100 ? 14.438 1.41 2.535 1 88.94 100 GLY B CA 1
ATOM 2407 C C . GLY B 1 100 ? 15.672 1.056 1.729 1 88.94 100 GLY B C 1
ATOM 2408 O O . GLY B 1 100 ? 16.203 1.896 1.003 1 88.94 100 GLY B O 1
ATOM 2409 N N . SER B 1 101 ? 16.172 -0.18 1.865 1 90.5 101 SER B N 1
ATOM 2410 C CA . SER B 1 101 ? 17.359 -0.682 1.205 1 90.5 101 SER B CA 1
ATOM 2411 C C . SER B 1 101 ? 17.078 -1.093 -0.234 1 90.5 101 SER B C 1
ATOM 2413 O O . SER B 1 101 ? 15.914 -1.223 -0.626 1 90.5 101 SER B O 1
ATOM 2415 N N . VAL B 1 102 ? 18.156 -1.142 -1.009 1 92.19 102 VAL B N 1
ATOM 2416 C CA . VAL B 1 102 ? 18.047 -1.719 -2.344 1 92.19 102 VAL B CA 1
ATOM 2417 C C . VAL B 1 102 ? 17.984 -3.242 -2.246 1 92.19 102 VAL B C 1
ATOM 2419 O O . VAL B 1 102 ? 18.906 -3.869 -1.698 1 92.19 102 VAL B O 1
ATOM 2422 N N . SER B 1 103 ? 16.953 -3.785 -2.723 1 95.38 103 SER B N 1
ATOM 2423 C CA . SER B 1 103 ? 16.766 -5.23 -2.639 1 95.38 103 SER B CA 1
ATOM 2424 C C . SER B 1 103 ? 15.852 -5.738 -3.752 1 95.38 103 SER B C 1
ATOM 2426 O O . SER B 1 103 ? 14.898 -5.059 -4.141 1 95.38 103 SER B O 1
ATOM 2428 N N . SER B 1 104 ? 16.156 -6.961 -4.238 1 95.81 104 SER B N 1
ATOM 2429 C CA . SER B 1 104 ? 15.25 -7.602 -5.188 1 95.81 104 SER B CA 1
ATOM 2430 C C . SER B 1 104 ? 13.922 -7.965 -4.531 1 95.81 104 SER B C 1
ATOM 2432 O O . SER B 1 104 ? 13.867 -8.188 -3.318 1 95.81 104 SER B O 1
ATOM 2434 N N . PRO B 1 105 ? 12.82 -8.055 -5.387 1 97.38 105 PRO B N 1
ATOM 2435 C CA . PRO B 1 105 ? 11.539 -8.508 -4.832 1 97.38 105 PRO B CA 1
ATOM 2436 C C . PRO B 1 105 ? 11.641 -9.859 -4.133 1 97.38 105 PRO B C 1
ATOM 2438 O O . PRO B 1 105 ? 10.836 -10.164 -3.246 1 97.38 105 PRO B O 1
ATOM 2441 N N . LEU B 1 106 ? 12.641 -10.648 -4.523 1 98 106 LEU B N 1
ATOM 2442 C CA . LEU B 1 106 ? 12.766 -12 -3.996 1 98 106 LEU B CA 1
ATOM 2443 C C . LEU B 1 106 ? 13.555 -12 -2.689 1 98 106 LEU B C 1
ATOM 2445 O O . LEU B 1 106 ? 13.516 -12.977 -1.938 1 98 106 LEU B O 1
ATOM 2449 N N . GLU B 1 107 ? 14.25 -10.906 -2.391 1 97.56 107 GLU B N 1
ATOM 2450 C CA . GLU B 1 107 ? 15.117 -10.867 -1.215 1 97.56 107 GLU B CA 1
ATOM 2451 C C . GLU B 1 107 ? 14.602 -9.852 -0.192 1 97.56 107 GLU B C 1
ATOM 2453 O O . GLU B 1 107 ? 15.031 -9.859 0.964 1 97.56 107 GLU B O 1
ATOM 2458 N N . LEU B 1 108 ? 13.727 -9 -0.609 1 97.94 108 LEU B N 1
ATOM 2459 C CA . LEU B 1 108 ? 13.133 -8 0.281 1 97.94 108 LEU B CA 1
ATOM 2460 C C . LEU B 1 108 ? 12.492 -8.672 1.49 1 97.94 108 LEU B C 1
ATOM 2462 O O . LEU B 1 108 ? 11.719 -9.625 1.343 1 97.94 108 LEU B O 1
ATOM 2466 N N . SER B 1 109 ? 12.883 -8.188 2.676 1 97.94 109 SER B N 1
ATOM 2467 C CA . SER B 1 109 ? 12.32 -8.781 3.881 1 97.94 109 SER B CA 1
ATOM 2468 C C . SER B 1 109 ? 10.906 -8.273 4.141 1 97.94 109 SER B C 1
ATOM 2470 O O . SER B 1 109 ? 10.562 -7.152 3.752 1 97.94 109 SER B O 1
ATOM 2472 N N . GLU B 1 110 ? 10.133 -9.109 4.785 1 97.75 110 GLU B N 1
ATOM 2473 C CA . GLU B 1 110 ? 8.789 -8.719 5.184 1 97.75 110 GLU B CA 1
ATOM 2474 C C . GLU B 1 110 ? 8.82 -7.535 6.148 1 97.75 110 GLU B C 1
ATOM 2476 O O . GLU B 1 110 ? 7.941 -6.668 6.102 1 97.75 110 GLU B O 1
ATOM 2481 N N . GLU B 1 111 ? 9.742 -7.547 7 1 97.56 111 GLU B N 1
ATOM 2482 C CA . GLU B 1 111 ? 9.898 -6.469 7.973 1 97.56 111 GLU B CA 1
ATOM 2483 C C . GLU B 1 111 ? 10.109 -5.129 7.277 1 97.56 111 GLU B C 1
ATOM 2485 O O . GLU B 1 111 ? 9.484 -4.129 7.645 1 97.56 111 GLU B O 1
ATOM 2490 N N . GLU B 1 112 ? 11.008 -5.121 6.332 1 97.5 112 GLU B N 1
ATOM 2491 C CA . GLU B 1 112 ? 11.258 -3.879 5.605 1 97.5 112 GLU B CA 1
ATOM 2492 C C . GLU B 1 112 ? 10.039 -3.459 4.797 1 97.5 112 GLU B C 1
ATOM 2494 O O . GLU B 1 112 ? 9.703 -2.275 4.738 1 97.5 112 GLU B O 1
ATOM 2499 N N . TR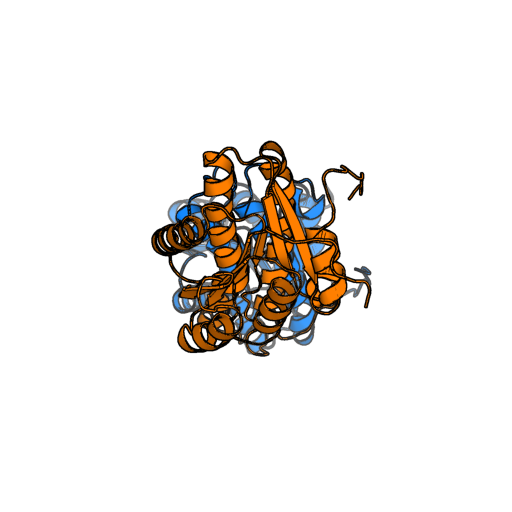P B 1 113 ? 9.383 -4.414 4.145 1 98.31 113 TRP B N 1
ATOM 2500 C CA . TRP B 1 113 ? 8.141 -4.133 3.43 1 98.31 113 TRP B CA 1
ATOM 2501 C C . TRP B 1 113 ? 7.121 -3.463 4.348 1 98.31 113 TRP B C 1
ATOM 2503 O O . TRP B 1 113 ? 6.594 -2.396 4.023 1 98.31 113 TRP B O 1
ATOM 2513 N N . ASP B 1 114 ? 6.93 -4.066 5.453 1 98.06 114 ASP B N 1
ATOM 2514 C CA . ASP B 1 114 ? 5.926 -3.572 6.391 1 98.06 114 ASP B CA 1
ATOM 2515 C C . ASP B 1 114 ? 6.277 -2.172 6.891 1 98.06 114 ASP B C 1
ATOM 2517 O O . ASP B 1 114 ? 5.406 -1.309 6.996 1 98.06 114 ASP B O 1
ATOM 2521 N N . HIS B 1 115 ? 7.496 -2.006 7.199 1 97.88 115 HIS B N 1
ATOM 2522 C CA . HIS B 1 115 ? 7.938 -0.701 7.676 1 97.88 115 HIS B CA 1
ATOM 2523 C C . HIS B 1 115 ? 7.707 0.378 6.625 1 97.88 115 HIS B C 1
ATOM 2525 O O . HIS B 1 115 ? 7.223 1.468 6.941 1 97.88 115 HIS B O 1
ATOM 2531 N N . THR B 1 116 ? 8.016 0.097 5.414 1 97.5 116 THR B N 1
ATOM 2532 C CA . THR B 1 116 ? 7.852 1.042 4.316 1 97.5 116 THR B CA 1
ATOM 2533 C C . THR B 1 116 ? 6.375 1.389 4.117 1 97.5 116 THR B C 1
ATOM 2535 O O . THR B 1 116 ? 6.016 2.564 4.051 1 97.5 116 THR B O 1
ATOM 2538 N N . ILE B 1 117 ? 5.516 0.358 4.09 1 98.38 117 ILE B N 1
ATOM 2539 C CA . ILE B 1 117 ? 4.09 0.555 3.838 1 98.38 117 ILE B CA 1
ATOM 2540 C C . ILE B 1 117 ? 3.455 1.285 5.02 1 98.38 117 ILE B C 1
ATOM 2542 O O . ILE B 1 117 ? 2.625 2.178 4.828 1 98.38 117 ILE B O 1
ATOM 2546 N N . LYS B 1 118 ? 3.85 0.979 6.219 1 98.38 118 LYS B N 1
ATOM 2547 C CA . LYS B 1 118 ? 3.311 1.637 7.402 1 98.38 118 LYS B CA 1
ATOM 2548 C C . LYS B 1 118 ? 3.715 3.107 7.449 1 98.38 118 LYS B C 1
ATOM 2550 O O . LYS B 1 118 ? 2.906 3.969 7.801 1 98.38 118 LYS B O 1
ATOM 2555 N N . THR B 1 119 ? 4.918 3.354 7.105 1 98 119 THR B N 1
ATOM 2556 C CA . THR B 1 119 ? 5.441 4.711 7.199 1 98 119 THR B CA 1
ATOM 2557 C C . THR B 1 119 ? 4.918 5.574 6.055 1 98 119 THR B C 1
ATOM 2559 O O . THR B 1 119 ? 4.301 6.617 6.289 1 98 119 THR B O 1
ATOM 2562 N N . ASN B 1 120 ? 5.066 5.105 4.809 1 97.12 120 ASN B N 1
ATOM 2563 C CA . ASN B 1 120 ? 4.84 5.926 3.621 1 97.12 120 ASN B CA 1
ATOM 2564 C C . ASN B 1 120 ? 3.354 6.031 3.289 1 97.12 120 ASN B C 1
ATOM 2566 O O . ASN B 1 120 ? 2.934 6.953 2.586 1 97.12 120 ASN B O 1
ATOM 2570 N N . LEU B 1 121 ? 2.586 5.055 3.762 1 98.31 121 LEU B N 1
ATOM 2571 C CA . LEU B 1 121 ? 1.216 4.977 3.268 1 98.31 121 LEU B CA 1
ATOM 2572 C C . LEU B 1 121 ? 0.219 5.027 4.422 1 98.31 121 LEU B C 1
ATOM 2574 O O . LEU B 1 121 ? -0.472 6.031 4.605 1 98.31 121 LEU B O 1
ATOM 2578 N N . ARG B 1 122 ? 0.234 4.02 5.25 1 98.75 122 ARG B N 1
ATOM 2579 C CA . ARG B 1 122 ? -0.739 3.986 6.34 1 98.75 122 ARG B CA 1
ATOM 2580 C C . ARG B 1 122 ? -0.567 5.184 7.266 1 98.75 122 ARG B C 1
ATOM 2582 O O . ARG B 1 122 ? -1.551 5.785 7.699 1 98.75 122 ARG B O 1
ATOM 2589 N N . GLY B 1 123 ? 0.667 5.5 7.613 1 98.75 123 GLY B N 1
ATOM 2590 C CA . GLY B 1 123 ? 0.947 6.641 8.469 1 98.75 123 GLY B CA 1
ATOM 2591 C C . GLY B 1 123 ? 0.423 7.949 7.91 1 98.75 123 GLY B C 1
ATOM 2592 O O . GLY B 1 123 ? -0.2 8.734 8.625 1 98.75 123 GLY B O 1
ATOM 2593 N N . ALA B 1 124 ? 0.68 8.172 6.613 1 98.56 124 ALA B N 1
ATOM 2594 C CA . ALA B 1 124 ? 0.189 9.375 5.953 1 98.56 124 ALA B CA 1
ATOM 2595 C C . ALA B 1 124 ? -1.335 9.438 5.988 1 98.56 124 ALA B C 1
ATOM 2597 O O . ALA B 1 124 ? -1.913 10.508 6.207 1 98.56 124 ALA B O 1
ATOM 2598 N N . TRP B 1 125 ? -1.988 8.328 5.809 1 98.81 125 TRP B N 1
ATOM 2599 C CA . TRP B 1 125 ? -3.445 8.273 5.867 1 98.81 125 TRP B CA 1
ATOM 2600 C C . TRP B 1 125 ? -3.945 8.578 7.273 1 98.81 125 TRP B C 1
ATOM 2602 O O . TRP B 1 125 ? -4.844 9.406 7.453 1 98.81 125 TRP B O 1
ATOM 2612 N N . LEU B 1 126 ? -3.412 7.945 8.242 1 98.88 126 LEU B N 1
ATOM 2613 C CA . LEU B 1 126 ? -3.912 8.086 9.602 1 98.88 126 LEU B CA 1
ATOM 2614 C C . LEU B 1 126 ? -3.732 9.523 10.102 1 98.88 126 LEU B C 1
ATOM 2616 O O . LEU B 1 126 ? -4.641 10.086 10.703 1 98.88 126 LEU B O 1
ATOM 2620 N N . VAL B 1 127 ? -2.555 10.086 9.852 1 98.88 127 VAL B N 1
ATOM 2621 C CA . VAL B 1 127 ? -2.348 11.469 10.266 1 98.88 127 VAL B CA 1
ATOM 2622 C C . VAL B 1 127 ? -3.336 12.383 9.539 1 98.88 127 VAL B C 1
ATOM 2624 O O . VAL B 1 127 ? -3.967 13.242 10.156 1 98.88 127 VAL B O 1
ATOM 2627 N N . SER B 1 128 ? -3.504 12.18 8.219 1 98.88 128 SER B N 1
ATOM 2628 C CA . SER B 1 128 ? -4.465 12.953 7.445 1 98.88 128 SER B CA 1
ATOM 2629 C C . SER B 1 128 ? -5.879 12.789 7.996 1 98.88 128 SER B C 1
ATOM 2631 O O . SER B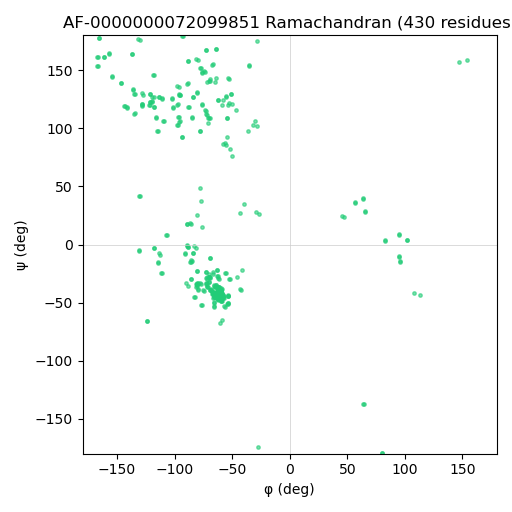 1 128 ? -6.613 13.773 8.133 1 98.88 128 SER B O 1
ATOM 2633 N N . LYS B 1 129 ? -6.211 11.555 8.266 1 98.75 129 LYS B N 1
ATOM 2634 C CA . LYS B 1 129 ? -7.539 11.227 8.781 1 98.75 129 LYS B CA 1
ATOM 2635 C C . LYS B 1 129 ? -7.871 12.055 10.023 1 98.75 129 LYS B C 1
ATOM 2637 O O . LYS B 1 129 ? -8.906 12.719 10.07 1 98.75 129 LYS B O 1
ATOM 2642 N N . TYR B 1 130 ? -7.012 12.062 10.906 1 98.81 130 TYR B N 1
ATOM 2643 C CA . TYR B 1 130 ? -7.34 12.664 12.195 1 98.81 130 TYR B CA 1
ATOM 2644 C C . TYR B 1 130 ? -7.211 14.18 12.141 1 98.81 130 TYR B C 1
ATOM 2646 O O . TYR B 1 130 ? -7.969 14.898 12.797 1 98.81 130 TYR B O 1
ATOM 2654 N N . VAL B 1 131 ? -6.27 14.727 11.359 1 98.81 131 VAL B N 1
ATOM 2655 C CA . VAL B 1 131 ? -6.203 16.172 11.172 1 98.81 131 VAL B CA 1
ATOM 2656 C C . VAL B 1 131 ? -7.473 16.656 10.477 1 98.81 131 VAL B C 1
ATOM 2658 O O . VAL B 1 131 ? -8.078 17.656 10.891 1 98.81 131 VAL B O 1
ATOM 2661 N N . CYS B 1 132 ? -7.895 15.938 9.453 1 98.44 132 CYS B N 1
ATOM 2662 C CA . CYS B 1 132 ? -9.062 16.344 8.672 1 98.44 132 CYS B CA 1
ATOM 2663 C C . CYS B 1 132 ? -10.336 16.188 9.492 1 98.44 132 CYS B C 1
ATOM 2665 O O . CYS B 1 132 ? -11.281 16.969 9.32 1 98.44 132 CYS B O 1
ATOM 2667 N N . ARG B 1 133 ? -10.344 15.188 10.375 1 97.94 133 ARG B N 1
ATOM 2668 C CA . ARG B 1 133 ? -11.484 15.07 11.273 1 97.94 133 ARG B CA 1
ATOM 2669 C C . ARG B 1 133 ? -11.602 16.281 12.188 1 97.94 133 ARG B C 1
ATOM 2671 O O . ARG B 1 133 ? -12.695 16.797 12.414 1 97.94 133 ARG B O 1
ATOM 2678 N N . CYS B 1 134 ? -10.492 16.688 12.719 1 98 134 CYS B N 1
ATOM 2679 C CA . CYS B 1 134 ? -10.492 17.906 13.539 1 98 134 CYS B CA 1
ATOM 2680 C C . CYS B 1 134 ? -10.992 19.094 12.742 1 98 134 CYS B C 1
ATOM 2682 O O . CYS B 1 134 ? -11.797 19.891 13.242 1 98 134 CYS B O 1
ATOM 2684 N N . THR B 1 135 ? -10.492 19.219 11.523 1 97.12 135 THR B N 1
ATOM 2685 C CA . THR B 1 135 ? -10.875 20.312 10.648 1 97.12 135 THR B CA 1
ATOM 2686 C C . THR B 1 135 ? -12.383 20.297 10.375 1 97.12 135 THR B C 1
ATOM 2688 O O . THR B 1 135 ? -13.047 21.312 10.484 1 97.12 135 THR B O 1
ATOM 2691 N N . ARG B 1 136 ? -12.852 19.125 10.055 1 96.25 136 ARG B N 1
ATOM 2692 C CA . ARG B 1 136 ? -14.273 18.953 9.789 1 96.25 136 ARG B CA 1
ATOM 2693 C C . ARG B 1 136 ? -15.102 19.281 11.023 1 96.25 136 ARG B C 1
ATOM 2695 O O . ARG B 1 136 ? -16.078 20.031 10.93 1 96.25 136 ARG B O 1
ATOM 2702 N N . ASP B 1 137 ? -14.695 18.766 12.148 1 96.25 137 ASP B N 1
ATOM 2703 C CA . ASP B 1 137 ? -15.477 18.891 13.375 1 96.25 137 ASP B CA 1
ATOM 2704 C C . ASP B 1 137 ? -15.469 20.328 13.883 1 96.25 137 ASP B C 1
ATOM 2706 O O . ASP B 1 137 ? -16.438 20.781 14.516 1 96.25 137 ASP B O 1
ATOM 2710 N N . ALA B 1 138 ? -14.438 21.047 13.586 1 95.81 138 ALA B N 1
ATOM 2711 C CA . ALA B 1 138 ? -14.328 22.453 13.977 1 95.81 138 ALA B CA 1
ATOM 2712 C C . ALA B 1 138 ? -15.047 23.359 12.977 1 95.81 138 ALA B C 1
ATOM 2714 O O . ALA B 1 138 ? -15.141 24.578 13.18 1 95.81 138 ALA B O 1
ATOM 2715 N N . LYS B 1 139 ? -15.523 22.797 11.836 1 92.31 139 LYS B N 1
ATOM 2716 C CA . LYS B 1 139 ? -16.219 23.516 10.773 1 92.31 139 LYS B CA 1
ATOM 2717 C C . LYS B 1 139 ? -15.375 24.656 10.234 1 92.31 139 LYS B C 1
ATOM 2719 O O . LYS B 1 139 ? -15.867 25.766 10.055 1 92.31 139 LYS B O 1
ATOM 2724 N N . LEU B 1 140 ? -14.133 24.359 10.211 1 86.31 140 LEU B N 1
ATOM 2725 C CA . LEU B 1 140 ? -13.234 25.328 9.602 1 86.31 140 LEU B CA 1
ATOM 2726 C C . LEU B 1 140 ? -13.461 25.406 8.094 1 86.31 140 LEU B C 1
ATOM 2728 O O . LEU B 1 140 ? -13.844 24.422 7.465 1 86.31 140 LEU B O 1
ATOM 2732 N N . SER B 1 141 ? -13.398 26.672 7.547 1 79.38 141 SER B N 1
ATOM 2733 C CA . SER B 1 141 ? -13.641 26.875 6.125 1 79.38 141 SER B CA 1
ATOM 2734 C C . SER B 1 141 ? -12.422 26.484 5.293 1 79.38 141 SER B C 1
ATOM 2736 O O . SER B 1 141 ? -11.773 27.359 4.695 1 79.38 141 SER B O 1
ATOM 2738 N N . GLY B 1 142 ? -11.867 25.391 5.5 1 85 142 GLY B N 1
ATOM 2739 C CA . GLY B 1 142 ? -10.797 25.016 4.586 1 85 142 GLY B CA 1
ATOM 2740 C C . GLY B 1 142 ? -9.703 24.203 5.254 1 85 142 GLY B C 1
ATOM 2741 O O . GLY B 1 142 ? -9.617 24.156 6.484 1 85 142 GLY B O 1
ATOM 2742 N N . GLY B 1 143 ? -8.93 23.438 4.562 1 93.94 143 GLY B N 1
ATOM 2743 C CA . GLY B 1 143 ? -7.773 22.641 4.941 1 93.94 143 GLY B CA 1
ATOM 2744 C C . GLY B 1 143 ? -6.992 22.125 3.752 1 93.94 143 GLY B C 1
ATOM 2745 O O . GLY B 1 143 ? -7.477 22.156 2.621 1 93.94 143 GLY B O 1
ATOM 2746 N N . SER B 1 144 ? -5.758 21.922 4.062 1 95.69 144 SER B N 1
ATOM 2747 C CA . SER B 1 144 ? -4.906 21.406 2.996 1 95.69 144 SER B CA 1
ATOM 2748 C C . SER B 1 144 ? -4.023 20.266 3.496 1 95.69 144 SER B C 1
ATOM 2750 O O . SER B 1 144 ? -3.43 20.359 4.57 1 95.69 144 SER B O 1
ATOM 2752 N N . VAL B 1 145 ? -4.086 19.219 2.75 1 97.19 145 VAL B N 1
ATOM 2753 C CA . VAL B 1 145 ? -3.158 18.109 2.977 1 97.19 145 VAL B CA 1
ATOM 2754 C C . VAL B 1 145 ? -2.211 17.984 1.785 1 97.19 145 VAL B C 1
ATOM 2756 O O . VAL B 1 145 ? -2.652 17.938 0.635 1 97.19 145 VAL B O 1
ATOM 2759 N N . ILE B 1 146 ? -0.947 17.984 2.07 1 95.31 146 ILE B N 1
ATOM 2760 C CA . ILE B 1 146 ? 0.071 17.797 1.044 1 95.31 146 ILE B CA 1
ATOM 2761 C C . ILE B 1 146 ? 0.872 16.531 1.341 1 95.31 146 ILE B C 1
ATOM 2763 O O . ILE B 1 146 ? 1.496 16.422 2.398 1 95.31 146 ILE B O 1
ATOM 2767 N N . ASN B 1 147 ? 0.808 15.586 0.439 1 95.75 147 ASN B N 1
ATOM 2768 C CA . ASN B 1 147 ? 1.612 14.375 0.517 1 95.75 147 ASN B CA 1
ATOM 2769 C C . ASN B 1 147 ? 2.887 14.492 -0.315 1 95.75 147 ASN B C 1
ATOM 2771 O O . ASN B 1 147 ? 2.834 14.867 -1.486 1 95.75 147 ASN B O 1
ATOM 2775 N N . ILE B 1 148 ? 3.994 14.188 0.303 1 90.19 148 ILE B N 1
ATOM 2776 C CA . ILE B 1 148 ? 5.246 14.211 -0.448 1 90.19 148 ILE B CA 1
ATOM 2777 C C . ILE B 1 148 ? 5.438 12.875 -1.164 1 90.19 148 ILE B C 1
ATOM 2779 O O . ILE B 1 148 ? 5.637 11.844 -0.521 1 90.19 148 ILE B O 1
ATOM 2783 N N . SER B 1 149 ? 5.305 12.945 -2.443 1 82.81 149 SER B N 1
ATOM 2784 C CA . SER B 1 149 ? 5.449 11.75 -3.27 1 82.81 149 SER B CA 1
ATOM 2785 C C . SER B 1 149 ? 6.875 11.602 -3.787 1 82.81 149 SER B C 1
ATOM 2787 O O . SER B 1 149 ? 7.805 12.195 -3.232 1 82.81 149 SER B O 1
ATOM 2789 N N . SER B 1 150 ? 7.223 10.609 -4.531 1 66.75 150 SER B N 1
ATOM 2790 C CA . SER B 1 150 ? 8.547 10.438 -5.113 1 66.75 150 SER B CA 1
ATOM 2791 C C . SER B 1 150 ? 8.586 10.914 -6.562 1 66.75 150 SER B C 1
ATOM 2793 O O . SER B 1 150 ? 7.559 10.922 -7.242 1 66.75 150 SER B O 1
ATOM 2795 N N . ALA B 1 151 ? 9.766 11.68 -6.828 1 54 151 ALA B N 1
ATOM 2796 C CA . ALA B 1 151 ? 10 11.953 -8.242 1 54 151 ALA B CA 1
ATOM 2797 C C . ALA B 1 151 ? 9.734 10.711 -9.094 1 54 151 ALA B C 1
ATOM 2799 O O . ALA B 1 151 ? 9.227 10.812 -10.211 1 54 151 ALA B O 1
ATOM 2800 N N . ALA B 1 152 ? 10.133 9.57 -8.539 1 48.66 152 ALA B N 1
ATOM 2801 C CA . ALA B 1 152 ? 9.945 8.312 -9.258 1 48.66 152 ALA B CA 1
ATOM 2802 C C . ALA B 1 152 ? 8.461 7.98 -9.414 1 48.66 152 ALA B C 1
ATOM 2804 O O . ALA B 1 152 ? 8.062 7.34 -10.383 1 48.66 152 ALA B O 1
ATOM 2805 N N . GLY B 1 153 ? 7.625 8.32 -8.406 1 49.16 153 GLY B N 1
ATOM 2806 C CA . GLY B 1 153 ? 6.191 8.086 -8.508 1 49.16 153 GLY B CA 1
ATOM 2807 C C . GLY B 1 153 ? 5.543 8.859 -9.641 1 49.16 153 GLY B C 1
ATOM 2808 O O . GLY B 1 153 ? 4.621 8.359 -10.297 1 49.16 153 GLY B O 1
ATOM 2809 N N . GLN B 1 154 ? 6.082 10.211 -9.891 1 50.22 154 GLN B N 1
ATOM 2810 C CA . GLN B 1 154 ? 5.43 11.055 -10.891 1 50.22 154 GLN B CA 1
ATOM 2811 C C . GLN B 1 154 ? 5.93 10.727 -12.297 1 50.22 154 GLN B C 1
ATOM 2813 O O . GLN B 1 154 ? 5.172 10.812 -13.266 1 50.22 154 GLN B O 1
ATOM 2818 N N . ASN B 1 155 ? 7.312 10.578 -12.406 1 50.03 155 ASN B N 1
ATOM 2819 C CA . ASN B 1 155 ? 7.773 10.297 -13.766 1 50.03 155 ASN B CA 1
ATOM 2820 C C . ASN B 1 155 ? 7.809 8.797 -14.047 1 50.03 155 ASN B C 1
ATOM 2822 O O . ASN B 1 155 ? 8.164 8.375 -15.148 1 50.03 155 ASN B O 1
ATOM 2826 N N . TRP B 1 156 ? 7.211 7.961 -13.367 1 55.12 156 TRP B N 1
ATOM 2827 C CA . TRP B 1 156 ? 7.02 6.523 -13.531 1 55.12 156 TRP B CA 1
ATOM 2828 C C . TRP B 1 156 ? 8.336 5.836 -13.867 1 55.12 156 TRP B C 1
ATOM 2830 O O . TRP B 1 156 ? 8.359 4.879 -14.648 1 55.12 156 TRP B O 1
ATOM 2840 N N . VAL B 1 157 ? 9.516 6.441 -13.5 1 62.47 157 VAL B N 1
ATOM 2841 C CA . VAL B 1 157 ? 10.758 5.699 -13.719 1 62.47 157 VAL B CA 1
ATOM 2842 C C . VAL B 1 157 ? 10.867 4.57 -12.703 1 62.47 157 VAL B C 1
ATOM 2844 O O . VAL B 1 157 ? 10.766 4.801 -11.492 1 62.47 157 VAL B O 1
ATOM 2847 N N . LEU B 1 158 ? 10.773 3.357 -13.25 1 78.81 158 LEU B N 1
ATOM 2848 C CA . LEU B 1 158 ? 10.945 2.168 -12.422 1 78.81 158 LEU B CA 1
ATOM 2849 C C . LEU B 1 158 ? 12.391 2.016 -11.977 1 78.81 158 LEU B C 1
ATOM 2851 O O . LEU B 1 158 ? 13.297 1.911 -12.805 1 78.81 158 LEU B O 1
ATOM 2855 N N . LEU B 1 159 ? 12.68 2.242 -10.648 1 82.19 159 LEU B N 1
ATOM 2856 C CA . LEU B 1 159 ? 14.008 2.004 -10.086 1 82.19 159 LEU B CA 1
ATOM 2857 C C . LEU B 1 159 ? 14.086 0.624 -9.438 1 82.19 159 LEU B C 1
ATOM 2859 O O . LEU B 1 159 ? 13.578 0.421 -8.336 1 82.19 159 LEU B O 1
ATOM 2863 N N . PRO B 1 160 ? 14.812 -0.312 -10.188 1 89.31 160 PRO B N 1
ATOM 2864 C CA . PRO B 1 160 ? 14.938 -1.651 -9.609 1 89.31 160 PRO B CA 1
ATOM 2865 C C . PRO B 1 160 ? 15.477 -1.63 -8.18 1 89.31 160 PRO B C 1
ATOM 2867 O O . PRO B 1 160 ? 16.328 -0.802 -7.855 1 89.31 160 PRO B O 1
ATOM 2870 N N . GLY B 1 161 ? 14.977 -2.482 -7.379 1 93.62 161 GLY B N 1
ATOM 2871 C CA . GLY B 1 161 ? 15.477 -2.623 -6.02 1 93.62 161 GLY B CA 1
ATOM 2872 C C . GLY B 1 161 ? 14.688 -1.812 -5.008 1 93.62 161 GLY B C 1
ATOM 2873 O O . GLY B 1 161 ? 15.047 -1.759 -3.83 1 93.62 161 GLY B O 1
ATOM 2874 N N . SER B 1 162 ? 13.578 -1.231 -5.453 1 94.31 162 SER B N 1
ATOM 2875 C CA . SER B 1 162 ? 12.805 -0.372 -4.559 1 94.31 162 SER B CA 1
ATOM 2876 C C . SER B 1 162 ? 11.328 -0.746 -4.57 1 94.31 162 SER B C 1
ATOM 2878 O O . SER B 1 162 ? 10.461 0.13 -4.555 1 94.31 162 SER B O 1
ATOM 2880 N N . LEU B 1 163 ? 11.055 -1.98 -4.562 1 96.25 163 LEU B N 1
ATOM 2881 C CA . LEU B 1 163 ? 9.703 -2.49 -4.766 1 96.25 163 LEU B CA 1
ATOM 2882 C C . LEU B 1 163 ? 8.742 -1.901 -3.742 1 96.25 163 LEU B C 1
ATOM 2884 O O . LEU B 1 163 ? 7.707 -1.337 -4.109 1 96.25 163 LEU B O 1
ATOM 2888 N N . ALA B 1 164 ? 9.109 -2.037 -2.449 1 97 164 ALA B N 1
ATOM 2889 C CA . ALA B 1 164 ? 8.211 -1.563 -1.396 1 97 164 ALA B CA 1
ATOM 2890 C C . ALA B 1 164 ? 8.016 -0.052 -1.482 1 97 164 ALA B C 1
ATOM 2892 O O . ALA B 1 164 ? 6.895 0.444 -1.347 1 97 164 ALA B O 1
ATOM 2893 N N . TYR B 1 165 ? 9.094 0.597 -1.764 1 94.75 165 TYR B N 1
ATOM 2894 C CA . TYR B 1 165 ? 9.047 2.053 -1.851 1 94.75 165 TYR B CA 1
ATOM 2895 C C . TYR B 1 165 ? 8.172 2.504 -3.016 1 94.75 165 TYR B C 1
ATOM 2897 O O . TYR B 1 165 ? 7.25 3.299 -2.834 1 94.75 165 TYR B O 1
ATOM 2905 N N . ALA B 1 166 ? 8.453 2.006 -4.18 1 93.44 166 ALA B N 1
ATOM 2906 C CA . ALA B 1 166 ? 7.691 2.367 -5.375 1 93.44 166 ALA B CA 1
ATOM 2907 C C . ALA B 1 166 ? 6.211 2.047 -5.203 1 93.44 166 ALA B C 1
ATOM 2909 O O . ALA B 1 166 ? 5.348 2.854 -5.559 1 93.44 166 ALA B O 1
ATOM 2910 N N . SER B 1 167 ? 5.906 0.894 -4.66 1 95.44 167 SER B N 1
ATOM 2911 C CA . SER B 1 167 ? 4.52 0.505 -4.426 1 95.44 167 SER B CA 1
ATOM 2912 C C . SER B 1 167 ? 3.84 1.459 -3.449 1 95.44 167 SER B C 1
ATOM 2914 O O . SER B 1 167 ? 2.695 1.864 -3.666 1 95.44 167 SER B O 1
ATOM 2916 N N . SER B 1 168 ? 4.512 1.806 -2.387 1 96.38 168 SER B N 1
ATOM 2917 C CA . SER B 1 168 ? 3.945 2.691 -1.374 1 96.38 168 SER B CA 1
ATOM 2918 C C . SER B 1 168 ? 3.631 4.066 -1.955 1 96.38 168 SER B C 1
ATOM 2920 O O . SER B 1 168 ? 2.594 4.656 -1.643 1 96.38 168 SER B O 1
ATOM 2922 N N . LYS B 1 169 ? 4.504 4.523 -2.744 1 93.62 169 LYS B N 1
ATOM 2923 C CA . LYS B 1 169 ? 4.316 5.863 -3.293 1 93.62 169 LYS B CA 1
ATOM 2924 C C . LYS B 1 169 ? 3.197 5.883 -4.332 1 93.62 169 LYS B C 1
ATOM 2926 O O . LYS B 1 169 ? 2.461 6.863 -4.445 1 93.62 169 LYS B O 1
ATOM 2931 N N . MET B 1 170 ? 3.09 4.848 -5.078 1 92.62 170 MET B N 1
ATOM 2932 C CA . MET B 1 170 ? 1.964 4.742 -6 1 92.62 170 MET B CA 1
ATOM 2933 C C . MET B 1 170 ? 0.642 4.688 -5.238 1 92.62 170 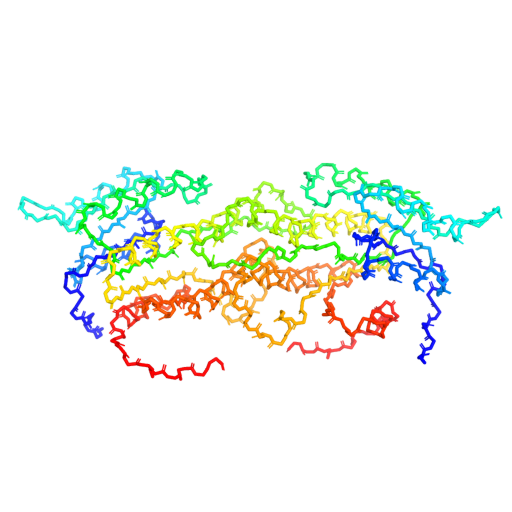MET B C 1
ATOM 2935 O O . MET B 1 170 ? -0.334 5.324 -5.637 1 92.62 170 MET B O 1
ATOM 2939 N N . ALA B 1 171 ? 0.648 3.912 -4.258 1 95.25 171 ALA B N 1
ATOM 2940 C CA . ALA B 1 171 ? -0.545 3.85 -3.418 1 95.25 171 ALA B CA 1
ATOM 2941 C C . ALA B 1 171 ? -0.857 5.211 -2.807 1 95.25 171 ALA B C 1
ATOM 2943 O O . ALA B 1 171 ? -2.023 5.594 -2.691 1 95.25 171 ALA B O 1
ATOM 2944 N N . LEU B 1 172 ? 0.171 5.891 -2.396 1 96.12 172 LEU B N 1
ATOM 2945 C CA . LEU B 1 172 ? -0.002 7.223 -1.828 1 96.12 172 LEU B CA 1
ATOM 2946 C C . LEU B 1 172 ? -0.637 8.172 -2.842 1 96.12 172 LEU B C 1
ATOM 2948 O O . LEU B 1 172 ? -1.459 9.016 -2.479 1 96.12 172 LEU B O 1
ATOM 2952 N N . ASP B 1 173 ? -0.24 8.047 -4.012 1 92.56 173 ASP B N 1
ATOM 2953 C CA . ASP B 1 173 ? -0.841 8.852 -5.066 1 92.56 173 ASP B CA 1
ATOM 2954 C C . ASP B 1 173 ? -2.344 8.594 -5.168 1 92.56 173 ASP B C 1
ATOM 2956 O O . ASP B 1 173 ? -3.135 9.539 -5.266 1 92.56 173 ASP B O 1
ATOM 2960 N N . MET B 1 174 ? -2.703 7.352 -5.164 1 93.56 174 MET B N 1
ATOM 2961 C CA . MET B 1 174 ? -4.125 7.031 -5.223 1 93.56 174 MET B CA 1
ATOM 2962 C C . MET B 1 174 ? -4.848 7.531 -3.977 1 93.56 174 MET B C 1
ATOM 2964 O O . MET B 1 174 ? -5.961 8.055 -4.066 1 93.56 174 MET B O 1
ATOM 2968 N N . LEU B 1 175 ? -4.219 7.324 -2.881 1 96.5 175 LEU B N 1
ATOM 2969 C CA . LEU B 1 175 ? -4.762 7.855 -1.637 1 96.5 175 LEU B CA 1
ATOM 2970 C C . LEU B 1 175 ? -5.031 9.352 -1.754 1 96.5 175 LEU B C 1
ATOM 2972 O O . LEU B 1 175 ? -6.094 9.828 -1.345 1 96.5 175 LEU B O 1
ATOM 2976 N N . THR B 1 176 ? -4.078 10.039 -2.334 1 96.56 176 THR B N 1
ATOM 2977 C CA . THR B 1 176 ? -4.184 11.477 -2.535 1 96.56 176 THR B CA 1
ATOM 2978 C C . THR B 1 176 ? -5.402 11.812 -3.391 1 96.56 176 THR B C 1
ATOM 2980 O O . THR B 1 176 ? -6.219 12.664 -3.016 1 96.56 176 THR B O 1
ATOM 2983 N N . ARG B 1 177 ? -5.523 11.133 -4.438 1 94.81 177 ARG B N 1
ATOM 2984 C CA . ARG B 1 177 ? -6.617 11.398 -5.371 1 94.81 177 ARG B CA 1
ATOM 2985 C C . ARG B 1 177 ? -7.969 11.102 -4.727 1 94.81 177 ARG B C 1
ATOM 2987 O O . ARG B 1 177 ? -8.906 11.891 -4.855 1 94.81 177 ARG B O 1
ATOM 2994 N N . MET B 1 178 ? -8.07 10.016 -4.055 1 95.75 178 MET B N 1
ATOM 2995 C CA . MET B 1 178 ? -9.328 9.609 -3.43 1 95.75 178 MET B CA 1
ATOM 2996 C C . MET B 1 178 ? -9.727 10.586 -2.328 1 95.75 178 MET B C 1
ATOM 2998 O O . MET B 1 178 ? -10.891 10.977 -2.24 1 95.75 178 MET B O 1
ATOM 3002 N N . MET B 1 179 ? -8.82 10.953 -1.55 1 97.56 179 MET B N 1
ATOM 3003 C CA . MET B 1 179 ? -9.133 11.875 -0.459 1 97.56 179 MET B CA 1
ATOM 3004 C C . MET B 1 179 ? -9.461 13.266 -0.997 1 97.56 179 MET B C 1
ATOM 3006 O O . MET B 1 179 ? -10.305 13.961 -0.437 1 97.56 179 MET B O 1
ATOM 3010 N N . ALA B 1 180 ? -8.703 13.703 -2.043 1 96.81 180 ALA B N 1
ATOM 3011 C CA . ALA B 1 180 ? -9.047 14.977 -2.68 1 96.81 180 ALA B CA 1
ATOM 3012 C C . ALA B 1 180 ? -10.508 14.992 -3.107 1 96.81 180 ALA B C 1
ATOM 3014 O O . ALA B 1 180 ? -11.211 15.984 -2.883 1 96.81 180 ALA B O 1
ATOM 3015 N N . LEU B 1 181 ? -10.914 13.914 -3.686 1 95.38 181 LEU B N 1
ATOM 3016 C CA . LEU B 1 181 ? -12.281 13.797 -4.176 1 95.38 181 LEU B CA 1
ATOM 3017 C C . LEU B 1 181 ? -13.281 13.828 -3.021 1 95.38 181 LEU B C 1
ATOM 3019 O O . LEU B 1 181 ? -14.258 14.578 -3.057 1 95.38 181 LEU B O 1
ATOM 3023 N N . GLU B 1 182 ? -13.039 13.125 -1.993 1 96.19 182 GLU B N 1
ATOM 3024 C CA . GLU B 1 182 ? -14.039 12.898 -0.956 1 96.19 182 GLU B CA 1
ATOM 3025 C C . GLU B 1 182 ? -14.039 14.031 0.07 1 96.19 182 GLU B C 1
ATOM 3027 O O . GLU B 1 182 ? -15.078 14.359 0.642 1 96.19 182 GLU B O 1
ATOM 3032 N N . LEU B 1 183 ? -12.953 14.641 0.278 1 97.06 183 LEU B N 1
ATOM 3033 C CA . LEU B 1 183 ? -12.867 15.641 1.336 1 97.06 183 LEU B CA 1
ATOM 3034 C C . LEU B 1 183 ? -13.203 17.031 0.799 1 97.06 183 LEU B C 1
ATOM 3036 O O . LEU B 1 183 ? -13.32 17.984 1.569 1 97.06 183 LEU B O 1
ATOM 3040 N N . GLY B 1 184 ? -13.336 17.094 -0.505 1 95.12 184 GLY B N 1
ATOM 3041 C CA . GLY B 1 184 ? -13.812 18.344 -1.095 1 95.12 184 GLY B CA 1
ATOM 3042 C C . GLY B 1 184 ? -15.102 18.844 -0.474 1 95.12 184 GLY B C 1
ATOM 3043 O O . GLY B 1 184 ? -15.336 20.047 -0.4 1 95.12 184 GLY B O 1
ATOM 3044 N N . ALA B 1 185 ? -15.875 17.938 -0.011 1 93.12 185 ALA B N 1
ATOM 3045 C CA . ALA B 1 185 ? -17.156 18.281 0.618 1 93.12 185 ALA B CA 1
ATOM 3046 C C . ALA B 1 185 ? -16.938 19.125 1.872 1 93.12 185 ALA B C 1
ATOM 3048 O O . ALA B 1 185 ? -17.828 19.859 2.291 1 93.12 185 ALA B O 1
ATOM 3049 N N . TYR B 1 186 ? -15.781 19.047 2.422 1 94.56 186 TYR B N 1
ATOM 3050 C CA . TYR B 1 186 ? -15.445 19.812 3.621 1 94.56 186 TYR B CA 1
ATOM 3051 C C . TYR B 1 186 ? -14.492 20.953 3.289 1 94.56 186 TYR B C 1
ATOM 3053 O O . TYR B 1 186 ? -13.867 21.531 4.184 1 94.56 186 TYR B O 1
ATOM 3061 N N . LYS B 1 187 ? -14.289 21.141 2.006 1 95.31 187 LYS B N 1
ATOM 3062 C CA . LYS B 1 187 ? -13.406 22.188 1.502 1 95.31 187 LYS B CA 1
ATOM 3063 C C . LYS B 1 187 ? -11.953 21.922 1.909 1 95.31 187 LYS B C 1
ATOM 3065 O O . LYS B 1 187 ? -11.211 22.859 2.199 1 95.31 187 LYS B O 1
ATOM 3070 N N . ILE B 1 188 ? -11.641 20.688 2.078 1 96.38 188 ILE B N 1
ATOM 3071 C CA . ILE B 1 188 ? -10.258 20.281 2.332 1 96.38 188 ILE B CA 1
ATOM 3072 C C . ILE B 1 188 ? -9.609 19.828 1.027 1 96.38 188 ILE B C 1
ATOM 3074 O O . ILE B 1 188 ? -10.117 18.922 0.354 1 96.38 188 ILE B O 1
ATOM 3078 N N . ARG B 1 189 ? -8.539 20.484 0.657 1 95.94 189 ARG B N 1
ATOM 3079 C CA . ARG B 1 189 ? -7.781 20.109 -0.529 1 95.94 189 ARG B CA 1
ATOM 3080 C C . ARG B 1 189 ? -6.707 19.078 -0.185 1 95.94 189 ARG B C 1
ATOM 3082 O O . ARG B 1 189 ? -6.066 19.172 0.865 1 95.94 189 ARG B O 1
ATOM 3089 N N . VAL B 1 190 ? -6.535 18.078 -1.037 1 96.5 190 VAL B N 1
ATOM 3090 C CA . VAL B 1 190 ? -5.5 17.062 -0.88 1 96.5 190 VAL B CA 1
ATOM 3091 C C . VAL B 1 190 ? -4.691 16.938 -2.17 1 96.5 190 VAL B C 1
ATOM 3093 O O . VAL B 1 190 ? -5.25 16.703 -3.24 1 96.5 190 VAL B O 1
ATOM 3096 N N . ASN B 1 191 ? -3.354 17.188 -2.014 1 93.56 191 ASN B N 1
ATOM 3097 C CA . ASN B 1 191 ? -2.473 17.141 -3.174 1 93.56 191 ASN B CA 1
ATOM 3098 C C . ASN B 1 191 ? -1.167 16.422 -2.861 1 93.56 191 ASN B C 1
ATOM 3100 O O . ASN B 1 191 ? -0.881 16.125 -1.699 1 93.56 191 ASN B O 1
ATOM 3104 N N . SER B 1 192 ? -0.465 16.047 -3.934 1 91.5 192 SER B N 1
ATOM 3105 C CA . SER B 1 192 ? 0.863 15.461 -3.791 1 91.5 192 SER B CA 1
ATOM 3106 C C . SER B 1 192 ? 1.923 16.312 -4.473 1 91.5 192 SER B C 1
ATOM 3108 O O . SER B 1 192 ? 1.649 16.969 -5.484 1 91.5 192 SER B O 1
ATOM 3110 N N . ILE B 1 193 ? 3.08 16.328 -3.877 1 84 193 ILE B N 1
ATOM 3111 C CA . ILE B 1 193 ? 4.219 17.031 -4.461 1 84 193 ILE B CA 1
ATOM 3112 C C . ILE B 1 193 ? 5.418 16.094 -4.539 1 84 193 ILE B C 1
ATOM 3114 O O . ILE B 1 193 ? 5.672 15.32 -3.611 1 84 193 ILE B O 1
ATOM 3118 N N . ALA B 1 194 ? 6.07 15.953 -5.715 1 76.25 194 ALA B N 1
ATOM 3119 C CA . ALA B 1 194 ? 7.293 15.164 -5.84 1 76.25 194 ALA B CA 1
ATOM 3120 C C . ALA B 1 194 ? 8.484 15.898 -5.215 1 76.25 194 ALA B C 1
ATOM 3122 O O . ALA B 1 194 ? 8.547 17.125 -5.246 1 76.25 194 ALA B O 1
ATOM 3123 N N . PRO B 1 195 ? 9.383 14.969 -4.707 1 61.69 195 PRO B N 1
ATOM 3124 C CA . PRO B 1 195 ? 10.57 15.609 -4.133 1 61.69 195 PRO B CA 1
ATOM 3125 C C . PRO B 1 195 ? 11.406 16.344 -5.176 1 61.69 195 PRO B C 1
ATOM 3127 O O . PRO B 1 195 ? 11.523 15.883 -6.312 1 61.69 195 PRO B O 1
ATOM 3130 N N . GLY B 1 196 ? 12 17.562 -4.938 1 55.53 196 GLY B N 1
ATOM 3131 C CA . GLY B 1 196 ? 12.836 18.375 -5.801 1 55.53 196 GLY B CA 1
ATOM 3132 C C . GLY B 1 196 ? 12.172 19.688 -6.195 1 55.53 196 GLY B C 1
ATOM 3133 O O . GLY B 1 196 ? 12.852 20.625 -6.613 1 55.53 196 GLY B O 1
ATOM 3134 N N . VAL B 1 197 ? 10.961 19.516 -6.5 1 46.66 197 VAL B N 1
ATOM 3135 C CA . VAL B 1 197 ? 10.266 20.75 -6.895 1 46.66 197 VAL B CA 1
ATOM 3136 C C . VAL B 1 197 ? 9.859 21.531 -5.652 1 46.66 197 VAL B C 1
ATOM 3138 O O . VAL B 1 197 ? 8.961 22.375 -5.711 1 46.66 197 VAL B O 1
ATOM 3141 N N . PHE B 1 198 ? 10.523 21.344 -4.641 1 53.75 198 PHE B N 1
ATOM 3142 C CA . PHE B 1 198 ? 10.078 21.547 -3.268 1 53.75 198 PHE B CA 1
ATOM 3143 C C . PHE B 1 198 ? 9.688 23.016 -3.045 1 53.75 198 PHE B C 1
ATOM 3145 O O . PHE B 1 198 ? 8.578 23.297 -2.594 1 53.75 198 PHE B O 1
ATOM 3152 N N . LYS B 1 199 ? 10.75 23.938 -3.096 1 51.41 199 LYS B N 1
ATOM 3153 C CA . LYS B 1 199 ? 10.5 25.234 -2.449 1 51.41 199 LYS B CA 1
ATOM 3154 C C . LYS B 1 199 ? 9.352 25.969 -3.133 1 51.41 199 LYS B C 1
ATOM 3156 O O . LYS B 1 199 ? 8.461 26.5 -2.465 1 51.41 199 LYS B O 1
ATOM 3161 N N . SER B 1 200 ? 9.383 25.891 -4.352 1 47.72 200 SER B N 1
ATOM 3162 C CA . SER B 1 200 ? 8.43 26.719 -5.07 1 47.72 200 SER B CA 1
ATOM 3163 C C . SER B 1 200 ? 7.043 26.078 -5.094 1 47.72 200 SER B C 1
ATOM 3165 O O . SER B 1 200 ? 6.035 26.766 -4.895 1 47.72 200 SER B O 1
ATOM 3167 N N . GLU B 1 201 ? 6.992 24.797 -5.172 1 49.66 201 GLU B N 1
ATOM 3168 C CA . GLU B 1 201 ? 5.699 24.172 -5.41 1 49.66 201 GLU B CA 1
ATOM 3169 C C . GLU B 1 201 ? 4.898 24.047 -4.117 1 49.66 201 GLU B C 1
ATOM 3171 O O . GLU B 1 201 ? 3.676 24.219 -4.117 1 49.66 201 GLU B O 1
ATOM 3176 N N . ILE B 1 202 ? 5.516 23.828 -3.045 1 49.84 202 ILE B N 1
ATOM 3177 C CA . ILE B 1 202 ? 4.801 23.766 -1.777 1 49.84 202 ILE B CA 1
ATOM 3178 C C . ILE B 1 202 ? 4.18 25.125 -1.468 1 49.84 202 ILE B C 1
ATOM 3180 O O . ILE B 1 202 ? 3.012 25.219 -1.084 1 49.84 202 ILE B O 1
ATOM 3184 N N . THR B 1 203 ? 5.004 26.109 -1.674 1 48.22 203 THR B N 1
ATOM 3185 C CA . THR B 1 203 ? 4.5 27.453 -1.408 1 48.22 203 THR B CA 1
ATOM 3186 C C . THR B 1 203 ? 3.285 27.766 -2.283 1 48.22 203 THR B C 1
ATOM 3188 O O . THR B 1 203 ? 2.322 28.375 -1.823 1 48.22 203 THR B O 1
ATOM 3191 N N . GLU B 1 204 ? 3.369 27.328 -3.469 1 49.78 204 GLU B N 1
ATOM 3192 C CA . GLU B 1 204 ? 2.254 27.594 -4.375 1 49.78 204 GLU B CA 1
ATOM 3193 C C . GLU B 1 204 ? 0.983 26.891 -3.9 1 49.78 204 GLU B C 1
ATOM 3195 O O . GLU B 1 204 ? -0.11 27.453 -3.986 1 49.78 204 GLU B O 1
ATOM 3200 N N . ARG B 1 205 ? 1.131 25.734 -3.479 1 48.5 205 ARG B N 1
ATOM 3201 C CA . ARG B 1 205 ? -0.047 24.969 -3.084 1 48.5 205 ARG B CA 1
ATOM 3202 C C . ARG B 1 205 ? -0.619 25.484 -1.768 1 48.5 205 ARG B C 1
ATOM 3204 O O . ARG B 1 205 ? -1.83 25.438 -1.547 1 48.5 205 ARG B O 1
ATOM 3211 N N . LEU B 1 206 ? 0.237 25.922 -0.911 1 46.72 206 LEU B N 1
ATOM 3212 C CA . LEU B 1 206 ? -0.224 26.484 0.351 1 46.72 206 LEU B CA 1
ATOM 3213 C C . LEU B 1 206 ? -0.876 27.844 0.128 1 46.72 206 LEU B C 1
ATOM 3215 O O . LEU B 1 206 ? -1.736 28.266 0.908 1 46.72 206 LEU B O 1
ATOM 3219 N N . VAL B 1 207 ? -0.385 28.531 -0.986 1 44.25 207 VAL B N 1
ATOM 3220 C CA . VAL B 1 207 ? -0.951 29.828 -1.344 1 44.25 207 VAL B CA 1
ATOM 3221 C C . VAL B 1 207 ? -2.143 29.625 -2.277 1 44.25 207 VAL B C 1
ATOM 3223 O O . VAL B 1 207 ? -2.973 30.531 -2.432 1 44.25 207 VAL B O 1
ATOM 3226 N N . GLU B 1 208 ? -2.143 28.672 -3.15 1 44 208 GLU B N 1
ATOM 3227 C CA . GLU B 1 208 ? -3.242 28.531 -4.102 1 44 208 GLU B CA 1
ATOM 3228 C C . GLU B 1 208 ? -4.594 28.562 -3.393 1 44 208 GLU B C 1
ATOM 3230 O O . GLU B 1 208 ? -4.875 27.734 -2.533 1 44 208 GLU B O 1
ATOM 3235 N N . LYS B 1 209 ? -4.969 29.875 -3.008 1 38.88 209 LYS B N 1
ATOM 3236 C CA . LYS B 1 209 ? -6.324 30.25 -2.621 1 38.88 209 LYS B CA 1
ATOM 3237 C C . LYS B 1 209 ? -7.359 29.359 -3.289 1 38.88 209 LYS B C 1
ATOM 3239 O O . LYS B 1 209 ? -7.043 28.641 -4.246 1 38.88 209 LYS B O 1
ATOM 3244 N N . GLU B 1 210 ? -8.812 29.719 -3.082 1 35 210 GLU B N 1
ATOM 3245 C CA . GLU B 1 210 ? -10.164 29.266 -3.408 1 35 210 GLU B CA 1
ATOM 3246 C C . GLU B 1 210 ? -10.281 28.891 -4.883 1 35 210 GLU B C 1
ATOM 3248 O O . GLU B 1 210 ? -11.352 28.5 -5.344 1 35 210 GLU B O 1
ATOM 3253 N N . GLY B 1 211 ? -9.516 29.469 -5.711 1 30.72 211 GLY B N 1
ATOM 3254 C CA . GLY B 1 211 ? -10.047 29.359 -7.062 1 30.72 211 GLY B CA 1
ATOM 3255 C C . GLY B 1 211 ? -9.945 27.953 -7.629 1 30.72 211 GLY B C 1
ATOM 3256 O O . GLY B 1 211 ? -8.93 27.281 -7.445 1 30.72 211 GLY B O 1
ATOM 3257 N N . PHE B 1 212 ? -11.055 27.188 -7.695 1 31.64 212 PHE B N 1
ATOM 3258 C CA . PHE B 1 212 ? -11.453 25.984 -8.422 1 31.64 212 PHE B CA 1
ATOM 3259 C C . PHE B 1 212 ? -10.688 25.859 -9.734 1 31.64 212 PHE B C 1
ATOM 3261 O O . PHE B 1 212 ? -11.141 26.359 -10.766 1 31.64 212 PHE B O 1
ATOM 3268 N N . ASN B 1 213 ? -9.562 26.375 -9.883 1 28.98 213 ASN B N 1
ATOM 3269 C CA . ASN B 1 213 ? -9.195 26.141 -11.273 1 28.98 213 ASN B CA 1
ATOM 3270 C C . ASN B 1 213 ? -9.195 24.656 -11.609 1 28.98 213 ASN B C 1
ATOM 3272 O O . ASN B 1 213 ? -8.805 23.828 -10.781 1 28.98 213 ASN B O 1
ATOM 3276 N N . ASN B 1 214 ? -9.961 24.312 -12.633 1 25.75 214 ASN B N 1
ATOM 3277 C CA . ASN B 1 214 ? -10.336 23.156 -13.445 1 25.75 214 ASN B CA 1
ATOM 3278 C C . ASN B 1 214 ? -9.117 22.297 -13.805 1 25.75 214 ASN B C 1
ATOM 3280 O O . ASN B 1 214 ? -8.438 22.578 -14.789 1 25.75 214 ASN B O 1
ATOM 3284 N N . VAL B 1 215 ? -8.133 22.219 -13.156 1 26.52 215 VAL B N 1
ATOM 3285 C CA . VAL B 1 215 ? -7.273 21.219 -13.805 1 26.52 215 VAL B CA 1
ATOM 3286 C C . VAL B 1 215 ? -8.008 19.891 -13.906 1 26.52 215 VAL B C 1
ATOM 3288 O O . VAL B 1 215 ? -8.367 19.297 -12.891 1 26.52 215 VAL B O 1
ATOM 3291 N N . ILE B 1 216 ? -8.734 19.672 -14.867 1 22.55 216 ILE B N 1
ATOM 3292 C CA . ILE B 1 216 ? -9.094 18.406 -15.492 1 22.55 216 ILE B CA 1
ATOM 3293 C C . ILE B 1 216 ? -7.93 17.422 -15.367 1 22.55 216 ILE B C 1
ATOM 3295 O O . ILE B 1 216 ? -6.805 17.734 -15.773 1 22.55 216 ILE B O 1
ATOM 3299 N N . LEU B 1 217 ? -8.008 16.422 -14.406 1 21.44 217 LEU B N 1
ATOM 3300 C CA . LEU B 1 217 ? -7.301 15.164 -14.648 1 21.44 217 LEU B CA 1
ATOM 3301 C C . LEU B 1 217 ? -7.422 14.742 -16.109 1 21.44 217 LEU B C 1
ATOM 3303 O O . LEU B 1 217 ? -8.484 14.891 -16.719 1 21.44 217 LEU B O 1
#

Solvent-accessible surface area (backbone atoms only — not comparable to full-atom values): 22507 Å² total; per-residue (Å²): 126,83,74,71,61,89,39,62,74,39,27,36,36,32,30,34,22,57,45,72,68,29,31,52,49,52,52,52,41,40,73,47,42,20,28,33,36,38,20,15,70,53,46,70,56,26,44,60,58,24,52,73,55,34,51,96,94,37,83,33,39,42,62,39,73,40,58,56,66,52,56,68,69,60,49,43,55,46,45,48,55,56,33,63,73,72,72,49,63,46,28,38,35,39,51,42,66,50,66,76,70,82,35,50,78,73,65,52,49,68,67,58,40,48,51,24,35,31,32,38,28,52,17,46,49,52,54,48,28,46,50,48,45,52,36,55,75,66,65,44,95,40,35,35,37,37,38,59,42,38,48,45,58,75,69,63,56,82,60,87,27,28,53,50,33,54,16,22,35,38,15,35,50,41,42,30,54,47,46,25,63,63,34,42,82,58,47,26,46,40,43,71,42,42,60,82,53,43,76,63,47,51,44,43,58,75,47,58,61,88,71,77,70,77,70,77,128,125,83,72,68,65,91,39,61,74,40,27,36,35,32,30,36,23,57,45,72,70,29,29,52,48,51,53,52,42,40,74,46,41,20,28,33,36,38,20,16,69,53,47,70,55,26,44,60,59,24,51,74,54,35,51,96,92,37,83,33,40,42,64,38,71,40,60,56,66,53,56,68,70,60,47,43,54,46,46,48,55,55,32,64,73,73,72,49,60,45,29,39,35,39,50,41,66,50,66,76,68,80,34,49,80,74,66,53,49,68,68,59,40,49,50,24,36,32,33,40,28,54,16,45,48,52,54,49,27,45,52,48,47,51,38,55,75,66,65,42,96,41,32,35,39,36,36,59,40,39,48,46,56,75,68,63,54,83,61,87,30,28,51,50,33,53,15,21,36,37,14,36,50,42,41,30,52,49,45,25,64,63,35,43,83,57,46,25,47,40,41,73,42,42,62,81,54,46,77,65,49,52,44,45,59,76,52,59,64,87,72,78,70,79,72,75,129

InterPro domains:
  IPR002347 Short-chain dehydrogenase/reductase SDR [PF00106] (10-210)
  IPR002347 Short-chain dehydrogenase/reductase SDR [PR00080] (87-98)
  IPR002347 Short-chain dehydrogenase/reductase SDR [PR00080] (143-151)
  IPR002347 Short-chain dehydrogenase/reductase SDR [PR00080] (165-184)
  IPR002347 Short-chain dehydrogenase/reductase SDR [PR00081] (11-28)
  IPR002347 Short-chain dehydrogenase/reductase SDR [PR00081] (87-98)
  IPR002347 Short-chain dehydrogenase/reductase SDR [PR00081] (137-153)
  IPR002347 Short-chain dehydrogenase/reductase SDR [PR00081] (165-184)
  IPR002347 Short-chain dehydrogenase/reductase SDR [PR00081] (186-203)
  IPR020904 Short-chain dehydrogenase/reductase, conserved site [PS00061] (152-180)
  IPR036291 NAD(P)-binding domain superfamily [SSF51735] (3-208)